Protein AF-A0A3Q0D340-F1 (afdb_monomer)

Secondary structure (DSSP, 8-state):
--------------S-S-S--------S-----------HHHHTTS-----TTEEE-SSSEEEPTTEESTTS-EE---EE----SEEEEEEEEEEEESSS---GGGGSTTSHHHHHHHHHHHHHHHHHH-STT-TTEEEEEEEEEEPPP--S----------PPPPP---------------------------------S-TT-EEEEEEEEEEEE--TTHHHHHHHHHHHHHHHHHHHHHTTTS-TTGGGT-S--EEEEEEEE-SS-PEES--HHHHHHHHSPTTTGGG-EEEEETTEEEEE-TTSTT-TT----TTSEEEEETTEEEEE----SSEEEESTTS-EEEEHHHHHHHHHHHHHHHHHHHHHHHHHHHHHHHHHHHS--GGGS-------S-----S----S-----S----S--S----------TT-----PPPPPPPPPP-

pLDDT: mean 70.14, std 26.01, range [26.25, 97.62]

Nearest PDB structures (foldseek):
  8gkl-assembly1_E  TM=6.180E-01  e=2.641E-03  Homo sapiens
  7sa9-assembly2_B  TM=6.361E-01  e=3.566E-03  Homo sapiens
  6c0d-assembly1_A-2  TM=4.584E-01  e=1.447E+00  Paraburkholderia phymatum STM815
  6ify-assembly1_E  TM=2.827E-01  e=4.622E-01  Streptococcus thermophilus ND03

Solvent-accessible surface area (backbone atoms only — not comparable to full-atom values): 29480 Å² total; per-residue (Å²): 141,80,90,80,85,82,85,76,81,79,84,83,72,81,94,77,78,85,95,86,77,88,86,80,89,74,97,73,82,96,73,92,75,80,92,69,85,77,55,78,74,59,66,66,66,76,61,74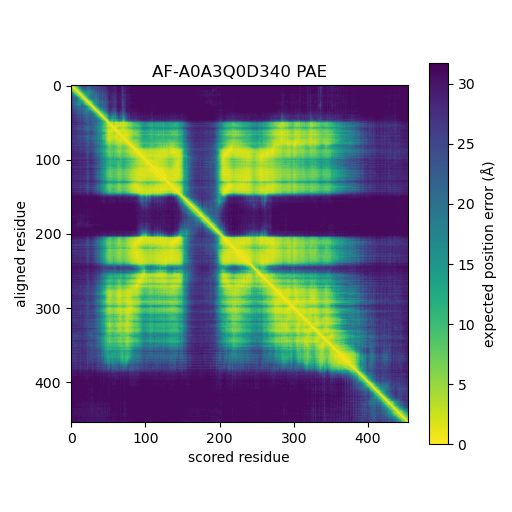,68,76,29,72,41,36,45,70,75,86,86,52,41,49,46,41,61,23,35,32,64,79,42,16,79,38,76,52,60,62,50,75,58,88,78,60,71,62,40,38,38,37,37,46,35,35,41,30,35,57,82,44,62,65,53,81,54,39,72,37,79,86,32,67,63,23,46,56,50,46,56,54,51,47,62,48,50,49,65,62,49,60,48,94,92,37,74,37,60,69,52,72,44,77,77,47,64,39,72,71,74,84,72,76,96,74,80,85,86,76,92,75,92,74,82,86,82,83,88,80,88,82,84,90,89,87,86,86,94,81,82,84,86,89,81,93,76,89,83,88,76,84,71,92,67,79,80,77,77,70,84,68,81,66,96,21,32,30,28,40,36,30,32,40,34,32,47,45,69,62,50,101,58,43,70,60,53,51,58,53,50,50,52,52,55,47,51,45,54,53,50,63,19,43,63,42,73,82,34,73,71,58,52,77,79,44,96,76,35,46,39,52,94,62,46,46,66,57,82,82,79,61,44,60,78,68,47,66,48,58,49,25,29,69,46,27,30,86,87,48,14,89,59,33,39,62,42,74,50,96,88,39,54,22,25,31,27,43,65,27,86,85,44,96,66,42,65,71,15,77,81,24,47,62,44,81,46,92,94,42,76,41,42,48,46,54,87,51,94,57,36,49,43,41,66,79,34,24,77,44,76,45,49,44,64,59,54,52,50,52,54,50,50,52,51,51,51,53,52,51,51,51,53,48,52,53,49,52,54,51,49,51,54,51,52,56,60,71,68,61,71,78,83,79,80,74,83,82,79,89,80,92,81,81,85,83,81,82,72,85,80,80,71,97,80,70,83,86,72,96,81,77,96,72,90,88,85,90,75,90,75,89,81,88,77,87,81,73,94,82,72,84,81,86,78,85,79,84,83,85,81,82,80,81,79,136

Radius of gyration: 49.62 Å; Cα contacts (8 Å, |Δi|>4): 470; chains: 1; bounding box: 127×77×150 Å

Mean predicted aligned error: 20.23 Å

Foldseek 3Di:
DDDDDDPDDDDDDDPDDDPDDDDDDDPDDDDDDDDDDPDPVVVLVVPPLQQPQADDPSPFGDHAFQFDDRSSPHGDFKDFDDADQKKKKKWKKKWKWFAAFDDPQCQPCPGPVVVVVVVLVFVVVCVLQDDPLAPQFDGKFWPGKDDPPPDDDDDDDDDDDDDDDDDDDDDDDDDDDDDDDDDDDDDPDDDPDDPPPPPPDDRGMIMTIMITMGMDTDDPCVVVVVLVSLVVVVVSVLVQQVVCVVDVPVVVVDSTHIHNVRIDIDNPPIDMPDDLLVVQLVSHDPLQSVQWDWDQAPNGTMTHGLQDPRDPNPQALPQFHWDQDSVGIFTDADDDPFWDFDDRSSPDIDGPCVVCVVVVVVVVVVVVVVVVVVVVVVVVVVVVVVPPDVPPVPPDDDDDDDDPDPPPDPDPPCPDDPDDDDDDDDDDDDDDDDDDPPDDDDDDDDDDDDDDDD

Structure (mmCIF, N/CA/C/O backbone):
data_AF-A0A3Q0D340-F1
#
_entry.id   AF-A0A3Q0D340-F1
#
loop_
_atom_site.group_PDB
_atom_site.id
_atom_site.type_symbol
_atom_site.label_atom_id
_atom_site.label_alt_id
_atom_site.label_comp_id
_atom_site.label_asym_id
_atom_site.label_entity_id
_atom_site.label_seq_id
_atom_site.pdbx_PDB_ins_code
_atom_site.Cartn_x
_atom_site.Cartn_y
_atom_site.Cartn_z
_atom_site.occupancy
_atom_site.B_iso_or_equiv
_atom_site.auth_seq_id
_atom_site.auth_comp_id
_atom_site.auth_asym_id
_atom_site.auth_atom_id
_atom_site.pdbx_PDB_model_num
ATOM 1 N N . MET A 1 1 ? 22.750 11.693 -72.725 1.00 33.41 1 MET A N 1
ATOM 2 C CA . MET A 1 1 ? 23.708 10.563 -72.754 1.00 33.41 1 MET A CA 1
ATOM 3 C C . MET A 1 1 ? 23.997 10.227 -71.299 1.00 33.41 1 MET A C 1
ATOM 5 O O . MET A 1 1 ? 24.495 11.096 -70.613 1.00 33.41 1 MET A O 1
ATOM 9 N N . THR A 1 2 ? 23.586 9.125 -70.687 1.00 30.33 2 THR A N 1
ATOM 10 C CA . THR A 1 2 ? 23.221 7.785 -71.155 1.00 30.33 2 THR A CA 1
ATOM 11 C C . THR A 1 2 ? 22.223 7.182 -70.163 1.00 30.33 2 THR A C 1
ATOM 13 O O . THR A 1 2 ? 22.458 7.194 -68.956 1.00 30.33 2 THR A O 1
ATOM 16 N N . HIS A 1 3 ? 21.125 6.654 -70.702 1.00 27.50 3 HIS A N 1
ATOM 17 C CA . HIS A 1 3 ? 20.147 5.803 -70.029 1.00 27.50 3 HIS A CA 1
ATOM 18 C C . HIS A 1 3 ? 20.804 4.541 -69.438 1.00 27.50 3 HIS A C 1
ATOM 20 O O . HIS A 1 3 ? 21.680 3.953 -70.071 1.00 27.50 3 HIS A O 1
ATOM 26 N N . ARG A 1 4 ? 20.322 4.074 -68.277 1.00 27.73 4 ARG A N 1
ATOM 27 C CA . ARG A 1 4 ? 20.430 2.664 -67.854 1.00 27.73 4 ARG A CA 1
ATOM 28 C C . ARG A 1 4 ? 19.058 1.986 -67.980 1.00 27.73 4 ARG A C 1
ATOM 30 O O . ARG A 1 4 ? 18.053 2.646 -67.720 1.00 27.73 4 ARG A O 1
ATOM 37 N N . PRO A 1 5 ? 19.006 0.712 -68.404 1.00 33.38 5 PRO A N 1
ATOM 38 C CA . PRO A 1 5 ? 17.782 0.072 -68.863 1.00 33.38 5 PRO A CA 1
ATOM 39 C C . PRO A 1 5 ? 16.926 -0.438 -67.702 1.00 33.38 5 PRO A C 1
ATOM 41 O O . PRO A 1 5 ? 17.426 -1.023 -66.741 1.00 33.38 5 PRO A O 1
ATOM 44 N N . SER A 1 6 ? 15.617 -0.252 -67.835 1.00 26.84 6 SER A N 1
ATOM 45 C CA . SER A 1 6 ? 14.584 -0.943 -67.075 1.00 26.84 6 SER A CA 1
ATOM 46 C C . SER A 1 6 ? 14.464 -2.386 -67.579 1.00 26.84 6 SER A C 1
ATOM 48 O O . SER A 1 6 ? 14.012 -2.638 -68.694 1.00 26.84 6 SER A O 1
ATOM 50 N N . LEU A 1 7 ? 14.870 -3.354 -66.756 1.00 29.67 7 LEU A N 1
ATOM 51 C CA . LEU A 1 7 ? 14.566 -4.770 -66.973 1.00 29.67 7 LEU A CA 1
ATOM 52 C C . LEU A 1 7 ? 13.099 -5.014 -66.608 1.00 29.67 7 LEU A C 1
ATOM 54 O O . LEU A 1 7 ? 12.737 -5.203 -65.450 1.00 29.67 7 LEU A O 1
ATOM 58 N N . GLN A 1 8 ? 12.254 -4.947 -67.631 1.00 29.64 8 GLN A N 1
ATOM 59 C CA . GLN A 1 8 ? 10.836 -5.263 -67.580 1.00 29.64 8 GLN A CA 1
ATOM 60 C C . GLN A 1 8 ? 10.683 -6.784 -67.749 1.00 29.64 8 GLN A C 1
ATOM 62 O O . GLN A 1 8 ? 10.704 -7.297 -68.866 1.00 29.64 8 GLN A O 1
ATOM 67 N N . TRP A 1 9 ? 10.553 -7.530 -66.652 1.00 26.27 9 TRP A N 1
ATOM 68 C CA . TRP A 1 9 ? 10.149 -8.935 -66.738 1.00 26.27 9 TRP A CA 1
ATOM 69 C C . TRP A 1 9 ? 8.641 -8.987 -66.989 1.00 26.27 9 TRP A C 1
ATOM 71 O O . TRP A 1 9 ? 7.836 -8.716 -66.100 1.00 26.27 9 TRP A O 1
ATOM 81 N N . ARG A 1 10 ? 8.262 -9.284 -68.237 1.00 28.50 10 ARG A N 1
ATOM 82 C CA . ARG A 1 10 ? 6.885 -9.618 -68.614 1.00 28.50 10 ARG A CA 1
ATOM 83 C C . ARG A 1 10 ? 6.495 -10.927 -67.930 1.00 28.50 10 ARG A C 1
ATOM 85 O O . ARG A 1 10 ? 7.098 -11.963 -68.194 1.00 28.50 10 ARG A O 1
ATOM 92 N N . LEU A 1 11 ? 5.470 -10.875 -67.087 1.00 30.30 11 LEU A N 1
ATOM 93 C CA . LEU A 1 11 ? 4.737 -12.053 -66.637 1.00 30.30 11 LEU A CA 1
ATOM 94 C C . LEU A 1 11 ? 3.983 -12.634 -67.841 1.00 30.30 11 LEU A C 1
ATOM 96 O O . LEU A 1 11 ? 3.076 -11.999 -68.374 1.00 30.30 11 LEU A O 1
ATOM 100 N N . PHE A 1 12 ? 4.378 -13.825 -68.288 1.00 32.09 12 PHE A N 1
ATOM 101 C CA . PHE A 1 12 ? 3.542 -14.669 -69.137 1.00 32.09 12 PHE A CA 1
ATOM 102 C C . PHE A 1 12 ? 2.682 -15.540 -68.216 1.00 32.09 12 PHE A C 1
ATOM 104 O O . PHE A 1 12 ? 3.173 -16.509 -67.645 1.00 32.09 12 PHE A O 1
ATOM 111 N N . CYS A 1 13 ? 1.403 -15.193 -68.071 1.00 33.72 13 CYS A N 1
ATOM 112 C CA . CYS A 1 13 ? 0.385 -16.128 -67.595 1.00 33.72 13 CYS A CA 1
ATOM 113 C C . CYS A 1 13 ? -0.196 -16.867 -68.815 1.00 33.72 13 CYS A C 1
ATOM 115 O O . CYS A 1 13 ? -0.603 -16.198 -69.769 1.00 33.72 13 CYS A O 1
ATOM 117 N N . PRO A 1 14 ? -0.266 -18.211 -68.826 1.00 35.25 14 PRO A N 1
ATOM 118 C CA . PRO A 1 14 ? -1.075 -18.939 -69.797 1.00 35.25 14 PRO A CA 1
ATOM 119 C C . PRO A 1 14 ? -2.549 -18.548 -69.627 1.00 35.25 14 PRO A C 1
ATOM 121 O O . PRO A 1 14 ? -3.073 -18.510 -68.515 1.00 35.25 14 PRO A O 1
ATOM 124 N N . SER A 1 15 ? -3.212 -18.227 -70.732 1.00 35.19 15 SER A N 1
ATOM 125 C CA . SER A 1 15 ? -4.548 -17.626 -70.810 1.00 35.19 15 SER A CA 1
ATOM 126 C C . SER A 1 15 ? -5.708 -18.598 -70.548 1.00 35.19 15 SER A C 1
ATOM 128 O O . SER A 1 15 ? -6.671 -18.634 -71.311 1.00 35.19 15 SER A O 1
ATOM 130 N N . SER A 1 16 ? -5.652 -19.396 -69.487 1.00 41.16 16 SER A N 1
ATOM 131 C CA . SER A 1 16 ? -6.760 -20.291 -69.147 1.00 41.16 16 SER A CA 1
ATOM 132 C C . SER A 1 16 ? -6.804 -20.594 -67.654 1.00 41.16 16 SER A C 1
ATOM 134 O O . SER A 1 16 ? -6.385 -21.675 -67.289 1.00 41.16 16 SER A O 1
ATOM 136 N N . PHE A 1 17 ? -7.261 -19.668 -66.802 1.00 33.56 17 PHE A N 1
ATOM 137 C CA . PHE A 1 17 ? -7.927 -19.933 -65.506 1.00 33.56 17 PHE A CA 1
ATOM 138 C C . PHE A 1 17 ? -8.513 -18.604 -64.946 1.00 33.56 17 PHE A C 1
ATOM 140 O O . PHE A 1 17 ? -7.999 -17.539 -65.300 1.00 33.56 17 PHE A O 1
ATOM 147 N N . PRO A 1 18 ? -9.610 -18.624 -64.154 1.00 34.28 18 PRO A N 1
ATOM 148 C CA . PRO A 1 18 ? -10.393 -17.434 -63.801 1.00 34.28 18 PRO A CA 1
ATOM 149 C C . PRO A 1 18 ? -9.681 -16.467 -62.845 1.00 34.28 18 PRO A C 1
ATOM 151 O O . PRO A 1 18 ? -8.879 -16.866 -62.004 1.00 34.28 18 PRO A O 1
ATOM 154 N N . GLN A 1 19 ? -10.035 -15.189 -62.980 1.00 42.22 19 GLN A N 1
ATOM 155 C CA . GLN A 1 19 ? -9.639 -14.070 -62.126 1.00 42.22 19 GLN A CA 1
ATOM 156 C C . GLN A 1 19 ? -10.211 -14.264 -60.715 1.00 42.22 19 GLN A C 1
ATOM 158 O O . GLN A 1 19 ? -11.421 -14.182 -60.568 1.00 42.22 19 GLN A O 1
ATOM 163 N N . ASP A 1 20 ? -9.369 -14.602 -59.733 1.00 37.81 20 ASP A N 1
ATOM 164 C CA . ASP A 1 20 ? -9.469 -14.202 -58.310 1.00 37.81 20 ASP A CA 1
ATOM 165 C C . ASP A 1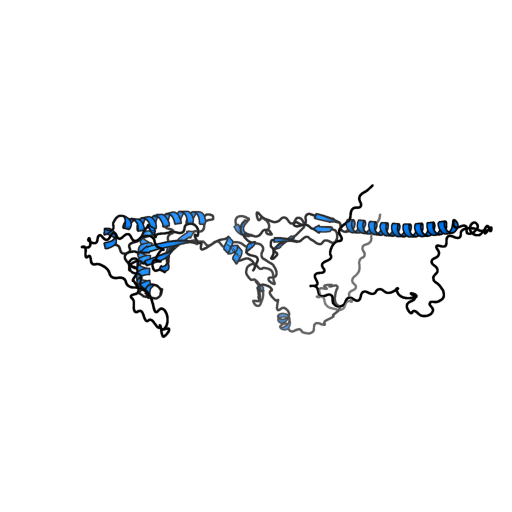 20 ? -8.537 -15.069 -57.451 1.00 37.81 20 ASP A C 1
ATOM 167 O O . ASP A 1 20 ? -8.946 -15.922 -56.665 1.00 37.81 20 ASP A O 1
ATOM 171 N N . THR A 1 21 ? -7.226 -14.892 -57.617 1.00 36.09 21 THR A N 1
ATOM 172 C CA . THR A 1 21 ? -6.236 -15.525 -56.734 1.00 36.09 21 THR A CA 1
ATOM 173 C C . THR A 1 21 ? -5.084 -14.561 -56.492 1.00 36.09 21 THR A C 1
ATOM 175 O O . THR A 1 21 ? -4.343 -14.210 -57.408 1.00 36.09 21 THR A O 1
ATOM 178 N N . ALA A 1 22 ? -4.944 -14.098 -55.249 1.00 34.81 22 ALA A N 1
ATOM 179 C CA . ALA A 1 22 ? -3.791 -13.321 -54.822 1.00 34.81 22 ALA A CA 1
ATOM 180 C C . ALA A 1 22 ? -2.601 -14.270 -54.608 1.00 34.81 22 ALA A C 1
ATOM 182 O O . ALA A 1 22 ? -2.662 -15.175 -53.777 1.00 34.81 22 ALA A O 1
ATOM 183 N N . CYS A 1 23 ? -1.516 -14.076 -55.358 1.00 28.42 23 CYS A N 1
ATOM 184 C CA . CYS A 1 23 ? -0.271 -14.811 -55.158 1.00 28.42 23 CYS A CA 1
ATOM 185 C C . CYS A 1 23 ? 0.550 -14.156 -54.037 1.00 28.42 23 CYS A C 1
ATOM 187 O O . CYS A 1 23 ? 1.056 -13.049 -54.215 1.00 28.42 23 CYS A O 1
ATOM 189 N N . PHE A 1 24 ? 0.732 -14.851 -52.913 1.00 29.30 24 PHE A N 1
ATOM 190 C CA . PHE A 1 24 ? 1.783 -14.541 -51.942 1.00 29.30 24 PHE A CA 1
ATOM 191 C C . PHE A 1 24 ? 2.975 -15.469 -52.181 1.00 29.30 24 PHE A C 1
ATOM 193 O O . PHE A 1 24 ? 2.810 -16.673 -52.375 1.00 29.30 24 PHE A O 1
ATOM 200 N N . ARG A 1 25 ? 4.177 -14.892 -52.207 1.00 27.50 25 ARG A N 1
ATOM 201 C CA . ARG A 1 25 ? 5.444 -15.615 -52.329 1.00 27.50 25 ARG A CA 1
ATOM 202 C C . ARG A 1 25 ? 6.035 -15.740 -50.931 1.00 27.50 25 ARG A C 1
ATOM 204 O O . ARG A 1 25 ? 6.471 -14.729 -50.390 1.00 27.50 25 ARG A O 1
ATOM 211 N N . ASP A 1 26 ? 6.039 -16.948 -50.384 1.00 31.25 26 ASP A N 1
ATOM 212 C CA . ASP A 1 26 ? 6.875 -17.293 -49.236 1.00 31.25 26 ASP A CA 1
ATOM 213 C C . ASP A 1 26 ? 7.982 -18.238 -49.707 1.00 31.25 26 ASP A C 1
ATOM 215 O O . ASP A 1 26 ? 7.744 -19.182 -50.465 1.00 31.25 26 ASP A O 1
ATOM 219 N N . ASP A 1 27 ? 9.211 -17.905 -49.337 1.00 38.66 27 ASP A N 1
ATOM 220 C CA . ASP A 1 27 ? 10.439 -18.548 -49.793 1.00 38.66 27 ASP A CA 1
ATOM 221 C C . ASP A 1 27 ? 10.893 -19.541 -48.723 1.00 38.66 27 ASP A C 1
ATOM 223 O O . ASP A 1 27 ? 11.904 -19.353 -48.056 1.00 38.66 27 ASP A O 1
ATOM 227 N N . SER A 1 28 ? 10.082 -20.564 -48.455 1.00 42.50 28 SER A N 1
ATOM 228 C CA . SER A 1 28 ? 10.512 -21.800 -47.790 1.00 42.50 28 SER A CA 1
ATOM 229 C C . SER A 1 28 ? 9.385 -22.834 -47.778 1.00 42.50 28 SER A C 1
ATOM 231 O O . SER A 1 28 ? 8.222 -22.523 -47.564 1.00 42.50 28 SER A O 1
ATOM 233 N N . THR A 1 29 ? 9.763 -24.096 -47.992 1.00 34.75 29 THR A N 1
ATOM 234 C CA . THR A 1 29 ? 8.945 -25.326 -48.006 1.00 34.75 29 THR A CA 1
ATOM 235 C C . THR A 1 29 ? 8.039 -25.573 -49.223 1.00 34.75 29 THR A C 1
ATOM 237 O O . THR A 1 29 ? 6.922 -25.087 -49.350 1.00 34.75 29 THR A O 1
ATOM 240 N N . GLN A 1 30 ? 8.524 -26.456 -50.104 1.00 39.47 30 GLN A N 1
ATOM 241 C CA . GLN A 1 30 ? 7.699 -27.198 -51.052 1.00 39.47 30 GLN A CA 1
ATOM 242 C C . GLN A 1 30 ? 6.764 -28.139 -50.283 1.00 39.47 30 GLN A C 1
ATOM 244 O O . GLN A 1 30 ? 7.219 -29.165 -49.789 1.00 39.47 30 GLN A O 1
ATOM 249 N N . LEU A 1 31 ? 5.474 -27.821 -50.219 1.00 30.77 31 LEU A N 1
ATOM 250 C CA . LEU A 1 31 ? 4.396 -28.790 -50.007 1.00 30.77 31 LEU A CA 1
ATOM 251 C C . LEU A 1 31 ? 3.130 -28.217 -50.653 1.00 30.77 31 LEU A C 1
ATOM 253 O O . LEU A 1 31 ? 2.447 -27.363 -50.097 1.00 30.77 31 LEU A O 1
ATOM 257 N N . PHE A 1 32 ? 2.839 -28.669 -51.873 1.00 32.97 32 PHE A N 1
ATOM 258 C CA . PHE A 1 32 ? 1.569 -28.396 -52.537 1.00 32.97 32 PHE A CA 1
ATOM 259 C C . PHE A 1 32 ? 0.490 -29.260 -51.878 1.00 32.97 32 PHE A C 1
ATOM 261 O O . PHE A 1 32 ? 0.390 -30.450 -52.165 1.00 32.97 32 PHE A O 1
ATOM 268 N N . ALA A 1 33 ? -0.312 -28.675 -50.990 1.00 34.12 33 ALA A N 1
ATOM 269 C CA . ALA A 1 33 ? -1.558 -29.285 -50.547 1.00 34.12 33 ALA A CA 1
ATOM 270 C C . ALA A 1 33 ? -2.699 -28.769 -51.435 1.00 34.12 33 ALA A C 1
ATOM 272 O O . ALA A 1 33 ? -3.037 -27.587 -51.422 1.00 34.12 33 ALA A O 1
ATOM 273 N N . THR A 1 34 ? -3.280 -29.661 -52.235 1.00 34.16 34 THR A N 1
ATOM 274 C CA . THR A 1 34 ? -4.540 -29.426 -52.947 1.00 34.16 34 THR A CA 1
ATOM 275 C C . THR A 1 34 ? -5.664 -29.230 -51.935 1.00 34.16 34 THR A C 1
ATOM 277 O O . THR A 1 34 ? -5.911 -30.109 -51.108 1.00 34.16 34 THR A O 1
ATOM 280 N N . ALA A 1 35 ? -6.343 -28.085 -52.002 1.00 45.22 35 ALA A N 1
ATOM 281 C CA . ALA A 1 35 ? -7.502 -27.767 -51.180 1.00 45.22 35 ALA A CA 1
ATOM 282 C C . ALA A 1 35 ? -8.698 -28.652 -51.572 1.00 45.22 35 ALA A C 1
ATOM 284 O O . ALA A 1 35 ? -9.476 -28.294 -52.449 1.00 45.22 35 ALA A O 1
ATOM 285 N N . ASN A 1 36 ? -8.845 -29.799 -50.909 1.00 46.81 36 ASN A N 1
ATOM 286 C CA . ASN A 1 36 ? -10.089 -30.562 -50.895 1.00 46.81 36 ASN A CA 1
ATOM 287 C C . ASN A 1 36 ? -10.714 -30.430 -49.504 1.00 46.81 36 ASN A C 1
ATOM 289 O O . ASN A 1 36 ? -10.142 -30.899 -48.525 1.00 46.81 36 ASN A O 1
ATOM 293 N N . GLU A 1 37 ? -11.856 -29.736 -49.451 1.00 47.84 37 GLU A N 1
ATOM 294 C CA . GLU A 1 37 ? -12.872 -29.745 -48.386 1.00 47.84 37 GLU A CA 1
ATOM 295 C C . GLU A 1 37 ? -12.377 -30.072 -46.968 1.00 47.84 37 GLU A C 1
ATOM 297 O O . GLU A 1 37 ? -12.773 -31.054 -46.339 1.00 47.84 37 GLU A O 1
ATOM 302 N N . VAL A 1 38 ? -11.576 -29.170 -46.404 1.00 42.03 38 VAL A N 1
ATOM 303 C CA . VAL A 1 38 ? -11.521 -29.041 -44.949 1.00 42.03 38 VAL A CA 1
ATOM 304 C C . VAL A 1 38 ? -12.805 -28.324 -44.544 1.00 42.03 38 VAL A C 1
ATOM 306 O O . VAL A 1 38 ? -12.986 -27.129 -44.778 1.00 42.03 38 VAL A O 1
ATOM 309 N N . ARG A 1 39 ? -13.749 -29.093 -44.004 1.00 44.09 39 ARG A N 1
ATOM 310 C CA . ARG A 1 39 ? -15.006 -28.613 -43.424 1.00 44.09 39 ARG A CA 1
ATOM 311 C C . ARG A 1 39 ? -14.685 -27.433 -42.498 1.00 44.09 39 ARG A C 1
ATOM 313 O O . ARG A 1 39 ? -13.825 -27.566 -41.639 1.00 44.09 39 ARG A O 1
ATOM 320 N N . MET A 1 40 ? -15.397 -26.303 -42.597 1.00 41.53 40 MET A N 1
ATOM 321 C CA . MET A 1 40 ? -15.178 -25.111 -41.739 1.00 41.53 40 MET A CA 1
ATOM 322 C C . MET A 1 40 ? -15.176 -25.389 -40.217 1.00 41.53 40 MET A C 1
ATOM 324 O O . MET A 1 40 ? -14.748 -24.537 -39.444 1.00 41.53 40 MET A O 1
ATOM 328 N N . LYS A 1 41 ? -15.621 -26.573 -39.773 1.00 41.81 41 LYS A N 1
ATOM 329 C CA . LYS A 1 41 ? -15.496 -27.031 -38.381 1.00 41.81 41 LYS A CA 1
ATOM 330 C C . LYS A 1 41 ? -14.057 -27.371 -37.972 1.00 41.81 41 LYS A C 1
ATOM 332 O O . LYS A 1 41 ? -13.731 -27.216 -36.802 1.00 41.81 41 LYS A O 1
ATOM 337 N N . ASP A 1 42 ? -13.200 -27.751 -38.915 1.00 43.62 42 ASP A N 1
ATOM 338 C CA . ASP A 1 42 ? -11.831 -28.198 -38.636 1.00 43.62 42 ASP A CA 1
ATOM 339 C C . ASP A 1 42 ? -10.823 -27.027 -38.613 1.00 43.62 42 ASP A C 1
ATOM 341 O O . ASP A 1 42 ? -9.761 -27.124 -37.996 1.00 43.62 42 ASP A O 1
ATOM 345 N N . PHE A 1 43 ? -11.181 -25.871 -39.194 1.00 42.44 43 PHE A N 1
ATOM 346 C CA . PHE A 1 43 ? -10.391 -24.632 -39.086 1.00 42.44 43 PHE A CA 1
ATOM 347 C C . PHE A 1 43 ? -10.547 -23.958 -37.710 1.00 42.44 43 PHE A C 1
ATOM 349 O O . PHE A 1 43 ? -9.623 -23.309 -37.227 1.00 42.44 43 PHE A O 1
ATOM 356 N N . GLN A 1 44 ? -11.685 -24.165 -37.032 1.00 46.22 44 GLN A N 1
ATOM 357 C CA . GLN A 1 44 ? -11.897 -23.716 -35.648 1.00 46.22 44 GLN A CA 1
ATOM 358 C C . GLN A 1 44 ? -11.102 -24.535 -34.618 1.00 46.22 44 GLN A C 1
ATOM 360 O O . GLN A 1 44 ? -10.869 -24.054 -33.513 1.00 46.22 44 GLN A O 1
ATOM 365 N N . THR A 1 45 ? -10.654 -25.747 -34.960 1.00 43.62 45 THR A N 1
ATOM 366 C CA . THR A 1 45 ? -9.906 -26.630 -34.046 1.00 43.62 45 THR A CA 1
ATOM 367 C C . THR A 1 45 ? -8.382 -26.541 -34.172 1.00 43.62 45 THR A C 1
ATOM 369 O O . THR A 1 45 ? -7.688 -27.031 -33.286 1.00 43.62 45 THR A O 1
ATOM 372 N N . LEU A 1 46 ? -7.846 -25.899 -35.218 1.00 42.66 46 LEU A N 1
ATOM 373 C CA . LEU A 1 46 ? -6.394 -25.755 -35.447 1.00 42.66 46 LEU A CA 1
ATOM 374 C C . LEU A 1 46 ? -5.767 -24.508 -34.803 1.00 42.66 46 LEU A C 1
ATOM 376 O O . LEU A 1 46 ? -4.549 -24.416 -34.708 1.00 42.66 46 LEU A O 1
ATOM 380 N N . TYR A 1 47 ? -6.586 -23.576 -34.319 1.00 50.31 47 TYR A N 1
ATOM 381 C CA . TYR A 1 47 ? -6.158 -22.418 -33.535 1.00 50.31 47 TYR A CA 1
ATOM 382 C C . TYR A 1 47 ? -6.828 -22.476 -32.157 1.00 50.31 47 TYR A C 1
ATOM 384 O O . TYR A 1 47 ? -7.576 -21.587 -31.754 1.00 50.31 47 TYR A O 1
ATOM 392 N N . ARG A 1 48 ? -6.540 -23.529 -31.383 1.00 49.09 48 ARG A N 1
ATOM 393 C CA . ARG A 1 48 ? -6.547 -23.361 -29.928 1.00 49.09 48 ARG A CA 1
ATOM 394 C C . ARG A 1 48 ? -5.357 -22.450 -29.633 1.00 49.09 48 ARG A C 1
ATOM 396 O O . ARG A 1 48 ? -4.250 -22.934 -29.454 1.00 49.09 48 ARG A O 1
ATOM 403 N N . GLN A 1 49 ? -5.555 -21.135 -29.753 1.00 64.69 49 GLN A N 1
ATOM 404 C CA . GLN A 1 49 ? -4.542 -20.159 -29.373 1.00 64.69 49 GLN A CA 1
ATOM 405 C C . GLN A 1 49 ? -4.271 -20.382 -27.893 1.00 64.69 49 GLN A C 1
ATOM 407 O O . GLN A 1 49 ? -5.111 -20.069 -27.049 1.00 64.69 49 GLN A O 1
ATOM 412 N N . ASP A 1 50 ? -3.138 -21.004 -27.592 1.00 80.06 50 ASP A N 1
ATOM 413 C CA . ASP A 1 50 ? -2.674 -21.157 -26.227 1.00 80.06 50 ASP A CA 1
ATOM 414 C C . ASP A 1 50 ? -2.374 -19.753 -25.694 1.00 80.06 50 ASP A C 1
ATOM 416 O O . ASP A 1 50 ? -1.332 -19.160 -25.967 1.00 80.06 50 ASP A O 1
ATOM 420 N N . CYS A 1 51 ? -3.340 -19.178 -24.977 1.00 87.06 51 CYS A N 1
ATOM 421 C CA . CYS A 1 51 ? -3.162 -17.906 -24.295 1.00 87.06 51 CYS A CA 1
ATOM 422 C C . CYS A 1 51 ? -2.098 -18.096 -23.208 1.00 87.06 51 CYS A C 1
ATOM 424 O O . CYS A 1 51 ? -2.329 -18.839 -22.254 1.00 87.06 51 CYS A O 1
ATOM 426 N N . HIS A 1 52 ? -0.953 -17.419 -23.317 1.00 87.94 52 HIS A N 1
ATOM 427 C CA . HIS A 1 52 ? 0.156 -17.603 -22.377 1.00 87.94 52 HIS A CA 1
ATOM 428 C C . HIS A 1 52 ? -0.233 -17.185 -20.953 1.00 87.94 52 HIS A C 1
ATOM 430 O O . HIS A 1 52 ? -0.157 -17.977 -20.016 1.00 87.94 52 HIS A O 1
ATOM 436 N N . ASN A 1 53 ? -0.698 -15.942 -20.794 1.00 89.38 53 ASN A N 1
ATOM 437 C CA . ASN A 1 53 ? -1.088 -15.366 -19.504 1.00 89.38 53 ASN A CA 1
ATOM 438 C C . ASN A 1 53 ? -2.566 -14.961 -19.500 1.00 89.38 53 ASN A C 1
ATOM 440 O O . ASN A 1 53 ? -2.920 -13.862 -19.078 1.00 89.38 53 ASN A O 1
ATOM 444 N N . GLY A 1 54 ? -3.442 -15.832 -20.000 1.00 88.88 54 GLY A N 1
ATOM 445 C CA . GLY A 1 54 ? -4.863 -15.528 -20.139 1.00 88.88 54 GLY A CA 1
ATOM 446 C C . GLY A 1 54 ? -5.749 -16.761 -20.245 1.00 88.88 54 GLY A C 1
ATOM 447 O O . GLY A 1 54 ? -5.288 -17.892 -20.106 1.00 88.88 54 GLY A O 1
ATOM 448 N N . LYS A 1 55 ? -7.041 -16.535 -20.476 1.00 91.75 55 LYS A N 1
ATOM 449 C CA . LYS A 1 55 ? -8.031 -17.585 -20.738 1.00 91.75 55 LYS A CA 1
ATOM 450 C C . LYS A 1 55 ? -8.700 -17.335 -22.082 1.00 91.75 55 LYS A C 1
ATOM 452 O O . LYS A 1 55 ? -9.086 -16.213 -22.380 1.00 91.75 55 LYS A O 1
ATOM 457 N N . TRP A 1 56 ? -8.855 -18.381 -22.885 1.00 88.44 56 TRP A N 1
ATOM 458 C CA . TRP A 1 56 ? -9.588 -18.291 -24.145 1.00 88.44 56 TRP A CA 1
ATOM 459 C C . TRP A 1 56 ? -11.095 -18.281 -23.878 1.00 88.44 56 TRP A C 1
ATOM 461 O O . TRP A 1 56 ? -11.614 -19.230 -23.289 1.00 88.44 56 TRP A O 1
ATOM 471 N N . ASN A 1 57 ? -11.801 -17.245 -24.329 1.00 88.00 57 ASN A N 1
ATOM 472 C CA . ASN A 1 57 ? -13.250 -17.113 -24.131 1.00 88.00 57 ASN A CA 1
ATOM 473 C C . ASN A 1 57 ? -14.098 -17.607 -25.323 1.00 88.00 57 ASN A C 1
ATOM 475 O O . ASN A 1 57 ? -15.313 -17.433 -25.330 1.00 88.00 57 ASN A O 1
ATOM 479 N N . GLY A 1 58 ? -13.471 -18.217 -26.335 1.00 82.56 58 GLY A N 1
ATOM 480 C CA . GLY A 1 58 ? -14.128 -18.676 -27.565 1.00 82.56 58 GLY A CA 1
ATOM 481 C C . GLY A 1 58 ? -13.824 -17.812 -28.791 1.00 82.56 58 GLY A C 1
ATOM 482 O O . GLY A 1 58 ? -13.867 -18.330 -29.906 1.00 82.56 58 GLY A O 1
ATOM 483 N N . HIS A 1 59 ? -13.451 -16.542 -28.594 1.00 85.06 59 HIS A N 1
ATOM 484 C CA . HIS A 1 59 ? -13.131 -15.606 -29.679 1.00 85.06 59 HIS A CA 1
ATOM 485 C C . HIS A 1 59 ? -11.798 -14.872 -29.495 1.00 85.06 59 HIS A C 1
ATOM 487 O O . HIS A 1 59 ? -11.144 -14.563 -30.489 1.00 85.06 59 HIS A O 1
ATOM 493 N N . GLN A 1 60 ? -11.396 -14.587 -28.254 1.00 87.75 60 GLN A N 1
ATOM 494 C CA . GLN A 1 60 ? -10.143 -13.903 -27.936 1.00 87.75 60 GLN A CA 1
ATOM 495 C C . GLN A 1 60 ? -9.551 -14.392 -26.607 1.00 87.75 60 GLN A C 1
ATOM 497 O O . GLN A 1 60 ? -10.244 -14.985 -25.772 1.00 87.75 60 GLN A O 1
ATOM 502 N N . CYS A 1 61 ? -8.264 -14.119 -26.395 1.00 91.25 61 CYS A N 1
ATOM 503 C CA . CYS A 1 61 ? -7.631 -14.317 -25.098 1.00 91.25 61 CYS A CA 1
ATOM 504 C C . CYS A 1 61 ? -8.001 -13.181 -24.135 1.00 91.25 61 CYS A C 1
ATOM 506 O O . CYS A 1 61 ? -7.723 -12.012 -24.390 1.00 91.25 61 CYS A O 1
ATOM 508 N N . GLU A 1 62 ? -8.585 -13.532 -22.993 1.00 92.56 62 GLU A N 1
ATOM 509 C CA . GLU A 1 62 ? -8.765 -12.638 -21.852 1.00 92.56 62 GLU A CA 1
ATOM 510 C C . GLU A 1 62 ? -7.508 -12.674 -20.981 1.00 92.56 62 GLU A C 1
ATOM 512 O O . GLU A 1 62 ? -7.227 -13.675 -20.312 1.00 92.56 62 GLU A O 1
ATOM 517 N N . CYS A 1 63 ? -6.723 -11.597 -21.018 1.00 92.75 63 CYS A N 1
ATOM 518 C CA . CYS A 1 63 ? -5.455 -11.519 -20.302 1.00 92.75 63 CYS A CA 1
ATOM 519 C C . CYS A 1 63 ? -5.645 -11.325 -18.798 1.00 92.75 63 CYS A C 1
ATOM 521 O O . CYS A 1 63 ? -6.520 -10.589 -18.344 1.00 92.75 63 CYS A O 1
ATOM 523 N N . LYS A 1 64 ? -4.775 -11.973 -18.019 1.00 92.31 64 LYS A N 1
ATOM 524 C CA . LYS A 1 64 ? -4.615 -11.695 -16.591 1.00 92.31 64 LYS A CA 1
ATOM 525 C C . LYS A 1 64 ? -4.129 -10.257 -16.381 1.00 92.31 64 LYS A C 1
ATOM 527 O O . LYS A 1 64 ? -3.565 -9.636 -17.284 1.00 92.31 64 LYS A O 1
ATOM 532 N N . SER A 1 65 ? -4.310 -9.754 -15.161 1.00 90.88 65 SER A N 1
ATOM 533 C CA . SER A 1 65 ? -3.831 -8.435 -14.740 1.00 90.88 65 SER A CA 1
ATOM 534 C C . SER A 1 65 ? -2.362 -8.220 -15.116 1.00 90.88 65 SER A C 1
ATOM 536 O O . SER A 1 65 ? -1.521 -9.092 -14.904 1.00 90.88 65 SER A O 1
ATOM 538 N N . GLY A 1 66 ? -2.079 -7.069 -15.729 1.00 89.94 66 GLY A N 1
ATOM 539 C CA . GLY A 1 66 ? -0.731 -6.671 -16.123 1.00 89.94 66 GLY A CA 1
ATOM 540 C C . GLY A 1 66 ? -0.202 -7.273 -17.428 1.00 89.94 66 GLY A C 1
ATOM 541 O O . GLY A 1 66 ? 0.930 -6.964 -17.797 1.00 89.94 66 GLY A O 1
ATOM 542 N N . TYR A 1 67 ? -0.995 -8.068 -18.153 1.00 92.06 67 TYR A N 1
ATOM 543 C CA . TYR A 1 67 ? -0.638 -8.603 -19.471 1.00 92.06 67 TYR A CA 1
ATOM 544 C C . TYR A 1 67 ? -1.512 -8.024 -20.590 1.00 92.06 67 TYR A C 1
ATOM 546 O O . TYR A 1 67 ? -2.649 -7.610 -20.375 1.00 92.06 67 TYR A O 1
ATOM 554 N N . THR A 1 68 ? -0.965 -7.994 -21.801 1.00 91.62 68 THR A N 1
ATOM 555 C CA . THR A 1 68 ? -1.591 -7.483 -23.024 1.00 91.62 68 THR A CA 1
ATOM 556 C C . THR A 1 68 ? -1.111 -8.274 -24.250 1.00 91.62 68 THR A C 1
ATOM 558 O O . THR A 1 68 ? -0.211 -9.109 -24.151 1.00 91.62 68 THR A O 1
ATOM 561 N N . GLY A 1 69 ? -1.707 -8.010 -25.413 1.00 89.69 69 GLY A N 1
ATOM 562 C CA . GLY A 1 69 ? -1.453 -8.719 -26.671 1.00 89.69 69 GLY A CA 1
ATOM 563 C C . GLY A 1 69 ? -2.529 -9.756 -26.997 1.00 89.69 69 GLY A C 1
ATOM 564 O O . GLY A 1 69 ? -3.260 -10.205 -26.118 1.00 89.69 69 GLY A O 1
ATOM 565 N N . GLN A 1 70 ? -2.628 -10.152 -28.271 1.00 88.50 70 GLN A N 1
ATOM 566 C CA . GLN A 1 70 ? -3.649 -11.106 -28.740 1.00 88.50 70 GLN A CA 1
ATOM 567 C C . GLN A 1 70 ? -3.543 -12.475 -28.056 1.00 88.50 70 GLN A C 1
ATOM 569 O O . GLN A 1 70 ? -4.552 -13.150 -27.886 1.00 88.50 70 GLN A O 1
ATOM 574 N N . LEU A 1 71 ? -2.330 -12.855 -27.645 1.00 90.44 71 LEU A N 1
ATOM 575 C CA . LEU A 1 71 ? -2.028 -14.109 -26.951 1.00 90.44 71 LEU A CA 1
ATOM 576 C C . LEU A 1 71 ? -1.626 -13.897 -25.480 1.00 90.44 71 LEU A C 1
ATOM 578 O O . LEU A 1 71 ? -1.184 -14.839 -24.820 1.00 90.44 71 LEU A O 1
ATOM 582 N N . CYS A 1 72 ? -1.773 -12.675 -24.950 1.00 91.56 72 CYS A N 1
ATOM 583 C CA . CYS A 1 72 ? -1.348 -12.293 -23.596 1.00 91.56 72 CYS A CA 1
ATOM 584 C C . CYS A 1 72 ? 0.141 -12.575 -23.318 1.00 91.56 72 CYS A C 1
ATOM 586 O O . CYS A 1 72 ? 0.515 -13.077 -22.255 1.00 91.56 72 CYS A O 1
ATOM 588 N N . ASP A 1 73 ? 0.986 -12.294 -24.304 1.00 89.62 73 ASP A N 1
ATOM 589 C CA . ASP A 1 73 ? 2.428 -12.542 -24.316 1.00 89.62 73 ASP A CA 1
ATOM 590 C C . ASP A 1 73 ? 3.256 -11.324 -23.868 1.00 89.62 73 ASP A C 1
ATOM 592 O O . ASP A 1 73 ? 4.430 -11.460 -23.521 1.00 89.62 73 ASP A O 1
ATOM 596 N N . SER A 1 74 ? 2.646 -10.137 -23.830 1.00 89.88 74 SER A N 1
ATOM 597 C CA . SER A 1 74 ? 3.317 -8.874 -23.523 1.00 89.88 74 SER A CA 1
ATOM 598 C C . SER A 1 74 ? 2.914 -8.329 -22.156 1.00 89.88 74 SER A C 1
ATOM 600 O O . SER A 1 74 ? 1.763 -8.433 -21.745 1.00 89.88 74 SER A O 1
ATOM 602 N N . ILE A 1 75 ? 3.854 -7.705 -21.446 1.00 90.88 75 ILE A N 1
ATOM 603 C CA . ILE A 1 75 ? 3.572 -7.008 -20.183 1.00 90.88 75 ILE A CA 1
ATOM 604 C C . ILE A 1 75 ? 3.008 -5.622 -20.493 1.00 90.88 75 ILE A C 1
ATOM 606 O O . ILE A 1 75 ? 3.488 -4.928 -21.392 1.00 90.88 75 ILE A O 1
ATOM 610 N N . LEU A 1 76 ? 2.008 -5.200 -19.728 1.00 92.25 76 LEU A N 1
ATOM 611 C CA . LEU A 1 76 ? 1.471 -3.851 -19.784 1.00 92.25 76 LEU A CA 1
ATOM 612 C C . LEU A 1 76 ? 2.368 -2.906 -18.972 1.00 92.25 76 LEU A C 1
ATOM 614 O O . LEU A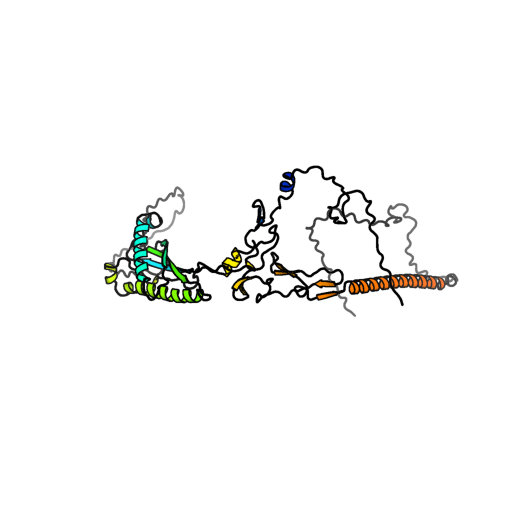 1 76 ? 2.433 -3.000 -17.750 1.00 92.25 76 LEU A O 1
ATOM 618 N N . TYR A 1 77 ? 3.077 -2.002 -19.650 1.00 91.25 77 TYR A N 1
ATOM 619 C CA . TYR A 1 77 ? 4.077 -1.127 -19.018 1.00 91.25 77 TYR A CA 1
ATOM 620 C C . TYR A 1 77 ? 3.474 0.049 -18.248 1.00 91.25 77 TYR A C 1
ATOM 622 O O . TYR A 1 77 ? 4.110 0.552 -17.326 1.00 91.25 77 TYR A O 1
ATOM 630 N N . SER A 1 78 ? 2.260 0.469 -18.602 1.00 91.88 78 SER A N 1
ATOM 631 C CA . SER A 1 78 ? 1.537 1.515 -17.889 1.00 91.88 78 SER A CA 1
ATOM 632 C C . SER A 1 78 ? 0.028 1.314 -17.961 1.00 91.88 78 SER A C 1
ATOM 634 O O . SER A 1 78 ? -0.502 0.789 -18.942 1.00 91.88 78 SER A O 1
ATOM 636 N N . PHE A 1 79 ? -0.671 1.720 -16.904 1.00 91.94 79 PHE A N 1
ATOM 637 C CA . PHE A 1 79 ? -2.130 1.650 -16.829 1.00 91.94 79 PHE A CA 1
ATOM 638 C C . PHE A 1 79 ? -2.686 2.696 -15.854 1.00 91.94 79 PHE A C 1
ATOM 640 O O . PHE A 1 79 ? -2.038 3.009 -14.854 1.00 91.94 79 PHE A O 1
ATOM 647 N N . PRO A 1 80 ? -3.872 3.269 -16.122 1.00 90.38 80 PRO A N 1
ATOM 648 C CA . PRO A 1 80 ? -4.451 4.298 -15.265 1.00 90.38 80 PRO A CA 1
ATOM 649 C C . PRO A 1 80 ? -4.864 3.735 -13.899 1.00 90.38 80 PRO A C 1
ATOM 651 O O . PRO A 1 80 ? -5.329 2.598 -13.788 1.00 90.38 80 PRO A O 1
ATOM 654 N N . VAL A 1 81 ? -4.728 4.559 -12.859 1.00 90.81 81 VAL A N 1
ATOM 655 C CA . VAL A 1 81 ? -5.241 4.260 -11.517 1.00 90.81 81 VAL A CA 1
ATOM 656 C C . VAL A 1 81 ? -6.713 4.651 -11.455 1.00 90.81 81 VAL A C 1
ATOM 658 O O . VAL A 1 81 ? -7.072 5.802 -11.698 1.00 90.81 81 VAL A O 1
ATOM 661 N N . GLU A 1 82 ? -7.565 3.699 -11.091 1.00 88.31 82 GLU A N 1
ATOM 662 C CA . GLU A 1 82 ? -8.966 3.963 -10.765 1.00 88.31 82 GLU A CA 1
ATOM 663 C C . GLU A 1 82 ? -9.036 4.436 -9.315 1.00 88.31 82 GLU A C 1
ATOM 665 O O . GLU A 1 82 ? -8.833 3.660 -8.381 1.00 88.31 82 GLU A O 1
ATOM 670 N N . ILE A 1 83 ? -9.256 5.735 -9.136 1.00 85.75 83 ILE A N 1
ATOM 671 C CA . ILE A 1 83 ? -9.309 6.363 -7.819 1.00 85.75 83 ILE A CA 1
ATOM 672 C C . ILE A 1 83 ? -10.721 6.175 -7.246 1.00 85.75 83 ILE A C 1
ATOM 674 O O . ILE A 1 83 ? -11.689 6.558 -7.907 1.00 85.75 83 ILE A O 1
ATOM 678 N N . PRO A 1 84 ? -10.873 5.615 -6.034 1.00 89.81 84 PRO A N 1
ATOM 679 C CA . PRO A 1 84 ? -12.173 5.530 -5.391 1.00 89.81 84 PRO A CA 1
ATOM 680 C C . PRO A 1 84 ? -12.641 6.919 -4.947 1.00 89.81 84 PRO A C 1
ATOM 682 O O . PRO A 1 84 ? -11.847 7.749 -4.507 1.00 89.81 84 PRO A O 1
ATOM 685 N N . ASN A 1 85 ? -13.952 7.160 -5.004 1.00 89.25 85 ASN A N 1
ATOM 686 C CA . ASN A 1 85 ? -14.530 8.428 -4.544 1.00 89.25 85 ASN A CA 1
ATOM 687 C C . ASN A 1 85 ? -14.327 8.640 -3.037 1.00 89.25 85 ASN A C 1
ATOM 689 O O . ASN A 1 85 ? -14.172 9.772 -2.585 1.00 89.25 85 ASN A O 1
ATOM 693 N N . VAL A 1 86 ? -14.322 7.544 -2.278 1.00 92.94 86 VAL A N 1
ATOM 694 C CA . VAL A 1 86 ? -14.266 7.521 -0.818 1.00 92.94 86 VAL A CA 1
ATOM 695 C C . VAL A 1 86 ? -13.125 6.612 -0.374 1.00 92.94 86 VAL A C 1
ATOM 697 O O . VAL A 1 86 ? -12.931 5.528 -0.927 1.00 92.94 86 VAL A O 1
ATOM 700 N N . VAL A 1 87 ? -12.370 7.063 0.622 1.00 94.88 87 VAL A N 1
ATOM 701 C CA . VAL A 1 87 ? -11.270 6.327 1.241 1.00 94.88 87 VAL A CA 1
ATOM 702 C C . VAL A 1 87 ? -11.449 6.268 2.745 1.00 94.88 87 VAL A C 1
ATOM 704 O O . VAL A 1 87 ? -11.911 7.227 3.364 1.00 94.88 87 VAL A O 1
ATOM 707 N N . ASN A 1 88 ? -11.025 5.148 3.325 1.00 96.31 88 ASN A N 1
ATOM 708 C CA . ASN A 1 88 ? -11.116 4.914 4.753 1.00 96.31 88 ASN A CA 1
ATOM 709 C C . ASN A 1 88 ? -9.722 4.850 5.369 1.00 96.31 88 ASN A C 1
ATOM 711 O O . ASN A 1 88 ? -8.785 4.310 4.773 1.00 96.31 88 ASN A O 1
ATOM 715 N N . ALA A 1 89 ? -9.600 5.351 6.591 1.00 96.81 89 ALA A N 1
ATOM 716 C CA . ALA A 1 89 ? -8.443 5.132 7.440 1.00 96.81 89 ALA A CA 1
ATOM 717 C C . ALA A 1 89 ? -8.861 4.367 8.691 1.00 96.81 89 ALA A C 1
ATOM 719 O O . ALA A 1 89 ? -9.913 4.616 9.270 1.00 96.81 89 ALA A O 1
ATOM 720 N N . THR A 1 90 ? -8.017 3.432 9.100 1.00 97.50 90 THR A N 1
ATOM 721 C CA . THR A 1 90 ? -8.190 2.629 10.303 1.00 97.50 90 THR A CA 1
ATOM 722 C C . THR A 1 90 ? -7.153 3.048 11.330 1.00 97.50 90 THR A C 1
ATOM 724 O O . THR A 1 90 ? -5.947 2.940 11.089 1.00 97.50 90 THR A O 1
ATOM 727 N N . VAL A 1 91 ? -7.634 3.529 12.474 1.00 97.00 91 VAL A N 1
ATOM 728 C CA . VAL A 1 91 ? -6.815 3.943 13.612 1.00 97.00 91 VAL A CA 1
ATOM 729 C C . VAL A 1 91 ? -6.987 2.928 14.728 1.00 97.00 91 VAL A C 1
ATOM 731 O O . VAL A 1 91 ? -8.062 2.803 15.309 1.00 97.00 91 VAL A O 1
ATOM 734 N N . SER A 1 92 ? -5.915 2.222 15.055 1.00 96.81 92 SER A N 1
ATOM 735 C CA . SER A 1 92 ? -5.940 1.216 16.110 1.00 96.81 92 SER A CA 1
ATOM 736 C C . SER A 1 92 ? -5.808 1.845 17.492 1.00 96.81 92 SER A C 1
ATOM 738 O O . SER A 1 92 ? -4.928 2.674 17.732 1.00 96.81 92 SER A O 1
ATOM 740 N N . MET A 1 93 ? -6.656 1.417 18.422 1.00 94.81 93 MET A N 1
ATOM 741 C CA . MET A 1 93 ? -6.618 1.850 19.813 1.00 94.81 93 MET A CA 1
ATOM 742 C C . MET A 1 93 ? -6.842 0.698 20.786 1.00 94.81 93 MET A C 1
ATOM 744 O O . MET A 1 93 ? -7.518 -0.291 20.488 1.00 94.81 93 MET A O 1
ATOM 748 N N . ILE A 1 94 ? -6.293 0.860 21.983 1.00 94.19 94 ILE A N 1
ATOM 749 C CA . ILE A 1 94 ? -6.456 -0.069 23.092 1.00 94.19 94 ILE A CA 1
ATOM 750 C C . ILE A 1 94 ? -6.931 0.727 24.298 1.00 94.19 94 ILE A C 1
ATOM 752 O O . ILE A 1 94 ? -6.307 1.716 24.675 1.00 94.19 94 ILE A O 1
ATOM 756 N N . VAL A 1 95 ? -8.020 0.280 24.916 1.00 93.06 95 VAL A N 1
ATOM 757 C CA . VAL A 1 95 ? -8.571 0.868 26.143 1.00 93.06 95 VAL A CA 1
ATOM 758 C C . VAL A 1 95 ? -8.812 -0.219 27.182 1.00 93.06 95 VAL A C 1
ATOM 760 O O . VAL A 1 95 ? -9.083 -1.371 26.845 1.00 93.06 95 VAL A O 1
ATOM 763 N N . LYS A 1 96 ? -8.736 0.132 28.467 1.00 90.81 96 LYS A N 1
ATOM 764 C CA . LYS A 1 96 ? -9.077 -0.778 29.570 1.00 90.81 96 LYS A CA 1
ATOM 765 C C . LYS A 1 96 ? -10.310 -0.276 30.297 1.00 90.81 96 LYS A C 1
ATOM 767 O O . LYS A 1 96 ? -10.267 0.796 30.894 1.00 90.81 96 LYS A O 1
ATOM 772 N N . VAL A 1 97 ? -11.363 -1.084 30.289 1.00 90.88 97 VAL A N 1
ATOM 773 C CA . VAL A 1 97 ? -12.584 -0.877 31.068 1.00 90.88 97 VAL A CA 1
ATOM 774 C C . VAL A 1 97 ? -12.381 -1.450 32.469 1.00 90.88 97 VAL A C 1
ATOM 776 O O . VAL A 1 97 ? -11.931 -2.587 32.599 1.00 90.88 97 VAL A O 1
ATOM 779 N N . THR A 1 98 ? -12.684 -0.685 33.519 1.00 87.12 98 THR A N 1
ATOM 780 C CA . THR A 1 98 ? -12.371 -1.042 34.919 1.00 87.12 98 THR A CA 1
ATOM 781 C C . THR A 1 98 ? -13.572 -1.445 35.770 1.00 87.12 98 THR A C 1
ATOM 783 O O . THR A 1 98 ? -13.381 -2.090 36.795 1.00 87.12 98 THR A O 1
ATOM 786 N N . ASN A 1 99 ? -14.794 -1.089 35.365 1.00 86.31 99 ASN A N 1
ATOM 787 C CA . ASN A 1 99 ? -16.028 -1.348 36.116 1.00 86.31 99 ASN A CA 1
ATOM 788 C C . ASN A 1 99 ? -16.837 -2.546 35.574 1.00 86.31 99 ASN A C 1
ATOM 790 O O . ASN A 1 99 ? -18.036 -2.653 35.835 1.00 86.31 99 ASN A O 1
ATOM 794 N N . ARG A 1 100 ? -16.216 -3.428 34.777 1.00 87.19 100 ARG A N 1
ATOM 795 C CA . ARG A 1 100 ? -16.873 -4.574 34.125 1.00 87.19 100 ARG A CA 1
ATOM 796 C C . ARG A 1 100 ? -15.958 -5.789 34.069 1.00 87.19 100 ARG A C 1
ATOM 798 O O . ARG A 1 100 ? -14.875 -5.737 33.496 1.00 87.19 100 ARG A O 1
ATOM 805 N N . ASN A 1 101 ? -16.441 -6.914 34.581 1.00 87.50 101 ASN A N 1
ATOM 806 C CA . ASN A 1 101 ? -15.668 -8.146 34.663 1.00 87.50 101 ASN A CA 1
ATOM 807 C C . ASN A 1 101 ? -15.600 -8.854 33.311 1.00 87.50 101 ASN A C 1
ATOM 809 O O . ASN A 1 101 ? -16.625 -9.120 32.686 1.00 87.50 101 ASN A O 1
ATOM 813 N N . PHE A 1 102 ? -14.386 -9.222 32.906 1.00 88.31 102 PHE A N 1
ATOM 814 C CA . PHE A 1 102 ? -14.191 -10.137 31.793 1.00 88.31 102 PHE A CA 1
ATOM 815 C C . PHE A 1 102 ? -14.676 -11.536 32.180 1.00 88.31 102 PHE A C 1
ATOM 817 O O . PHE A 1 102 ? -14.291 -12.066 33.225 1.00 88.31 102 PHE A O 1
ATOM 824 N N . THR A 1 103 ? -15.484 -12.154 31.323 1.00 88.94 103 THR A N 1
ATOM 825 C CA . THR A 1 103 ? -15.922 -13.547 31.477 1.00 88.94 103 THR A CA 1
ATOM 826 C C . THR A 1 103 ? -15.321 -14.417 30.377 1.00 88.94 103 THR A C 1
ATOM 828 O O . THR A 1 103 ? -14.997 -13.938 29.292 1.00 88.94 103 THR A O 1
ATOM 831 N N . SER A 1 104 ? -15.168 -15.720 30.627 1.00 87.25 104 SER A N 1
ATOM 832 C CA . SER A 1 104 ? -14.655 -16.670 29.625 1.00 87.25 104 SER A CA 1
ATOM 833 C C . SER A 1 104 ? -15.455 -16.648 28.323 1.00 87.25 104 SER A C 1
ATOM 835 O O . SER A 1 104 ? -14.874 -16.796 27.249 1.00 87.25 104 SER A O 1
ATOM 837 N N . ASP A 1 105 ? -16.761 -16.407 28.414 1.00 89.44 105 ASP A N 1
ATOM 838 C CA . ASP A 1 105 ? -17.676 -16.401 27.273 1.00 89.44 105 ASP A CA 1
ATOM 839 C C . ASP A 1 105 ? -17.404 -15.224 26.330 1.00 89.44 105 ASP A C 1
ATOM 841 O O . ASP A 1 105 ? -17.657 -15.327 25.130 1.00 89.44 105 ASP A O 1
ATOM 845 N N . MET A 1 106 ? -16.810 -14.134 26.831 1.00 89.81 106 MET A N 1
ATOM 846 C CA . MET A 1 106 ? -16.380 -12.993 26.014 1.00 89.81 106 MET A CA 1
ATOM 847 C C . MET A 1 106 ? -15.202 -13.325 25.087 1.00 89.81 106 MET A C 1
ATOM 849 O O . MET A 1 106 ? -14.915 -12.555 24.178 1.00 89.81 106 MET A O 1
ATOM 853 N N . LYS A 1 107 ? -14.542 -14.481 25.245 1.00 88.50 107 LYS A N 1
ATOM 854 C CA . LYS A 1 107 ? -13.583 -14.975 24.240 1.00 88.50 107 LYS A CA 1
ATOM 855 C C . LYS A 1 107 ? -14.277 -15.416 22.949 1.00 88.50 107 LYS A C 1
ATOM 857 O O . LYS A 1 107 ? -13.647 -15.480 21.898 1.00 88.50 107 LYS A O 1
ATOM 862 N N . ASN A 1 108 ? -15.570 -15.734 23.015 1.00 92.38 108 ASN A N 1
ATOM 863 C CA . ASN A 1 108 ? -16.360 -16.156 21.869 1.00 92.38 108 ASN A CA 1
ATOM 864 C C . ASN A 1 108 ? -17.220 -14.993 21.353 1.00 92.38 108 ASN A C 1
ATOM 866 O O . ASN A 1 108 ? -18.189 -14.606 22.000 1.00 92.38 108 ASN A O 1
ATOM 870 N N . LYS A 1 109 ? -16.928 -14.501 20.140 1.00 93.81 109 LYS A N 1
ATOM 871 C CA . LYS A 1 109 ? -17.667 -13.395 19.494 1.00 93.81 109 LYS A CA 1
ATOM 872 C C . LYS A 1 109 ? -19.162 -13.679 19.282 1.00 93.81 109 LYS A C 1
ATOM 874 O O . LYS A 1 109 ? -19.958 -12.758 19.128 1.00 93.81 109 LYS A O 1
ATOM 879 N N . SER A 1 110 ? -19.559 -14.952 19.267 1.00 95.06 110 SER A N 1
ATOM 880 C CA . SER A 1 110 ? -20.961 -15.351 19.095 1.00 95.06 110 SER A CA 1
ATOM 881 C C . SER A 1 110 ? -21.755 -15.373 20.402 1.00 95.06 110 SER A C 1
ATOM 883 O O . SER A 1 110 ? -22.986 -15.449 20.340 1.00 95.06 110 SER A O 1
ATOM 885 N N . SER A 1 111 ? -21.081 -15.317 21.558 1.00 96.75 111 SER A N 1
ATOM 886 C CA . SER A 1 111 ? -21.725 -15.400 22.868 1.00 96.75 111 SER A CA 1
ATOM 887 C C . SER A 1 111 ? -22.574 -14.168 23.165 1.00 96.75 111 SER A C 1
ATOM 889 O O . SER A 1 111 ? -22.317 -13.061 22.685 1.00 96.75 111 SER A O 1
ATOM 891 N N . GLU A 1 112 ? -23.593 -14.358 23.997 1.00 96.56 112 GLU A N 1
ATOM 892 C CA . GLU A 1 112 ? -24.439 -13.260 24.454 1.00 96.56 112 GLU A CA 1
ATOM 893 C C . GLU A 1 112 ? -23.646 -12.255 25.304 1.00 96.56 112 GLU A C 1
ATOM 895 O O . GLU A 1 112 ? -23.788 -11.048 25.127 1.00 96.56 112 GLU A O 1
ATOM 900 N N . ALA A 1 113 ? -22.727 -12.738 26.149 1.00 93.38 113 ALA A N 1
ATOM 901 C CA . ALA A 1 113 ? -21.847 -11.889 26.950 1.00 93.38 113 ALA A CA 1
ATOM 902 C C . ALA A 1 113 ? -20.988 -10.949 26.083 1.00 93.38 113 ALA A C 1
ATOM 904 O O . ALA A 1 113 ? -20.887 -9.760 26.392 1.00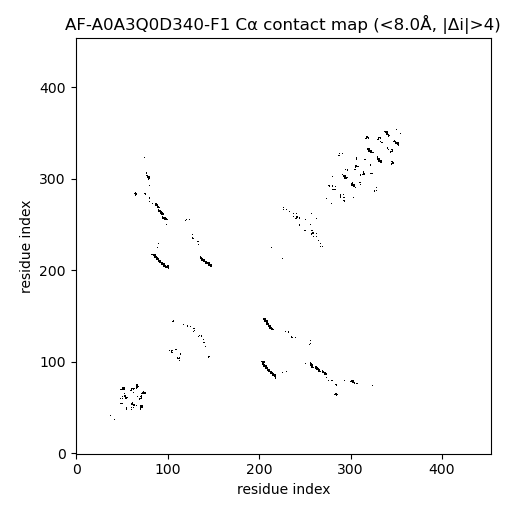 93.38 113 ALA A O 1
ATOM 905 N N . TYR A 1 114 ? -20.411 -11.457 24.985 1.00 95.00 114 TYR A N 1
ATOM 906 C CA . TYR A 1 114 ? -19.646 -10.640 24.041 1.00 95.00 114 TYR A CA 1
ATOM 907 C C . TYR A 1 114 ? -20.534 -9.603 23.357 1.00 95.00 114 TYR A C 1
ATOM 909 O O . TYR A 1 114 ? -20.206 -8.423 23.379 1.00 95.00 114 TYR A O 1
ATOM 917 N N . LYS A 1 115 ? -21.674 -10.021 22.794 1.00 96.38 115 LYS A N 1
ATOM 918 C CA . LYS A 1 115 ? -22.593 -9.128 22.068 1.00 96.38 115 LYS A CA 1
ATOM 919 C C . LYS A 1 115 ? -23.149 -8.020 22.961 1.00 96.38 115 LYS A C 1
ATOM 921 O O . LYS A 1 115 ? -23.180 -6.863 22.552 1.00 96.38 115 LYS A O 1
ATOM 926 N N . ASN A 1 116 ? -23.528 -8.349 24.197 1.00 95.62 116 ASN A N 1
ATOM 927 C CA . ASN A 1 116 ? -24.020 -7.37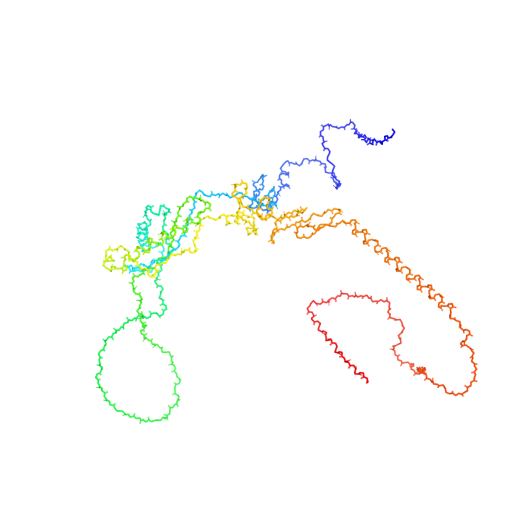5 25.171 1.00 95.62 116 ASN A CA 1
ATOM 928 C C . ASN A 1 116 ? -22.950 -6.331 25.507 1.00 95.62 116 ASN A C 1
ATOM 930 O O . ASN A 1 116 ? -23.239 -5.134 25.519 1.00 95.62 116 ASN A O 1
ATOM 934 N N . PHE A 1 117 ? -21.706 -6.768 25.736 1.00 95.56 117 PHE A N 1
ATOM 935 C CA . PHE A 1 117 ? -20.596 -5.847 25.966 1.00 95.56 117 PHE A CA 1
ATOM 936 C C . PHE A 1 117 ? -20.255 -5.030 24.715 1.00 95.56 117 PHE A C 1
ATOM 938 O O . PHE A 1 117 ? -20.090 -3.819 24.818 1.00 95.56 117 PHE A O 1
ATOM 945 N N . GLN A 1 118 ? -20.187 -5.664 23.543 1.00 95.94 118 GLN A N 1
ATOM 946 C CA . GLN A 1 118 ? -19.901 -5.015 22.265 1.00 95.94 118 GLN A CA 1
ATOM 947 C C . GLN A 1 118 ? -20.895 -3.886 21.997 1.00 95.94 118 GLN A C 1
ATOM 949 O O . GLN A 1 118 ? -20.476 -2.755 21.787 1.00 95.94 118 GLN A O 1
ATOM 954 N N . ASN A 1 119 ? -22.197 -4.162 22.072 1.00 96.31 119 ASN A N 1
ATOM 955 C CA . ASN A 1 119 ? -23.234 -3.156 21.841 1.00 96.31 119 ASN A CA 1
ATOM 956 C C . ASN A 1 119 ? -23.118 -1.985 22.826 1.00 96.31 119 ASN A C 1
ATOM 958 O O . ASN A 1 119 ? -23.257 -0.827 22.439 1.00 96.31 119 ASN A O 1
ATOM 962 N N . LEU A 1 120 ? -22.831 -2.278 24.100 1.00 95.62 120 LEU A N 1
ATOM 963 C CA . LEU A 1 120 ? -22.629 -1.249 25.116 1.00 95.62 120 LEU A CA 1
ATOM 964 C C . LEU A 1 120 ? -21.391 -0.394 24.822 1.00 95.62 120 LEU A C 1
ATOM 966 O O . LEU A 1 120 ? -21.468 0.828 24.907 1.00 95.62 120 LEU A O 1
ATOM 970 N N . PHE A 1 121 ? -20.268 -1.030 24.489 1.00 96.06 121 PHE A N 1
ATOM 971 C CA . PHE A 1 121 ? -19.003 -0.367 24.193 1.00 96.06 121 PHE A CA 1
ATOM 972 C C . PHE A 1 121 ? -19.103 0.510 22.948 1.00 96.06 121 PHE A C 1
ATOM 974 O O . PHE A 1 121 ? -18.767 1.689 23.017 1.00 96.06 121 PHE A O 1
ATOM 981 N N . LEU A 1 122 ? -19.628 -0.032 21.847 1.00 96.62 122 LEU A N 1
ATOM 982 C CA . LEU A 1 122 ? -19.815 0.706 20.599 1.00 96.62 122 LEU A CA 1
ATOM 983 C C . LEU A 1 122 ? -20.750 1.900 20.802 1.00 96.62 122 LEU A C 1
ATOM 985 O O . LEU A 1 122 ? -20.368 3.019 20.494 1.00 96.62 122 LEU A O 1
ATOM 989 N N . SER A 1 123 ? -21.882 1.709 21.490 1.00 95.81 123 SER A N 1
ATOM 990 C CA . SER A 1 123 ? -22.798 2.810 21.821 1.00 95.81 123 SER A CA 1
ATOM 991 C C . SER A 1 123 ? -22.165 3.901 22.696 1.00 95.81 123 SER A C 1
ATOM 993 O O . SER A 1 123 ? -22.638 5.038 22.696 1.00 95.81 123 SER A O 1
ATOM 995 N N . GLN A 1 124 ? -21.149 3.581 23.505 1.00 94.25 124 GLN A N 1
ATOM 996 C CA . GLN A 1 124 ? -20.381 4.612 24.203 1.00 94.25 124 GLN A CA 1
ATOM 997 C C . GLN A 1 124 ? -19.391 5.295 23.264 1.00 94.25 124 GLN A C 1
ATOM 999 O O . GLN A 1 124 ? -19.359 6.517 23.257 1.00 94.25 124 GLN A O 1
ATOM 1004 N N . MET A 1 125 ? -18.641 4.543 22.459 1.00 94.88 125 MET A N 1
ATOM 1005 C CA . MET A 1 125 ? -17.654 5.109 21.536 1.00 94.88 125 MET A CA 1
ATOM 1006 C C . MET A 1 125 ? -18.275 5.989 20.450 1.00 94.88 125 MET A C 1
ATOM 1008 O O . MET A 1 125 ? -17.704 7.030 20.142 1.00 94.88 125 MET A O 1
ATOM 1012 N N . ASP A 1 126 ? -19.462 5.647 19.948 1.00 94.25 126 ASP A N 1
ATOM 1013 C CA . ASP A 1 126 ? -20.197 6.501 19.010 1.00 94.25 126 ASP A CA 1
ATOM 1014 C C . ASP A 1 126 ? -20.429 7.886 19.616 1.00 94.25 126 ASP A C 1
ATOM 1016 O O . ASP A 1 126 ? -20.088 8.885 19.003 1.00 94.25 126 ASP A O 1
ATOM 1020 N N . LYS A 1 127 ? -20.843 7.970 20.885 1.00 93.56 127 LYS A N 1
ATOM 1021 C CA . LYS A 1 127 ? -21.030 9.261 21.574 1.00 93.56 127 LYS A CA 1
ATOM 1022 C C . LYS A 1 127 ? -19.739 10.047 21.776 1.00 93.56 127 LYS A C 1
ATOM 1024 O O . LYS A 1 127 ? -19.785 11.268 21.864 1.00 93.56 127 LYS A O 1
ATOM 1029 N N . VAL A 1 128 ? -18.610 9.354 21.920 1.00 94.25 128 VAL A N 1
ATOM 1030 C CA . VAL A 1 128 ? -17.297 9.993 22.080 1.00 94.25 128 VAL A CA 1
ATOM 1031 C C . VAL A 1 128 ? -16.869 10.659 20.777 1.00 94.25 128 VAL A C 1
ATOM 1033 O O . VAL A 1 128 ? -16.329 11.769 20.790 1.00 94.25 128 VAL A O 1
ATOM 1036 N N . TYR A 1 129 ? -17.067 9.965 19.656 1.00 95.81 129 TYR A N 1
ATOM 1037 C CA . TYR A 1 129 ? -16.553 10.387 18.358 1.00 95.81 129 TYR A CA 1
ATOM 1038 C C . TYR A 1 129 ? -17.546 11.191 17.524 1.00 95.81 129 TYR A C 1
ATOM 1040 O O . TYR A 1 129 ? -17.093 12.032 16.749 1.00 95.81 129 TYR A O 1
ATOM 1048 N N . GLU A 1 130 ? -18.851 11.016 17.731 1.00 90.56 130 GLU A N 1
ATOM 1049 C CA . GLU A 1 130 ? -19.891 11.877 17.174 1.00 90.56 130 GLU A CA 1
ATOM 1050 C C . GLU A 1 130 ? -19.647 13.339 17.579 1.00 90.56 130 GLU A C 1
ATOM 1052 O O . GLU A 1 130 ? -19.347 13.662 18.732 1.00 90.56 130 GLU A O 1
ATOM 1057 N N . GLY A 1 131 ? -19.739 14.240 16.604 1.00 89.75 131 GLY A N 1
ATOM 1058 C CA . GLY A 1 131 ? -19.561 15.671 16.812 1.00 89.75 131 GLY A CA 1
ATOM 1059 C C . GLY A 1 131 ? -19.116 16.401 15.550 1.00 89.75 131 GLY A C 1
ATOM 1060 O O . GLY A 1 131 ? -18.548 15.810 14.630 1.00 89.75 131 GLY A O 1
ATOM 1061 N N . ASP A 1 132 ? -19.345 17.713 15.532 1.00 90.00 132 ASP A N 1
ATOM 1062 C CA . ASP A 1 132 ? -19.013 18.584 14.396 1.00 90.00 132 ASP A CA 1
ATOM 1063 C C . ASP A 1 132 ? -17.498 18.712 14.154 1.00 90.00 132 ASP A C 1
ATOM 1065 O O . ASP A 1 132 ? -17.062 19.133 13.083 1.00 90.00 132 ASP A O 1
ATOM 1069 N N . ASP A 1 133 ? -16.678 18.346 15.143 1.00 92.25 133 ASP A N 1
ATOM 1070 C CA . ASP A 1 133 ? -15.217 18.383 15.088 1.00 92.25 133 ASP A CA 1
ATOM 1071 C C . ASP A 1 133 ? -14.587 17.115 14.482 1.00 92.25 133 ASP A C 1
ATOM 1073 O O . ASP A 1 133 ? -13.393 17.119 14.170 1.00 92.25 133 ASP A O 1
ATOM 1077 N N . LEU A 1 134 ? -15.368 16.045 14.285 1.00 95.94 134 LEU A N 1
ATOM 1078 C CA . LEU A 1 134 ? -14.931 14.814 13.616 1.00 95.94 134 LEU A CA 1
ATOM 1079 C C . LEU A 1 134 ? -16.033 14.220 12.709 1.00 95.94 134 LEU A C 1
ATOM 1081 O O . LEU A 1 134 ? -16.427 13.067 12.884 1.00 95.94 134 LEU A O 1
ATOM 1085 N N . PRO A 1 135 ? -16.512 14.955 11.688 1.00 95.25 135 PRO A N 1
ATOM 1086 C CA . PRO A 1 135 ? -17.578 14.477 10.802 1.00 95.25 135 PRO A CA 1
ATOM 1087 C C . PRO A 1 135 ? -17.157 13.286 9.926 1.00 95.25 135 PRO A C 1
ATOM 1089 O O . PRO A 1 135 ? -18.002 12.633 9.327 1.00 95.25 135 PRO A O 1
ATOM 1092 N N . GLN A 1 136 ? -15.855 13.000 9.831 1.00 96.19 136 GLN A N 1
ATOM 1093 C CA . GLN A 1 136 ? -15.309 11.842 9.120 1.00 96.19 136 GLN A CA 1
ATOM 1094 C C . GLN A 1 136 ? -15.386 10.551 9.943 1.00 96.19 136 GLN A C 1
ATOM 1096 O O . GLN A 1 136 ? -14.955 9.508 9.460 1.00 96.19 136 GLN A O 1
ATOM 1101 N N . TYR A 1 137 ? -15.855 10.591 11.193 1.00 97.25 137 TYR A N 1
ATOM 1102 C CA . TYR A 1 137 ? -16.069 9.372 11.965 1.00 97.25 137 TYR A CA 1
ATOM 1103 C C . TYR A 1 137 ? -17.137 8.500 11.298 1.00 97.25 137 TYR A C 1
ATOM 1105 O O . TYR A 1 137 ? -18.224 8.978 10.979 1.00 97.25 137 TYR A O 1
ATOM 1113 N N . LYS A 1 138 ? -16.815 7.219 11.097 1.00 96.44 138 LYS A N 1
ATOM 1114 C CA . LYS A 1 138 ? -17.743 6.237 10.538 1.00 96.44 138 LYS A CA 1
ATOM 1115 C C . LYS A 1 138 ? -18.227 5.252 11.592 1.00 96.44 138 LYS A C 1
ATOM 1117 O O . LYS A 1 138 ? -19.427 5.125 11.793 1.00 96.44 138 LYS A O 1
ATOM 1122 N N . GLU A 1 139 ? -17.301 4.522 12.211 1.00 96.88 139 GLU A N 1
ATOM 1123 C CA . GLU A 1 139 ? -17.618 3.479 13.193 1.00 96.88 139 GLU A CA 1
ATOM 1124 C C . GLU A 1 139 ? -16.380 3.045 13.994 1.00 96.88 139 GLU A C 1
ATOM 1126 O O . GLU A 1 139 ? -15.239 3.325 13.614 1.00 96.88 139 GLU A O 1
ATOM 1131 N N . VAL A 1 140 ? -16.602 2.302 15.081 1.00 97.62 140 VAL A N 1
ATOM 1132 C CA . VAL A 1 140 ? -15.564 1.548 15.800 1.00 97.62 140 VAL A CA 1
ATOM 1133 C C . VAL A 1 140 ? -15.788 0.048 15.623 1.00 97.62 140 VAL A C 1
ATOM 1135 O O . VAL A 1 140 ? -16.900 -0.454 15.753 1.00 97.62 140 VAL A O 1
ATOM 1138 N N . ILE A 1 141 ? -14.710 -0.701 15.394 1.00 96.62 141 ILE A N 1
ATOM 1139 C CA . ILE A 1 141 ? -14.729 -2.159 15.260 1.00 96.62 141 ILE A CA 1
ATOM 1140 C C . ILE A 1 141 ? -13.883 -2.775 16.374 1.00 96.62 141 ILE A C 1
ATOM 1142 O O . ILE A 1 141 ? -12.698 -2.482 16.507 1.00 96.62 141 ILE A O 1
ATOM 1146 N N . ILE A 1 142 ? -14.470 -3.668 17.175 1.00 96.94 142 ILE A N 1
ATOM 1147 C CA . ILE A 1 142 ? -13.721 -4.418 18.193 1.00 96.94 142 ILE A CA 1
ATOM 1148 C C . ILE A 1 142 ? -12.960 -5.560 17.516 1.00 96.94 142 ILE A C 1
ATOM 1150 O O . ILE A 1 142 ? -13.560 -6.473 16.940 1.00 96.94 142 ILE A O 1
ATOM 1154 N N . ARG A 1 143 ? -11.631 -5.558 17.641 1.00 94.62 143 ARG A N 1
ATOM 1155 C CA . ARG A 1 143 ? -10.789 -6.669 17.188 1.00 94.62 143 ARG A CA 1
ATOM 1156 C C . ARG A 1 143 ? -10.885 -7.841 18.148 1.00 94.62 143 ARG A C 1
ATOM 1158 O O . ARG A 1 143 ? -11.231 -8.954 17.735 1.00 94.62 143 ARG A O 1
ATOM 1165 N N . GLU A 1 144 ? -10.624 -7.567 19.423 1.00 93.62 144 GLU A N 1
ATOM 1166 C CA . GLU A 1 144 ? -10.540 -8.575 20.472 1.00 93.62 144 GLU A CA 1
ATOM 1167 C C . GLU A 1 144 ? -10.834 -7.984 21.859 1.00 93.62 144 GLU A C 1
ATOM 1169 O O . GLU A 1 144 ? -10.556 -6.814 22.133 1.00 93.62 144 GLU A O 1
ATOM 1174 N N . LEU A 1 145 ? -11.407 -8.818 22.731 1.00 93.06 145 LEU A N 1
ATOM 1175 C CA . LEU A 1 145 ? -11.543 -8.547 24.158 1.00 93.06 145 LEU A CA 1
ATOM 1176 C C . LEU A 1 145 ? -10.568 -9.442 24.911 1.00 93.06 145 LEU A C 1
ATOM 1178 O O . LEU A 1 145 ? -10.595 -10.664 24.765 1.00 93.06 145 LEU A O 1
ATOM 1182 N N . LEU A 1 146 ? -9.739 -8.831 25.744 1.00 88.38 146 LEU A N 1
ATOM 1183 C CA . LEU A 1 146 ? -8.657 -9.501 26.440 1.00 88.38 146 LEU A CA 1
ATOM 1184 C C . LEU A 1 146 ? -8.792 -9.345 27.952 1.00 88.38 146 LEU A C 1
ATOM 1186 O O . LEU A 1 146 ? -9.268 -8.332 28.475 1.00 88.38 146 LEU A O 1
ATOM 1190 N N . LEU A 1 147 ? -8.292 -10.355 28.662 1.00 82.69 147 LEU A N 1
ATOM 1191 C CA . LEU A 1 147 ? -7.951 -10.196 30.067 1.00 82.69 147 LEU A CA 1
ATOM 1192 C C . LEU A 1 147 ? -6.763 -9.233 30.179 1.00 82.69 147 LEU A C 1
ATOM 1194 O O . LEU A 1 147 ? -5.854 -9.289 29.342 1.00 82.69 147 LEU A O 1
ATOM 1198 N N . PRO A 1 148 ? -6.710 -8.395 31.226 1.00 69.25 148 PRO A N 1
ATOM 1199 C CA . PRO A 1 148 ? -5.493 -7.673 3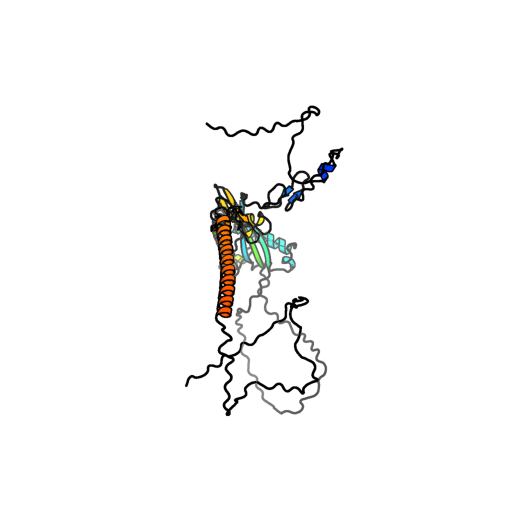1.548 1.00 69.25 148 PRO A CA 1
ATOM 1200 C C . PRO A 1 148 ? -4.372 -8.697 31.723 1.00 69.25 148 PRO A C 1
ATOM 1202 O O . PRO A 1 148 ? -4.447 -9.563 32.597 1.00 69.25 148 PRO A O 1
ATOM 1205 N N . LYS A 1 149 ? -3.342 -8.633 30.876 1.00 57.22 149 LYS A N 1
ATOM 1206 C CA . LYS A 1 149 ? -2.139 -9.439 31.087 1.00 57.22 149 LYS A CA 1
ATOM 1207 C C . LYS A 1 149 ? -1.565 -9.038 32.446 1.00 57.22 149 LYS A C 1
ATOM 1209 O O . LYS A 1 149 ? -1.399 -7.846 32.706 1.00 57.22 149 LYS A O 1
ATOM 1214 N N . ALA A 1 150 ? -1.293 -10.015 33.310 1.00 45.97 150 ALA A N 1
ATOM 1215 C CA . ALA A 1 150 ? -0.535 -9.780 34.531 1.00 45.97 150 ALA A CA 1
ATOM 1216 C C . ALA A 1 150 ? 0.846 -9.258 34.115 1.00 45.97 150 ALA A C 1
ATOM 1218 O O . ALA A 1 150 ? 1.667 -10.001 33.578 1.00 45.97 150 ALA A O 1
ATOM 1219 N N . GLY A 1 151 ? 1.060 -7.954 34.261 1.00 39.50 151 GLY A N 1
ATOM 1220 C CA . GLY A 1 151 ? 2.369 -7.360 34.061 1.00 39.50 151 GLY A CA 1
ATOM 1221 C C . GLY A 1 151 ? 3.323 -7.872 35.136 1.00 39.50 151 GLY A C 1
ATOM 1222 O O . GLY A 1 151 ? 2.969 -7.929 36.310 1.00 39.50 151 GLY A O 1
ATOM 1223 N N . THR A 1 152 ? 4.519 -8.247 34.694 1.00 29.84 152 THR A N 1
ATOM 1224 C CA . THR A 1 152 ? 5.787 -8.359 35.435 1.00 29.84 152 THR A CA 1
ATOM 1225 C C . THR A 1 152 ? 5.881 -7.513 36.720 1.00 29.84 152 THR A C 1
ATOM 1227 O O . THR A 1 152 ? 5.323 -6.417 36.768 1.00 29.84 152 THR A O 1
ATOM 1230 N N . PRO A 1 153 ? 6.619 -7.986 37.751 1.00 37.09 153 PRO A N 1
ATOM 1231 C CA . PRO A 1 153 ? 6.475 -7.569 39.147 1.00 37.09 153 PRO A CA 1
ATOM 1232 C C . PRO A 1 153 ? 6.853 -6.101 39.370 1.00 37.09 153 PRO A C 1
ATOM 1234 O O . PRO A 1 153 ? 8.004 -5.758 39.623 1.00 37.09 153 PRO A O 1
ATOM 1237 N N . GLY A 1 154 ? 5.846 -5.237 39.307 1.00 30.36 154 GLY A N 1
ATOM 1238 C CA . GLY A 1 154 ? 5.878 -3.859 39.774 1.00 30.36 154 GLY A CA 1
ATOM 1239 C C . GLY A 1 154 ? 4.992 -3.727 41.005 1.00 30.36 154 GLY A C 1
ATOM 1240 O O . GLY A 1 154 ? 3.832 -3.358 40.890 1.00 30.36 154 GLY A O 1
ATOM 1241 N N . VAL A 1 155 ? 5.556 -4.105 42.154 1.00 29.81 155 VAL A N 1
ATOM 1242 C CA . VAL A 1 155 ? 5.240 -3.656 43.522 1.00 29.81 155 VAL A CA 1
ATOM 1243 C C . VAL A 1 155 ? 3.762 -3.341 43.816 1.00 29.81 155 VAL A C 1
ATOM 1245 O O . VAL A 1 155 ? 3.308 -2.204 43.703 1.00 29.81 155 VAL A O 1
ATOM 1248 N N . CYS A 1 156 ? 3.033 -4.323 44.349 1.00 28.58 156 CYS A N 1
ATOM 1249 C CA . CYS A 1 156 ? 1.864 -4.035 45.180 1.00 28.58 156 CYS A CA 1
ATOM 1250 C C . CYS A 1 156 ? 2.359 -3.631 46.579 1.00 28.58 156 CYS A C 1
ATOM 1252 O O . CYS A 1 156 ? 2.771 -4.482 47.365 1.00 28.58 156 CYS A O 1
ATOM 1254 N N . HIS A 1 157 ? 2.350 -2.334 46.897 1.00 28.67 157 HIS A N 1
ATOM 1255 C CA . HIS A 1 157 ? 2.552 -1.875 48.270 1.00 28.67 157 HIS A CA 1
ATOM 1256 C C . HIS A 1 157 ? 1.303 -2.187 49.099 1.00 28.67 157 HIS A C 1
ATOM 1258 O O . HIS A 1 157 ? 0.278 -1.526 48.962 1.00 28.67 157 HIS A O 1
ATOM 1264 N N . HIS A 1 158 ? 1.415 -3.145 50.016 1.00 31.58 158 HIS A N 1
ATOM 1265 C CA . HIS A 1 158 ? 0.545 -3.202 51.184 1.00 31.58 158 HIS A CA 1
ATOM 1266 C C . HIS A 1 158 ? 1.410 -3.171 52.442 1.00 31.58 158 HIS A C 1
ATOM 1268 O O . HIS A 1 158 ? 1.997 -4.170 52.850 1.00 31.58 158 HIS A O 1
ATOM 1274 N N . THR A 1 159 ? 1.499 -1.991 53.052 1.00 31.50 159 THR A N 1
ATOM 1275 C CA . THR A 1 159 ? 1.971 -1.828 54.425 1.00 31.50 159 THR A CA 1
ATOM 1276 C C . THR A 1 159 ? 0.883 -2.383 55.338 1.00 31.50 159 THR A C 1
ATOM 1278 O O . THR A 1 159 ? -0.163 -1.761 55.503 1.00 31.50 159 THR A O 1
ATOM 1281 N N . VAL A 1 160 ? 1.101 -3.565 55.910 1.00 33.88 160 VAL A N 1
ATOM 1282 C CA . VAL A 1 160 ? 0.247 -4.097 56.977 1.00 33.88 160 VAL A CA 1
ATOM 1283 C C . VAL A 1 160 ? 1.006 -3.944 58.288 1.00 33.88 160 VAL A C 1
ATOM 1285 O O . VAL A 1 160 ? 1.986 -4.639 58.544 1.00 33.88 160 VAL A O 1
ATOM 1288 N N . GLN A 1 161 ? 0.564 -2.995 59.111 1.00 38.06 161 GLN A N 1
ATOM 1289 C CA . GLN A 1 161 ? 0.929 -2.925 60.522 1.00 38.06 161 GLN A CA 1
ATOM 1290 C C . GLN A 1 161 ? 0.276 -4.105 61.251 1.00 38.06 161 GLN A C 1
ATOM 1292 O O . GLN A 1 161 ? -0.944 -4.167 61.377 1.00 38.06 161 GLN A O 1
ATOM 1297 N N . GLY A 1 162 ? 1.102 -5.041 61.719 1.00 28.50 162 GLY A N 1
ATOM 1298 C CA . GLY A 1 162 ? 0.730 -6.117 62.637 1.00 28.50 162 GLY A CA 1
ATOM 1299 C C . GLY A 1 162 ? 1.575 -6.048 63.919 1.00 28.50 162 GLY A C 1
ATOM 1300 O O . GLY A 1 162 ? 2.708 -5.566 63.863 1.00 28.50 162 GLY A O 1
ATOM 1301 N N . PRO A 1 163 ? 1.033 -6.464 65.079 1.00 35.44 163 PRO A N 1
ATOM 1302 C CA . PRO A 1 163 ? 1.538 -6.093 66.400 1.00 35.44 163 PRO A CA 1
ATOM 1303 C C . PRO A 1 163 ? 2.741 -6.927 66.872 1.00 35.44 163 PRO A C 1
ATOM 1305 O O . PRO A 1 163 ? 2.961 -8.059 66.447 1.00 35.44 163 PRO A O 1
ATOM 1308 N N . SER A 1 164 ? 3.499 -6.343 67.801 1.00 31.89 164 SER A N 1
ATOM 1309 C CA . SER A 1 164 ? 4.695 -6.877 68.466 1.00 31.89 164 SER A CA 1
ATOM 1310 C C . SER A 1 164 ? 4.493 -8.268 69.095 1.00 31.89 164 SER A C 1
ATOM 1312 O O . SER A 1 164 ? 3.497 -8.461 69.796 1.00 31.89 164 SER A O 1
ATOM 1314 N N . PRO A 1 165 ? 5.451 -9.212 68.986 1.00 31.89 165 PRO A N 1
ATOM 1315 C CA . PRO A 1 165 ? 5.368 -10.473 69.709 1.00 31.89 165 PRO A CA 1
ATOM 1316 C C . PRO A 1 165 ? 6.048 -10.406 71.084 1.00 31.89 165 PRO A C 1
ATOM 1318 O O . PRO A 1 165 ? 7.182 -9.948 71.246 1.00 31.89 165 PRO A O 1
ATOM 1321 N N . LEU A 1 166 ? 5.324 -10.921 72.079 1.00 31.34 166 LEU A N 1
ATOM 1322 C CA . LEU A 1 166 ? 5.803 -11.228 73.421 1.00 31.34 166 LEU A CA 1
ATOM 1323 C C . LEU A 1 166 ? 6.827 -12.375 73.405 1.00 31.34 166 LEU A C 1
ATOM 1325 O O . LEU A 1 166 ? 6.669 -13.392 72.733 1.00 31.34 166 LEU A O 1
ATOM 1329 N N . ARG A 1 167 ? 7.860 -12.180 74.225 1.00 29.86 167 ARG A N 1
ATOM 1330 C CA . ARG A 1 167 ? 8.967 -13.083 74.568 1.00 29.86 167 ARG A CA 1
ATOM 1331 C C . ARG A 1 167 ? 8.480 -14.447 75.072 1.00 29.86 167 ARG A C 1
ATOM 1333 O O . ARG A 1 167 ? 7.725 -14.507 76.041 1.00 29.86 167 ARG A O 1
ATOM 1340 N N . ARG A 1 168 ? 9.058 -15.535 74.554 1.00 28.36 168 ARG A N 1
ATOM 1341 C CA . ARG A 1 168 ? 9.185 -16.794 75.303 1.00 28.36 168 ARG A CA 1
ATOM 1342 C C . ARG A 1 168 ? 10.547 -17.436 75.036 1.00 28.36 168 ARG A C 1
ATOM 1344 O O . ARG A 1 168 ? 10.858 -17.857 73.931 1.00 28.36 168 ARG A O 1
ATOM 1351 N N . THR A 1 169 ? 11.360 -17.453 76.083 1.00 30.47 169 THR A N 1
ATOM 1352 C CA . THR A 1 169 ? 12.617 -18.190 76.233 1.00 30.47 169 THR A CA 1
ATOM 1353 C C . THR A 1 169 ? 12.333 -19.660 76.550 1.00 30.47 169 THR A C 1
ATOM 1355 O O . THR A 1 169 ? 11.473 -19.909 77.391 1.00 30.47 169 THR A O 1
ATOM 1358 N N . SER A 1 170 ? 13.088 -20.608 75.981 1.00 29.86 170 SER A N 1
ATOM 1359 C CA . SER A 1 170 ? 13.789 -21.636 76.778 1.00 29.86 170 SER A CA 1
ATOM 1360 C C . SER A 1 170 ? 14.754 -22.494 75.941 1.00 29.86 170 SER A C 1
ATOM 1362 O O . SER A 1 170 ? 14.354 -23.201 75.024 1.00 29.86 170 SER A O 1
ATOM 1364 N N . HIS A 1 171 ? 16.030 -22.352 76.288 1.00 30.14 171 HIS A N 1
ATOM 1365 C CA . HIS A 1 171 ? 17.133 -23.312 76.423 1.00 30.14 171 HIS A CA 1
ATOM 1366 C C . HIS A 1 171 ? 17.079 -24.745 75.833 1.00 30.14 171 HIS A C 1
ATOM 1368 O O . HIS A 1 171 ? 16.291 -25.584 76.251 1.00 30.14 171 HIS A O 1
ATOM 1374 N N . THR A 1 172 ? 18.068 -24.983 74.952 1.00 32.44 172 THR A N 1
ATOM 1375 C CA . THR A 1 172 ? 19.142 -26.013 74.959 1.00 32.44 172 THR A CA 1
ATOM 1376 C C . THR A 1 172 ? 18.809 -27.505 75.125 1.00 32.44 172 THR A C 1
ATOM 1378 O O . THR A 1 172 ? 18.276 -27.902 76.148 1.00 32.44 172 THR A O 1
ATOM 1381 N N . VAL A 1 173 ? 19.320 -28.343 74.204 1.00 33.59 173 VAL A N 1
ATOM 1382 C CA . VAL A 1 173 ? 20.290 -29.445 74.448 1.00 33.59 173 VAL A CA 1
ATOM 1383 C C . VAL A 1 173 ? 20.806 -29.960 73.091 1.00 33.59 173 VAL A C 1
ATOM 1385 O O . VAL A 1 173 ? 20.035 -30.181 72.163 1.00 33.59 173 VAL A O 1
ATOM 1388 N N . ALA A 1 174 ? 22.123 -30.139 72.993 1.00 36.06 174 ALA A N 1
ATOM 1389 C CA . ALA A 1 174 ? 22.838 -30.731 71.866 1.00 36.06 174 ALA A CA 1
ATOM 1390 C C . ALA A 1 174 ? 23.412 -32.100 72.272 1.00 36.06 174 ALA A C 1
ATOM 1392 O O . ALA A 1 174 ? 23.969 -32.203 73.363 1.00 36.06 174 ALA A O 1
ATOM 1393 N N . LEU A 1 175 ? 23.344 -33.110 71.394 1.00 29.59 175 LEU A N 1
ATOM 1394 C CA . LEU A 1 175 ? 24.283 -34.246 71.337 1.00 29.59 175 LEU A CA 1
ATOM 1395 C C . LEU A 1 175 ? 24.309 -34.880 69.918 1.00 29.59 175 LEU A C 1
ATOM 1397 O O . LEU A 1 175 ? 23.349 -34.692 69.171 1.00 29.59 175 LEU A O 1
ATOM 1401 N N . PRO A 1 176 ? 25.416 -35.555 69.523 1.00 35.38 176 PRO A N 1
ATOM 1402 C CA . PRO A 1 176 ? 25.965 -35.519 68.160 1.00 35.38 176 PRO A CA 1
ATOM 1403 C C . PRO A 1 176 ? 26.029 -36.938 67.496 1.00 35.38 176 PRO A C 1
ATOM 1405 O O . PRO A 1 176 ? 25.190 -37.772 67.825 1.00 35.38 176 PRO A O 1
ATOM 1408 N N . PRO A 1 177 ? 26.902 -37.256 66.509 1.00 44.75 177 PRO A N 1
ATOM 1409 C CA . PRO A 1 177 ? 26.474 -37.634 65.163 1.00 44.75 177 PRO A CA 1
ATOM 1410 C C . PRO A 1 177 ? 26.986 -39.028 64.754 1.00 44.75 177 PRO A C 1
ATOM 1412 O O . PRO A 1 177 ? 28.136 -39.164 64.359 1.00 44.75 177 PRO A O 1
ATOM 1415 N N . HIS A 1 178 ? 26.157 -40.067 64.776 1.00 37.84 178 HIS A N 1
ATOM 1416 C CA . HIS A 1 178 ? 26.485 -41.333 64.116 1.00 37.84 178 HIS A CA 1
ATOM 1417 C C . HIS A 1 178 ? 25.206 -41.984 63.596 1.00 37.84 178 HIS A C 1
ATOM 1419 O O . HIS A 1 178 ? 24.175 -41.916 64.255 1.00 37.84 178 HIS A O 1
ATOM 1425 N N . LEU A 1 179 ? 25.320 -42.636 62.435 1.00 33.97 179 LEU A N 1
ATOM 1426 C CA . LEU A 1 179 ? 24.259 -43.251 61.620 1.00 33.97 179 LEU A CA 1
ATOM 1427 C C . LEU A 1 179 ? 23.642 -42.320 60.568 1.00 33.97 179 LEU A C 1
ATOM 1429 O O . LEU A 1 179 ? 22.439 -42.093 60.497 1.00 33.97 179 LEU A O 1
ATOM 1433 N N . ALA A 1 180 ? 24.513 -41.848 59.675 1.00 34.81 180 ALA A N 1
ATOM 1434 C CA . ALA A 1 180 ? 24.137 -41.744 58.276 1.00 34.81 180 ALA A CA 1
ATOM 1435 C C . ALA A 1 180 ? 24.102 -43.153 57.651 1.00 34.81 180 ALA A C 1
ATOM 1437 O O . ALA A 1 180 ? 24.957 -43.985 57.952 1.00 34.81 180 ALA A O 1
ATOM 1438 N N . ALA A 1 181 ? 23.169 -43.317 56.713 1.00 34.69 181 ALA A N 1
ATOM 1439 C CA . ALA A 1 181 ? 22.992 -44.402 55.747 1.00 34.69 181 ALA A CA 1
ATOM 1440 C C . ALA A 1 181 ? 22.013 -45.529 56.119 1.00 34.69 181 ALA A C 1
ATOM 1442 O O . ALA A 1 181 ? 22.035 -46.081 57.211 1.00 34.69 181 ALA A O 1
ATOM 1443 N N . PHE A 1 182 ? 21.227 -45.888 55.096 1.00 32.41 182 PHE A N 1
ATOM 1444 C CA . PHE A 1 182 ? 20.154 -46.886 55.010 1.00 32.41 182 PHE A CA 1
ATOM 1445 C C . PHE A 1 182 ? 18.763 -46.405 55.425 1.00 32.41 182 PHE A C 1
ATOM 1447 O O . PHE A 1 182 ? 18.337 -46.616 56.544 1.00 32.41 182 PHE A O 1
ATOM 1454 N N . PHE A 1 183 ? 18.046 -45.783 54.481 1.00 30.83 183 PHE A N 1
ATOM 1455 C CA . PHE A 1 183 ? 16.829 -46.360 53.885 1.00 30.83 183 PHE A CA 1
ATOM 1456 C C . PHE A 1 183 ? 16.445 -45.549 52.631 1.00 30.83 183 PHE A C 1
ATOM 1458 O O . PHE A 1 183 ? 15.750 -44.541 52.691 1.00 30.83 183 PHE A O 1
ATOM 1465 N N . PHE A 1 184 ? 16.930 -46.003 51.471 1.00 32.44 184 PHE A N 1
ATOM 1466 C CA . PHE A 1 184 ? 16.285 -45.757 50.182 1.00 32.44 184 PHE A CA 1
ATOM 1467 C C . PHE A 1 184 ? 15.098 -46.711 50.094 1.00 32.44 184 PHE A C 1
ATOM 1469 O O . PHE A 1 184 ? 15.348 -47.890 49.897 1.00 32.44 184 PHE A O 1
ATOM 1476 N N . LEU A 1 185 ? 13.857 -46.236 50.210 1.00 32.03 185 LEU A N 1
ATOM 1477 C CA . LEU A 1 185 ? 12.684 -46.831 49.555 1.00 32.03 185 LEU A CA 1
ATOM 1478 C C . LEU A 1 185 ? 11.527 -45.814 49.533 1.00 32.03 185 LEU A C 1
ATOM 1480 O O . LEU A 1 185 ? 11.168 -45.253 50.561 1.00 32.03 185 LEU A O 1
ATOM 1484 N N . ALA A 1 186 ? 10.941 -45.648 48.343 1.00 36.97 186 ALA A N 1
ATOM 1485 C CA . ALA A 1 186 ? 9.626 -45.067 48.050 1.00 36.97 186 ALA A CA 1
ATOM 1486 C C . ALA A 1 186 ? 9.365 -43.601 48.467 1.00 36.97 186 ALA A C 1
ATOM 1488 O O . ALA A 1 186 ? 8.885 -43.305 49.556 1.00 36.97 186 ALA A O 1
ATOM 1489 N N . GLY A 1 187 ? 9.555 -42.683 47.513 1.00 29.39 187 GLY A N 1
ATOM 1490 C CA . GLY A 1 187 ? 9.105 -41.292 47.597 1.00 29.39 187 GLY A CA 1
ATOM 1491 C C . GLY A 1 187 ? 8.197 -40.901 46.429 1.00 29.39 187 GLY A C 1
ATOM 1492 O O . GLY A 1 187 ? 8.591 -40.097 45.595 1.00 29.39 187 GLY A O 1
ATOM 1493 N N . CYS A 1 188 ? 6.979 -41.446 46.372 1.00 34.75 188 CYS A N 1
ATOM 1494 C CA . CYS A 1 188 ? 5.841 -40.700 45.831 1.00 34.75 188 CYS A CA 1
ATOM 1495 C C . CYS A 1 188 ? 5.333 -39.809 46.965 1.00 34.75 188 CYS A C 1
ATOM 1497 O O . CYS A 1 188 ? 4.565 -40.268 47.808 1.00 34.75 188 CYS A O 1
ATOM 1499 N N . TRP A 1 189 ? 5.785 -38.557 47.019 1.00 27.44 189 TRP A N 1
ATOM 1500 C CA . TRP A 1 189 ? 5.203 -37.571 47.924 1.00 27.44 189 TRP A CA 1
ATOM 1501 C C . TRP A 1 189 ? 4.127 -36.776 47.194 1.00 27.44 189 TRP A C 1
ATOM 1503 O O . TRP A 1 189 ? 4.388 -35.865 46.413 1.00 27.44 189 TRP A O 1
ATOM 1513 N N . ARG A 1 190 ? 2.890 -37.176 47.482 1.00 32.69 190 ARG A N 1
ATOM 1514 C CA . ARG A 1 190 ? 1.696 -36.349 47.397 1.00 32.69 190 ARG A CA 1
ATOM 1515 C C . ARG A 1 190 ? 1.860 -35.227 48.419 1.00 32.69 190 ARG A C 1
ATOM 1517 O O . ARG A 1 190 ? 1.836 -35.492 49.615 1.00 32.69 190 ARG A O 1
ATOM 1524 N N . HIS A 1 191 ? 2.029 -33.997 47.951 1.00 26.25 191 HIS A N 1
ATOM 1525 C CA . HIS A 1 191 ? 1.791 -32.819 48.774 1.00 26.25 191 HIS A CA 1
ATOM 1526 C C . HIS A 1 191 ? 0.567 -32.104 48.206 1.00 26.25 191 HIS A C 1
ATOM 1528 O O . HIS A 1 191 ? 0.643 -31.350 47.240 1.00 26.25 191 HIS A O 1
ATOM 1534 N N . GLU A 1 192 ? -0.584 -32.403 48.806 1.00 40.50 192 GLU A N 1
ATOM 1535 C CA . GLU A 1 192 ? -1.665 -31.435 48.922 1.00 40.50 192 GLU A CA 1
ATOM 1536 C C . GLU A 1 192 ? -1.090 -30.253 49.708 1.00 40.50 192 GLU A C 1
ATOM 1538 O O . GLU A 1 192 ? -0.723 -30.363 50.878 1.00 40.50 192 GLU A O 1
ATOM 1543 N N . GLY A 1 193 ? -0.890 -29.147 49.010 1.00 27.38 193 GLY A N 1
ATOM 1544 C CA . GLY A 1 193 ? -0.359 -27.911 49.550 1.00 27.38 193 GLY A CA 1
ATOM 1545 C C . GLY A 1 193 ? -0.853 -26.809 48.642 1.00 27.38 193 GLY A C 1
ATOM 1546 O O . GLY A 1 193 ? -0.478 -26.770 47.475 1.00 27.38 193 GLY A O 1
ATOM 1547 N N . ASN A 1 194 ? -1.784 -26.019 49.171 1.00 29.12 194 ASN A N 1
ATOM 1548 C CA . ASN A 1 194 ? -2.457 -24.898 48.532 1.00 29.12 194 ASN A CA 1
ATOM 1549 C C . ASN A 1 194 ? -1.601 -24.228 47.457 1.00 29.12 194 ASN A C 1
ATOM 1551 O O . ASN A 1 194 ? -0.523 -23.716 47.751 1.00 29.12 194 ASN A O 1
ATOM 1555 N N . ALA A 1 195 ? -2.131 -24.173 46.233 1.00 27.22 195 ALA A N 1
ATOM 1556 C CA . ALA A 1 195 ? -1.741 -23.131 45.304 1.00 27.22 195 ALA A CA 1
ATOM 1557 C C . ALA A 1 195 ? -1.936 -21.807 46.045 1.00 27.22 195 ALA A C 1
ATOM 1559 O O . ALA A 1 195 ? -3.068 -21.403 46.320 1.00 27.22 195 ALA A O 1
ATOM 1560 N N . GLU A 1 196 ? -0.832 -21.186 46.453 1.00 27.53 196 GLU A N 1
ATOM 1561 C CA . GLU A 1 196 ? -0.858 -19.827 46.951 1.00 27.53 196 GLU A CA 1
ATOM 1562 C C . GLU A 1 196 ? -1.433 -18.975 45.826 1.00 27.53 196 GLU A C 1
ATOM 1564 O O . GLU A 1 196 ? -0.842 -18.790 44.759 1.00 27.53 196 GLU A O 1
ATOM 1569 N N . VAL A 1 197 ? -2.672 -18.552 46.050 1.00 31.45 197 VAL A N 1
ATOM 1570 C CA . VAL A 1 197 ? -3.386 -17.605 45.218 1.00 31.45 197 VAL A CA 1
ATOM 1571 C C . VAL A 1 197 ? -2.604 -16.304 45.316 1.00 31.45 197 VAL A C 1
ATOM 1573 O O . VAL A 1 197 ? -2.795 -15.514 46.238 1.00 31.45 197 VAL A O 1
ATOM 1576 N N . PHE A 1 198 ? -1.695 -16.086 44.368 1.00 29.47 198 PHE A N 1
ATOM 1577 C CA . PHE A 1 198 ? -1.208 -14.747 44.079 1.00 29.47 198 PHE A CA 1
ATOM 1578 C C . PHE A 1 198 ? -2.444 -13.876 43.823 1.00 29.47 198 PHE A C 1
ATOM 1580 O O . PHE A 1 198 ? -3.307 -14.287 43.038 1.00 29.47 198 PHE A O 1
ATOM 1587 N N . PRO A 1 199 ? -2.591 -12.719 44.492 1.00 33.78 199 PRO A N 1
ATOM 1588 C CA . PRO A 1 199 ? -3.775 -11.896 44.335 1.00 33.78 199 PRO A CA 1
ATOM 1589 C C . PRO A 1 199 ? -3.857 -11.455 42.876 1.00 33.78 199 PRO A C 1
ATOM 1591 O O . PRO A 1 199 ? -3.060 -10.650 42.393 1.00 33.78 199 PRO A O 1
ATOM 1594 N N . ALA A 1 200 ? -4.813 -12.044 42.161 1.00 35.53 200 ALA A N 1
ATOM 1595 C CA . ALA A 1 200 ? -5.172 -11.654 40.816 1.00 35.53 200 ALA A CA 1
ATOM 1596 C C . ALA A 1 200 ? -5.494 -10.156 40.821 1.00 35.53 200 ALA A C 1
ATOM 1598 O O . ALA A 1 200 ? -6.301 -9.688 41.629 1.00 35.53 200 ALA A O 1
ATOM 1599 N N . CYS A 1 201 ? -4.866 -9.403 39.917 1.00 42.41 201 CYS A N 1
ATOM 1600 C CA . CYS A 1 201 ? -5.268 -8.036 39.626 1.00 42.41 201 CYS A CA 1
ATOM 1601 C C . CYS A 1 201 ? -6.782 -8.021 39.373 1.00 42.41 201 CYS A C 1
ATOM 1603 O O . CYS A 1 201 ? -7.240 -8.710 38.467 1.00 42.41 201 CYS A O 1
ATOM 1605 N N . SER A 1 202 ? -7.519 -7.278 40.206 1.00 47.88 202 SER A N 1
ATOM 1606 C CA . SER A 1 202 ? -8.972 -7.039 40.188 1.00 47.88 202 SER A CA 1
ATOM 1607 C C . SER A 1 202 ? -9.768 -7.866 39.162 1.00 47.88 202 SER A C 1
ATOM 1609 O O . SER A 1 202 ? -9.761 -7.550 37.966 1.00 47.88 202 SER A O 1
ATOM 1611 N N . ASN A 1 203 ? -10.516 -8.866 39.642 1.00 45.66 203 ASN A N 1
ATOM 1612 C CA . ASN A 1 203 ? -11.592 -9.533 38.902 1.00 45.66 203 ASN A CA 1
ATOM 1613 C C . ASN A 1 203 ? -12.648 -8.493 38.503 1.00 45.66 203 ASN A C 1
ATOM 1615 O O . ASN A 1 203 ? -13.616 -8.274 39.227 1.00 45.66 203 ASN A O 1
ATOM 1619 N N . GLY A 1 204 ? -12.415 -7.797 37.392 1.00 61.41 204 GLY A N 1
ATOM 1620 C CA . GLY A 1 204 ? -13.279 -6.690 37.017 1.00 61.41 204 GLY A CA 1
ATOM 1621 C C . GLY A 1 204 ? -12.885 -5.820 35.847 1.00 61.41 204 GLY A C 1
ATOM 1622 O O . GLY A 1 204 ? -13.543 -4.808 35.647 1.00 61.41 204 GLY A O 1
ATOM 1623 N N . SER A 1 205 ? -11.847 -6.166 35.082 1.00 82.75 205 SER A N 1
ATOM 1624 C CA . SER A 1 205 ? -11.445 -5.327 33.952 1.00 82.75 205 SER A CA 1
ATOM 1625 C C . SER A 1 205 ? -11.388 -6.072 32.628 1.00 82.75 205 SER A C 1
ATO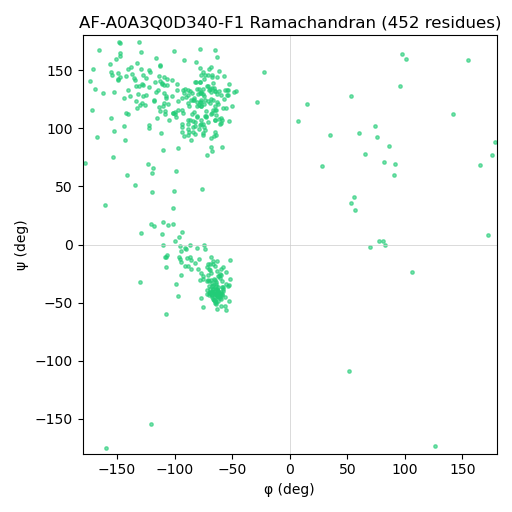M 1627 O O . SER A 1 205 ? -11.002 -7.239 32.575 1.00 82.75 205 SER A O 1
ATOM 1629 N N . ILE A 1 206 ? -11.785 -5.369 31.569 1.00 91.31 206 ILE A N 1
ATOM 1630 C CA . ILE A 1 206 ? -11.802 -5.833 30.181 1.00 91.31 206 ILE A CA 1
ATOM 1631 C C . ILE A 1 206 ? -10.859 -4.928 29.396 1.00 91.31 206 ILE A C 1
ATOM 1633 O O . ILE A 1 206 ? -11.020 -3.708 29.398 1.00 91.31 206 ILE A O 1
ATOM 1637 N N . VAL A 1 207 ? -9.873 -5.512 28.725 1.00 92.06 207 VAL A N 1
ATOM 1638 C CA . VAL A 1 207 ? -9.049 -4.796 27.750 1.00 92.06 207 VAL A CA 1
ATOM 1639 C C . VAL A 1 207 ? -9.713 -4.927 26.386 1.00 92.06 207 VAL A C 1
ATOM 1641 O O . VAL A 1 207 ? -10.027 -6.035 25.958 1.00 92.06 207 VAL A O 1
ATOM 1644 N N . VAL A 1 208 ? -9.948 -3.803 25.719 1.00 95.44 208 VAL A N 1
ATOM 1645 C CA . VAL A 1 208 ? -10.595 -3.742 24.408 1.00 95.44 208 VAL A CA 1
ATOM 1646 C C . VAL A 1 208 ? -9.570 -3.275 23.392 1.00 95.44 208 VAL A C 1
ATOM 1648 O O . VAL A 1 208 ? -9.108 -2.135 23.456 1.00 95.44 208 VAL A O 1
ATOM 1651 N N . GLU A 1 209 ? -9.230 -4.146 22.448 1.00 95.44 209 GLU A N 1
ATOM 1652 C CA . GLU A 1 209 ? -8.507 -3.752 21.244 1.00 95.44 209 GLU A CA 1
ATOM 1653 C C . GLU A 1 209 ? -9.511 -3.454 20.137 1.00 95.44 209 GLU A C 1
ATOM 1655 O O . GLU A 1 209 ? -10.362 -4.286 19.809 1.00 95.44 209 GLU A O 1
ATOM 1660 N N . SER A 1 210 ? -9.418 -2.269 19.547 1.00 96.38 210 SER A N 1
ATOM 1661 C CA . SER A 1 210 ? -10.389 -1.802 18.563 1.00 96.38 210 SER A CA 1
ATOM 1662 C C . SER A 1 210 ? -9.757 -0.916 17.502 1.00 96.38 210 SER A C 1
ATOM 1664 O O . SER A 1 210 ? -8.632 -0.444 17.647 1.00 96.38 210 SER A O 1
ATOM 1666 N N . ASP A 1 211 ? -10.507 -0.720 16.431 1.00 97.44 211 ASP A N 1
ATOM 1667 C CA . ASP A 1 211 ? -10.140 0.046 15.258 1.00 97.44 211 ASP A CA 1
ATOM 1668 C C . ASP A 1 211 ? -11.214 1.110 15.012 1.00 97.44 211 ASP A C 1
ATOM 1670 O O . ASP A 1 211 ? -12.385 0.784 14.830 1.00 97.44 211 ASP A O 1
ATOM 1674 N N . VAL A 1 212 ? -10.821 2.381 15.027 1.00 97.31 212 VAL A N 1
ATOM 1675 C CA . VAL A 1 212 ? -11.678 3.519 14.679 1.00 97.31 212 VAL A CA 1
ATOM 1676 C C . VAL A 1 212 ? -11.572 3.747 13.176 1.00 97.31 212 VAL A C 1
ATOM 1678 O O . VAL A 1 212 ? -10.473 3.967 12.657 1.00 97.31 212 VAL A O 1
ATOM 1681 N N . ILE A 1 213 ? -12.702 3.690 12.479 1.00 97.56 213 ILE A N 1
ATOM 1682 C CA . ILE A 1 213 ? -12.787 3.877 11.035 1.00 97.56 213 ILE A CA 1
ATOM 1683 C C . ILE A 1 213 ? -13.181 5.321 10.744 1.00 97.56 213 ILE A C 1
ATOM 1685 O O . ILE A 1 213 ? -14.212 5.812 11.206 1.00 97.56 213 ILE A O 1
ATOM 1689 N N . LEU A 1 214 ? -12.342 5.994 9.963 1.00 97.06 214 LEU A N 1
ATOM 1690 C CA . LEU A 1 214 ? -12.590 7.332 9.443 1.00 97.06 214 LEU A CA 1
ATOM 1691 C C . LEU A 1 214 ? -12.847 7.240 7.941 1.00 97.06 214 LEU A C 1
ATOM 1693 O O . LEU A 1 214 ? -12.111 6.538 7.253 1.00 97.06 214 LEU A O 1
ATOM 1697 N N . GLU A 1 215 ? -13.835 7.964 7.432 1.00 96.62 215 GLU A N 1
ATOM 1698 C CA . GLU A 1 215 ? -14.250 7.969 6.031 1.00 96.62 215 GLU A CA 1
ATOM 1699 C C . GLU A 1 215 ? -14.235 9.398 5.472 1.00 96.62 215 GLU A C 1
ATOM 1701 O O . GLU A 1 215 ? -14.779 10.327 6.068 1.00 96.62 215 GLU A O 1
ATOM 1706 N N . ALA A 1 216 ? -13.578 9.592 4.327 1.00 95.62 216 ALA A N 1
ATOM 1707 C CA . ALA A 1 216 ? -13.527 10.883 3.648 1.00 95.62 216 ALA A CA 1
ATOM 1708 C C . ALA A 1 216 ? -13.382 10.715 2.132 1.00 95.62 216 ALA A C 1
ATOM 1710 O O . ALA A 1 216 ? -12.924 9.682 1.640 1.00 95.62 216 ALA A O 1
ATOM 1711 N N . SER A 1 217 ? -13.732 11.756 1.378 1.00 93.62 217 SER A N 1
ATOM 1712 C CA . SER A 1 217 ? -13.493 11.789 -0.065 1.00 93.62 217 SER A CA 1
ATOM 1713 C C . SER A 1 217 ? -11.996 11.753 -0.383 1.00 93.62 217 SER A C 1
ATOM 1715 O O . SER A 1 217 ? -11.189 12.364 0.324 1.00 93.62 217 SER A O 1
ATOM 1717 N N . TYR A 1 218 ? -11.615 11.070 -1.464 1.00 90.62 218 TYR A N 1
ATOM 1718 C CA . TYR A 1 218 ? -10.212 11.009 -1.872 1.00 90.62 218 TYR A CA 1
ATOM 1719 C C . TYR A 1 218 ? -9.677 12.388 -2.276 1.00 90.62 218 TYR A C 1
ATOM 1721 O O . TYR A 1 218 ? -10.251 13.086 -3.111 1.00 90.62 218 TYR A O 1
ATOM 1729 N N . THR A 1 219 ? -8.510 12.737 -1.741 1.00 89.44 219 THR A N 1
ATOM 1730 C CA . THR A 1 219 ? -7.689 13.863 -2.192 1.00 89.44 219 THR A CA 1
ATOM 1731 C C . THR A 1 219 ? -6.244 13.389 -2.342 1.00 89.44 219 THR A C 1
ATOM 1733 O O . THR A 1 219 ? -5.853 12.438 -1.668 1.00 89.44 219 THR A O 1
ATOM 1736 N N . PRO A 1 220 ? -5.399 14.030 -3.168 1.00 85.44 220 PRO A N 1
ATOM 1737 C CA . PRO A 1 220 ? -3.977 13.676 -3.248 1.00 85.44 220 PRO A CA 1
ATOM 1738 C C . PRO A 1 220 ? -3.242 13.732 -1.893 1.00 85.44 220 PRO A C 1
ATOM 1740 O O . PRO A 1 220 ? -2.243 13.045 -1.704 1.00 85.44 220 PRO A O 1
ATOM 1743 N N . GLU A 1 221 ? -3.759 14.506 -0.936 1.00 89.12 221 GLU A N 1
ATOM 1744 C CA . GLU A 1 221 ? -3.189 14.722 0.400 1.00 89.12 221 GLU A CA 1
ATOM 1745 C C . GLU A 1 221 ? -3.953 13.977 1.513 1.00 89.12 221 GLU A C 1
ATOM 1747 O O . GLU A 1 221 ? -3.789 14.274 2.700 1.00 89.12 221 GLU A O 1
ATOM 1752 N N . TYR A 1 222 ? -4.779 12.985 1.156 1.00 91.69 222 TYR A N 1
ATOM 1753 C CA . TYR A 1 222 ? -5.638 12.253 2.096 1.00 91.69 222 TYR A CA 1
ATOM 1754 C C . TYR A 1 222 ? -4.874 11.669 3.296 1.00 91.69 222 TYR A C 1
ATOM 1756 O O . TYR A 1 222 ? -5.384 11.653 4.414 1.00 91.69 222 TYR A O 1
ATOM 1764 N N . GLN A 1 223 ? -3.626 11.232 3.099 1.00 92.00 223 GLN A N 1
ATOM 1765 C CA . GLN A 1 223 ? -2.795 10.692 4.179 1.00 92.00 223 GLN A CA 1
ATOM 1766 C C . GLN A 1 223 ? -2.542 11.735 5.275 1.00 92.00 223 GLN A C 1
ATOM 1768 O O . GLN A 1 223 ? -2.618 11.423 6.464 1.00 92.00 223 GLN A O 1
ATOM 1773 N N . THR A 1 224 ? -2.266 12.983 4.890 1.00 93.69 224 THR A N 1
ATOM 1774 C CA . THR A 1 224 ? -2.045 14.096 5.824 1.00 93.69 224 THR A CA 1
ATOM 1775 C C . THR A 1 224 ? -3.340 14.476 6.531 1.00 93.69 224 THR A C 1
ATOM 1777 O O . THR A 1 224 ? -3.331 14.698 7.744 1.00 93.69 224 THR A O 1
ATOM 1780 N N . LEU A 1 225 ? -4.458 14.489 5.797 1.00 95.06 225 LEU A N 1
ATOM 1781 C CA . LEU A 1 225 ? -5.790 14.699 6.360 1.00 95.06 225 LEU A CA 1
ATOM 1782 C C . LEU A 1 225 ? -6.070 13.685 7.476 1.00 95.06 225 LEU A C 1
ATOM 1784 O O . LEU A 1 225 ? -6.302 14.083 8.617 1.00 95.06 225 LEU A O 1
ATOM 1788 N N . PHE A 1 226 ? -5.963 12.386 7.189 1.00 95.81 226 PHE A N 1
ATOM 1789 C CA . PHE A 1 226 ? -6.228 11.350 8.185 1.00 95.81 226 PHE A CA 1
ATOM 1790 C C . PHE A 1 226 ? -5.262 11.401 9.367 1.00 95.81 226 PHE A C 1
ATOM 1792 O O . PHE A 1 226 ? -5.716 11.273 10.497 1.00 95.81 226 PHE A O 1
ATOM 1799 N N . ARG A 1 227 ? -3.969 11.691 9.161 1.00 95.00 227 ARG A N 1
ATOM 1800 C CA . ARG A 1 227 ? -3.019 11.895 10.275 1.00 95.00 227 ARG A CA 1
ATOM 1801 C C . ARG A 1 227 ? -3.451 13.023 11.213 1.00 95.00 227 ARG A C 1
ATOM 1803 O O . ARG A 1 227 ? -3.241 12.927 12.422 1.00 95.00 227 ARG A O 1
ATOM 1810 N N . ASN A 1 228 ? -4.038 14.095 10.684 1.00 95.06 228 ASN A N 1
ATOM 1811 C CA . ASN A 1 228 ? -4.569 15.178 11.507 1.00 95.06 228 ASN A CA 1
ATOM 1812 C C . ASN A 1 228 ? -5.847 14.759 12.239 1.00 95.06 228 ASN A C 1
ATOM 1814 O O . ASN A 1 228 ? -5.955 15.005 13.438 1.00 95.06 228 ASN A O 1
ATOM 1818 N N . LEU A 1 229 ? -6.758 14.052 11.569 1.00 95.50 229 LEU A N 1
ATOM 1819 C CA . LEU A 1 229 ? -7.971 13.516 12.194 1.00 95.50 229 LEU A CA 1
ATOM 1820 C C . LEU A 1 229 ? -7.647 12.500 13.304 1.00 95.50 229 LEU A C 1
ATOM 1822 O O . LEU A 1 229 ? -8.268 12.523 14.362 1.00 95.50 229 LEU A O 1
ATOM 1826 N N . THR A 1 230 ? -6.603 11.681 13.147 1.00 96.44 230 THR A N 1
ATOM 1827 C CA . THR A 1 230 ? -6.117 10.770 14.198 1.00 96.44 230 THR A CA 1
ATOM 1828 C C . THR A 1 230 ? -5.712 11.512 15.477 1.00 96.44 230 THR A C 1
ATOM 1830 O O . THR A 1 230 ? -5.879 10.985 16.578 1.00 96.44 230 THR A O 1
ATOM 1833 N N . LYS A 1 231 ? -5.221 12.758 15.379 1.00 95.88 231 LYS A N 1
ATOM 1834 C CA . LYS A 1 231 ? -4.944 13.591 16.565 1.00 95.88 231 LYS A CA 1
ATOM 1835 C C . LYS A 1 231 ? -6.232 13.956 17.299 1.00 95.88 231 LYS A C 1
ATOM 1837 O O . LYS A 1 231 ? -6.248 13.925 18.526 1.00 95.88 231 LYS A O 1
ATOM 1842 N N . ILE A 1 232 ? -7.306 14.239 16.563 1.00 95.56 232 ILE A N 1
ATOM 1843 C CA . ILE A 1 232 ? -8.632 14.518 17.131 1.00 95.56 232 ILE A CA 1
ATOM 1844 C C . ILE A 1 232 ? -9.179 13.264 17.821 1.00 95.56 232 ILE A C 1
ATOM 1846 O O . ILE A 1 232 ? -9.554 13.334 18.989 1.00 95.56 232 ILE A O 1
ATOM 1850 N N . VAL A 1 233 ? -9.111 12.100 17.157 1.00 96.44 233 VAL A N 1
ATOM 1851 C CA . VAL A 1 233 ? -9.492 10.795 17.736 1.00 96.44 233 VAL A CA 1
ATOM 1852 C C . VAL A 1 233 ? -8.765 10.549 19.058 1.00 96.44 233 VAL A C 1
ATOM 1854 O O . VAL A 1 233 ? -9.397 10.221 20.063 1.00 96.44 233 VAL A O 1
ATOM 1857 N N . ARG A 1 234 ? -7.441 10.758 19.085 1.00 95.50 234 ARG A N 1
ATOM 1858 C CA . ARG A 1 234 ? -6.641 10.627 20.307 1.00 95.50 234 ARG A CA 1
ATOM 1859 C C . ARG A 1 234 ? -7.108 11.586 21.399 1.00 95.50 234 ARG A C 1
ATOM 1861 O O . ARG A 1 234 ? -7.237 11.169 22.544 1.00 95.50 234 ARG A O 1
ATOM 1868 N N . ASN A 1 235 ? -7.335 12.853 21.073 1.00 94.50 235 ASN A N 1
ATOM 1869 C CA . ASN A 1 235 ? -7.732 13.845 22.068 1.00 94.50 235 ASN A CA 1
ATOM 1870 C C . ASN A 1 235 ? -9.103 13.521 22.674 1.00 94.50 235 ASN A C 1
ATOM 1872 O O . ASN A 1 235 ? -9.236 13.577 23.894 1.00 94.50 235 ASN A O 1
ATOM 1876 N N . LYS A 1 236 ? -10.080 13.112 21.853 1.00 94.75 236 LYS A N 1
ATOM 1877 C CA . LYS A 1 236 ? -11.414 12.701 22.316 1.00 94.75 236 LYS A CA 1
ATOM 1878 C C . LYS A 1 236 ? -11.340 11.520 23.285 1.00 94.75 236 LYS A C 1
ATOM 1880 O O . LYS A 1 236 ? -11.802 11.637 24.414 1.00 94.75 236 LYS A O 1
ATOM 1885 N N . ILE A 1 237 ? -10.675 10.423 22.907 1.00 94.00 237 ILE A N 1
ATOM 1886 C CA . ILE A 1 237 ? -10.595 9.242 23.787 1.00 94.00 237 ILE A CA 1
ATOM 1887 C C . ILE A 1 237 ? -9.777 9.505 25.055 1.00 94.00 237 ILE A C 1
ATOM 1889 O O . ILE A 1 237 ? -10.106 9.014 26.134 1.00 94.00 237 ILE A O 1
ATOM 1893 N N . MET A 1 238 ? -8.728 10.325 24.963 1.00 91.50 238 MET A N 1
ATOM 1894 C CA . MET A 1 238 ? -7.951 10.728 26.136 1.00 91.50 238 MET A CA 1
ATOM 1895 C C . MET A 1 238 ? -8.766 11.620 27.077 1.00 91.50 238 MET A C 1
ATOM 1897 O O . MET A 1 238 ? -8.621 11.499 28.287 1.00 91.50 238 MET A O 1
ATOM 1901 N N . ASN A 1 239 ? -9.635 12.487 26.556 1.00 91.62 239 ASN A N 1
ATOM 1902 C CA . ASN A 1 239 ? -10.532 13.296 27.378 1.00 91.62 239 ASN A CA 1
ATOM 1903 C C . ASN A 1 239 ? -11.555 12.423 28.121 1.00 91.62 239 ASN A C 1
ATOM 1905 O O . ASN A 1 239 ? -11.690 12.520 29.338 1.00 91.62 239 ASN A O 1
ATOM 1909 N N . GLU A 1 240 ? -12.196 11.505 27.400 1.00 88.94 240 GLU A N 1
ATOM 1910 C CA . GLU A 1 240 ? -13.182 10.579 27.965 1.00 88.94 240 GLU A CA 1
ATOM 1911 C C . GLU A 1 240 ? -12.589 9.652 29.016 1.00 88.94 240 GLU A C 1
ATOM 1913 O O . GLU A 1 240 ? -13.189 9.406 30.059 1.00 88.94 240 GLU A O 1
ATOM 1918 N N . THR A 1 241 ? -11.377 9.153 28.785 1.00 87.19 241 THR A N 1
ATOM 1919 C CA . THR A 1 241 ? -10.714 8.316 29.785 1.00 87.19 241 THR A CA 1
ATOM 1920 C C . THR A 1 241 ? -10.287 9.125 31.010 1.00 87.19 241 THR A C 1
ATOM 1922 O O . THR A 1 241 ? -10.373 8.609 32.124 1.00 87.19 241 THR A O 1
ATOM 1925 N N . ARG A 1 242 ? -9.862 10.389 30.840 1.00 83.12 242 ARG A N 1
ATOM 1926 C CA . ARG A 1 242 ? -9.427 11.273 31.941 1.00 83.12 242 ARG A CA 1
ATOM 1927 C C . ARG A 1 242 ? -10.559 11.720 32.846 1.00 83.12 242 ARG A C 1
ATOM 1929 O O . ARG A 1 242 ? -10.317 11.877 34.040 1.00 83.12 242 ARG A O 1
ATOM 1936 N N . ALA A 1 243 ? -11.773 11.868 32.318 1.00 72.94 243 ALA A N 1
ATOM 1937 C CA . ALA A 1 243 ? -12.941 12.274 33.099 1.00 72.94 243 ALA A CA 1
ATOM 1938 C C . ALA A 1 243 ? -13.157 11.411 34.362 1.00 72.94 243 ALA A C 1
ATOM 1940 O O . ALA A 1 243 ? -13.634 11.908 35.379 1.00 72.94 243 ALA A O 1
ATOM 1941 N N . TYR A 1 244 ? -12.750 10.137 34.324 1.00 68.81 244 TYR A N 1
ATOM 1942 C CA . TYR A 1 244 ? -12.931 9.182 35.422 1.00 68.81 244 TYR A CA 1
ATOM 1943 C C . TYR A 1 244 ? -11.720 9.037 36.354 1.00 68.81 244 TYR A C 1
ATOM 1945 O O . TYR A 1 244 ? -11.850 8.425 37.412 1.00 68.81 244 TYR A O 1
ATOM 1953 N N . GLU A 1 245 ? -10.553 9.581 35.997 1.00 63.66 245 GLU A N 1
ATOM 1954 C CA . GLU A 1 245 ? -9.377 9.578 36.882 1.00 63.66 245 GLU A CA 1
ATOM 1955 C C . GLU A 1 245 ? -9.460 10.644 37.973 1.00 63.66 245 GLU A C 1
ATOM 1957 O O . GLU A 1 245 ? -8.942 10.448 39.069 1.00 63.66 245 GLU A O 1
ATOM 1962 N N . THR A 1 246 ? -10.117 11.767 37.685 1.00 57.81 246 THR A N 1
ATOM 1963 C CA . THR A 1 246 ? -10.219 12.900 38.611 1.00 57.81 246 THR A CA 1
ATOM 1964 C C . THR A 1 246 ? -11.376 12.782 39.597 1.00 57.81 246 THR A C 1
ATOM 1966 O O . THR A 1 246 ? -11.340 13.431 40.638 1.00 57.81 246 THR A O 1
ATOM 1969 N N . ASP A 1 247 ? -12.391 11.969 39.295 1.00 61.53 247 ASP A N 1
ATOM 1970 C CA . ASP A 1 247 ? -13.598 11.875 40.114 1.00 61.53 247 ASP A CA 1
ATOM 1971 C C . ASP A 1 247 ? -14.129 10.434 40.182 1.00 61.53 247 ASP A C 1
ATOM 1973 O O . ASP A 1 247 ? -14.954 9.981 39.384 1.00 61.53 247 ASP A O 1
ATOM 1977 N N . THR A 1 248 ? -13.648 9.691 41.179 1.00 64.06 248 THR A N 1
ATOM 1978 C CA . THR A 1 248 ? -14.030 8.295 41.444 1.00 64.06 248 THR A CA 1
ATOM 1979 C C . THR A 1 248 ? -15.540 8.129 41.678 1.00 64.06 248 THR A C 1
ATOM 1981 O O . THR A 1 248 ? -16.066 7.023 41.537 1.00 64.06 248 THR A O 1
ATOM 1984 N N . SER A 1 249 ? -16.257 9.210 42.015 1.00 65.88 249 SER A N 1
ATOM 1985 C CA . SER A 1 249 ? -17.708 9.193 42.226 1.00 65.88 249 SER A CA 1
ATOM 1986 C C . SER A 1 249 ? -18.505 9.123 40.912 1.00 65.88 249 SER A C 1
ATOM 1988 O O . SER A 1 249 ? -19.553 8.475 40.872 1.00 65.88 249 SER A O 1
ATOM 1990 N N . LEU A 1 250 ? -17.976 9.662 39.803 1.00 66.88 250 LEU A N 1
ATOM 1991 C CA . LEU A 1 250 ? -18.616 9.613 38.478 1.00 66.88 250 LEU A CA 1
ATOM 1992 C C . LEU A 1 250 ? -18.704 8.187 37.922 1.00 66.88 250 LEU A C 1
ATOM 1994 O O . LEU A 1 250 ? -19.655 7.845 37.216 1.00 66.88 250 LEU A O 1
ATOM 1998 N N . CYS A 1 251 ? -17.757 7.320 38.288 1.00 75.25 251 CYS A N 1
ATOM 1999 C CA . CYS A 1 251 ? -17.749 5.929 37.841 1.00 75.25 251 CYS A CA 1
ATOM 2000 C C . CYS A 1 251 ? -18.894 5.085 38.443 1.00 75.25 251 CYS A C 1
ATOM 2002 O O . CYS A 1 251 ? -19.235 4.032 37.907 1.00 75.25 251 CYS A O 1
ATOM 2004 N N . GLN A 1 252 ? -19.541 5.549 39.519 1.00 70.12 252 GLN A N 1
ATOM 2005 C CA . GLN A 1 252 ? -20.674 4.837 40.124 1.00 70.12 252 GLN A CA 1
ATOM 2006 C C . GLN A 1 252 ? -21.933 4.881 39.244 1.00 70.12 252 GLN A C 1
ATOM 2008 O O . GLN A 1 252 ? -22.708 3.928 39.240 1.00 70.12 252 GLN A O 1
ATOM 2013 N N . ASN A 1 253 ? -22.109 5.956 38.466 1.00 73.00 253 ASN A N 1
ATOM 2014 C CA . ASN A 1 253 ? -23.274 6.163 37.596 1.00 73.00 253 ASN A CA 1
ATOM 2015 C C . ASN A 1 253 ? -22.957 5.976 36.101 1.00 73.00 253 ASN A C 1
ATOM 2017 O O . ASN A 1 253 ? -23.865 5.957 35.268 1.00 73.00 253 ASN A O 1
ATOM 2021 N N . ALA A 1 254 ? -21.678 5.848 35.742 1.00 80.44 254 ALA A N 1
ATOM 2022 C CA . ALA A 1 254 ? -21.245 5.691 34.362 1.00 80.44 254 ALA A CA 1
ATOM 2023 C C . ALA A 1 254 ? -21.484 4.271 33.832 1.00 80.44 254 ALA A C 1
ATOM 2025 O O . ALA A 1 254 ? -21.330 3.268 34.531 1.00 80.44 254 ALA A O 1
ATOM 2026 N N . LYS A 1 255 ? -21.811 4.170 32.538 1.00 86.50 255 LYS A N 1
ATOM 2027 C CA . LYS A 1 255 ? -22.024 2.874 31.876 1.00 86.50 255 LYS A CA 1
ATOM 2028 C C . LYS A 1 255 ? -20.732 2.061 31.760 1.00 86.50 255 LYS A C 1
ATOM 2030 O O . LYS A 1 255 ? -20.769 0.844 31.968 1.00 86.50 255 LYS A O 1
ATOM 2035 N N . LEU A 1 256 ? -19.627 2.733 31.431 1.00 89.69 256 LEU A N 1
ATOM 2036 C CA . LEU A 1 256 ? -18.277 2.189 31.287 1.00 89.69 256 LEU A CA 1
ATOM 2037 C C . LEU A 1 256 ? -17.270 3.191 31.859 1.00 89.69 256 LEU A C 1
ATOM 2039 O O . LEU A 1 256 ? -17.348 4.375 31.546 1.00 89.69 256 LEU A O 1
ATOM 2043 N N . CYS A 1 257 ? -16.332 2.705 32.668 1.00 89.06 257 CYS A N 1
ATOM 2044 C CA . CYS A 1 257 ? -15.222 3.493 33.198 1.00 89.06 257 CYS A CA 1
ATOM 2045 C C . CYS A 1 257 ? -13.916 2.998 32.600 1.00 89.06 257 CYS A C 1
ATOM 2047 O O . CYS A 1 257 ? -13.715 1.787 32.479 1.00 89.06 257 CYS A O 1
ATOM 2049 N N . TYR A 1 258 ? -13.023 3.925 32.275 1.00 89.00 258 TYR A N 1
ATOM 2050 C CA . TYR A 1 258 ? -11.774 3.621 31.589 1.00 89.00 258 TYR A CA 1
ATOM 2051 C C . TYR A 1 258 ? -10.553 3.948 32.451 1.00 89.00 258 TYR A C 1
ATOM 2053 O O . TYR A 1 258 ? -10.629 4.727 33.396 1.00 89.00 258 TYR A O 1
ATOM 2061 N N . ASN A 1 259 ? -9.412 3.350 32.114 1.00 86.38 259 ASN A N 1
ATOM 2062 C CA . ASN A 1 259 ? -8.113 3.679 32.699 1.00 86.38 259 ASN A CA 1
ATOM 2063 C C . ASN A 1 259 ? -7.272 4.476 31.687 1.00 86.38 259 ASN A C 1
ATOM 2065 O O . ASN A 1 259 ? -6.995 3.968 30.595 1.00 86.38 259 ASN A O 1
ATOM 2069 N N . THR A 1 260 ? -6.850 5.696 32.037 1.00 84.94 260 THR A N 1
ATOM 2070 C CA . THR A 1 260 ? -6.091 6.552 31.104 1.00 84.94 260 THR A CA 1
ATOM 2071 C C . THR A 1 260 ? -4.694 6.011 30.851 1.00 84.94 260 THR A C 1
ATOM 2073 O O . THR A 1 260 ? -4.271 5.945 29.703 1.00 84.94 260 THR A O 1
ATOM 2076 N N . ASN A 1 261 ? -4.013 5.540 31.899 1.00 85.25 261 ASN A N 1
ATOM 2077 C CA . ASN A 1 261 ? -2.639 5.046 31.824 1.00 85.25 261 ASN A CA 1
ATOM 2078 C C . ASN A 1 261 ? -2.505 3.807 30.927 1.00 85.25 261 ASN A C 1
ATOM 2080 O O . ASN A 1 261 ? -1.421 3.517 30.428 1.00 85.25 261 ASN A O 1
ATOM 2084 N N . PHE A 1 262 ? -3.600 3.072 30.716 1.00 86.25 262 PHE A N 1
ATOM 2085 C CA . PHE A 1 262 ? -3.648 1.941 29.788 1.00 86.25 262 PHE A CA 1
ATOM 2086 C C . PHE A 1 262 ? -4.080 2.340 28.368 1.00 86.25 262 PHE A C 1
ATOM 2088 O O . PHE A 1 262 ? -3.882 1.579 27.422 1.00 86.25 262 PHE A O 1
ATOM 2095 N N . THR A 1 263 ? -4.704 3.506 28.205 1.00 89.62 263 THR A N 1
ATOM 2096 C CA . THR A 1 263 ? -5.282 3.912 26.926 1.00 89.62 263 THR A CA 1
ATOM 2097 C C . THR A 1 263 ? -4.186 4.306 25.945 1.00 89.62 263 THR A C 1
ATOM 2099 O O . THR A 1 263 ? -3.371 5.185 26.213 1.00 89.62 263 THR A O 1
ATOM 2102 N N . THR A 1 264 ? -4.167 3.664 24.779 1.00 92.44 264 THR A N 1
ATOM 2103 C CA . THR A 1 264 ? -3.170 3.911 23.733 1.00 92.44 264 THR A CA 1
ATOM 2104 C C . THR A 1 264 ? -3.839 4.004 22.370 1.00 92.44 264 THR A C 1
ATOM 2106 O O . THR A 1 264 ? -4.809 3.307 22.085 1.00 92.44 264 THR A O 1
ATOM 2109 N N . VAL A 1 265 ? -3.324 4.898 21.527 1.00 94.88 265 VAL A N 1
ATOM 2110 C CA . VAL A 1 265 ? -3.787 5.099 20.148 1.00 94.88 265 VAL A CA 1
ATOM 2111 C C . VAL A 1 265 ? -2.565 5.083 19.248 1.00 94.88 265 VAL A C 1
ATOM 2113 O O . VAL A 1 265 ? -1.676 5.928 19.420 1.00 94.88 265 VAL A O 1
ATOM 2116 N N . ASP A 1 266 ? -2.530 4.151 18.302 1.00 93.25 266 ASP A N 1
ATOM 2117 C CA . ASP A 1 266 ? -1.455 4.041 17.325 1.00 93.25 266 ASP A CA 1
ATOM 2118 C C . ASP A 1 266 ? -1.517 5.219 16.345 1.00 93.25 266 ASP A C 1
ATOM 2120 O O . ASP A 1 266 ? -2.532 5.472 15.695 1.00 93.25 266 ASP A O 1
ATOM 2124 N N . MET A 1 267 ? -0.421 5.974 16.276 1.00 89.81 267 MET A N 1
ATOM 2125 C CA . MET A 1 267 ? -0.270 7.114 15.371 1.00 89.81 267 MET A CA 1
ATOM 2126 C C . MET A 1 267 ? 0.686 6.861 14.210 1.00 89.81 267 MET A C 1
ATOM 2128 O O . MET A 1 267 ? 0.770 7.692 13.303 1.00 89.81 267 MET A O 1
ATOM 2132 N N . GLU A 1 268 ? 1.426 5.759 14.247 1.00 87.81 268 GLU A N 1
ATOM 2133 C CA . GLU A 1 268 ? 2.466 5.459 13.271 1.00 87.81 268 GLU A CA 1
ATOM 2134 C C . GLU A 1 268 ? 1.923 4.529 12.190 1.00 87.81 268 GLU A C 1
ATOM 2136 O O . GLU A 1 268 ? 2.114 4.804 11.004 1.00 87.81 268 GLU A O 1
ATOM 2141 N N . THR A 1 269 ? 1.179 3.487 12.579 1.00 89.50 269 THR A N 1
ATOM 2142 C CA . THR A 1 269 ? 0.725 2.425 11.665 1.00 89.50 269 THR A CA 1
ATOM 2143 C C . THR A 1 269 ? -0.732 2.583 11.207 1.00 89.50 269 THR A C 1
ATOM 2145 O O . THR A 1 269 ? -1.514 1.635 11.168 1.00 89.50 269 THR A O 1
ATOM 2148 N N . ILE A 1 270 ? -1.119 3.802 10.814 1.00 92.94 270 ILE A N 1
ATOM 2149 C CA . ILE A 1 270 ? -2.458 4.065 10.255 1.00 92.94 270 ILE A CA 1
ATOM 2150 C C . ILE A 1 270 ? -2.625 3.271 8.954 1.00 92.94 270 ILE A C 1
ATOM 2152 O O . ILE A 1 270 ? -1.866 3.464 8.001 1.00 92.94 270 ILE A O 1
ATOM 2156 N N . LYS A 1 271 ? -3.635 2.398 8.899 1.00 93.44 271 LYS A N 1
ATOM 2157 C CA . LYS A 1 271 ? -3.938 1.604 7.701 1.00 93.44 271 LYS A CA 1
ATOM 2158 C C . LYS A 1 271 ? -4.942 2.346 6.834 1.00 93.44 271 LYS A C 1
ATOM 2160 O O . LYS A 1 271 ? -5.984 2.773 7.324 1.00 93.44 271 LYS A O 1
ATOM 2165 N N . PHE A 1 272 ? -4.652 2.470 5.546 1.00 93.31 272 PHE A N 1
ATOM 2166 C CA . PHE A 1 272 ? -5.560 3.077 4.576 1.00 93.31 272 PHE A CA 1
ATOM 2167 C C . PHE A 1 272 ? -6.246 1.982 3.762 1.00 93.31 272 PHE A C 1
ATOM 2169 O O . PHE A 1 272 ? -5.608 1.003 3.391 1.00 93.31 272 PHE A O 1
ATOM 2176 N N . SER A 1 273 ? -7.530 2.148 3.449 1.00 90.69 273 SER A N 1
ATOM 2177 C CA . SER A 1 273 ? -8.261 1.203 2.592 1.00 90.69 273 SER A CA 1
ATOM 2178 C C . SER A 1 273 ? -7.824 1.264 1.130 1.00 90.69 273 SER A C 1
ATOM 2180 O O . SER A 1 273 ? -8.153 0.377 0.349 1.00 90.69 273 SER A O 1
ATOM 2182 N N . PHE A 1 274 ? -7.140 2.342 0.747 1.00 90.44 274 PHE A N 1
ATOM 2183 C CA . PHE A 1 274 ? -6.654 2.567 -0.600 1.00 90.44 274 PHE A CA 1
ATOM 2184 C C . PHE A 1 274 ? -5.243 3.151 -0.564 1.00 90.44 274 PHE A C 1
ATOM 2186 O O . PHE A 1 274 ? -4.979 4.172 0.081 1.00 90.44 274 PHE A O 1
ATOM 2193 N N . SER A 1 275 ? -4.349 2.507 -1.309 1.00 90.69 275 SER A N 1
ATOM 2194 C CA . SER A 1 275 ? -2.995 2.970 -1.576 1.00 90.69 275 SER A CA 1
ATOM 2195 C C . SER A 1 275 ? -2.733 2.836 -3.076 1.00 90.69 275 SER A C 1
ATOM 2197 O O . SER A 1 275 ? -2.743 1.715 -3.594 1.00 90.69 275 SER A O 1
ATOM 2199 N N . PRO A 1 276 ? -2.478 3.945 -3.798 1.00 91.00 276 PRO A N 1
ATOM 2200 C CA . PRO A 1 276 ? -2.128 3.880 -5.214 1.00 91.00 276 PRO A CA 1
ATOM 2201 C C . PRO A 1 276 ? -0.938 2.952 -5.492 1.00 91.00 276 PRO A C 1
ATOM 2203 O O . PRO A 1 276 ? -0.930 2.253 -6.499 1.00 91.00 276 PRO A O 1
ATOM 2206 N N . ALA A 1 277 ? 0.042 2.898 -4.585 1.00 91.00 277 ALA A N 1
ATOM 2207 C CA . ALA A 1 277 ? 1.217 2.042 -4.730 1.00 91.00 277 ALA A CA 1
ATOM 2208 C C . ALA A 1 277 ? 0.875 0.547 -4.631 1.00 91.00 277 ALA A C 1
ATOM 2210 O O . ALA A 1 277 ? 1.340 -0.243 -5.451 1.00 91.00 277 ALA A O 1
ATOM 2211 N N . GLU A 1 278 ? 0.027 0.158 -3.676 1.00 91.44 278 GLU A N 1
ATOM 2212 C CA . GLU A 1 278 ? -0.420 -1.235 -3.545 1.00 91.44 278 GLU A CA 1
ATOM 2213 C C . GLU A 1 278 ? -1.279 -1.656 -4.735 1.00 91.44 278 GLU A C 1
ATOM 2215 O O . GLU A 1 278 ? -1.107 -2.758 -5.251 1.00 91.44 278 GLU A O 1
ATOM 2220 N N . LEU A 1 279 ? -2.137 -0.757 -5.232 1.00 91.56 279 LEU A N 1
ATOM 2221 C CA . LEU A 1 279 ? -2.927 -1.018 -6.431 1.00 91.56 279 LEU A CA 1
ATOM 2222 C C . LEU A 1 279 ? -2.031 -1.262 -7.652 1.00 91.56 279 LEU A C 1
ATOM 2224 O O . LEU A 1 279 ? -2.279 -2.198 -8.413 1.00 91.56 279 LEU A O 1
ATOM 2228 N N . CYS A 1 280 ? -0.991 -0.445 -7.840 1.00 92.69 280 CYS A N 1
ATOM 2229 C CA . CYS A 1 280 ? -0.036 -0.635 -8.930 1.00 92.69 280 CYS A CA 1
ATOM 2230 C C . CYS A 1 280 ? 0.686 -1.980 -8.819 1.00 92.69 280 CYS A C 1
ATOM 2232 O O . CYS A 1 280 ? 0.803 -2.687 -9.817 1.00 92.69 280 CYS A O 1
ATOM 2234 N N . ASN A 1 281 ? 1.112 -2.356 -7.612 1.00 92.06 281 ASN A N 1
ATOM 2235 C CA . ASN A 1 281 ? 1.767 -3.637 -7.361 1.00 92.06 281 ASN A CA 1
ATOM 2236 C C . ASN A 1 281 ? 0.825 -4.821 -7.659 1.00 92.06 281 ASN A C 1
ATOM 2238 O O . ASN A 1 281 ? 1.208 -5.763 -8.344 1.00 92.06 281 ASN A O 1
ATOM 2242 N N . GLN A 1 282 ? -0.436 -4.738 -7.224 1.00 90.81 282 GLN A N 1
ATOM 2243 C CA . GLN A 1 282 ? -1.428 -5.802 -7.397 1.00 90.81 282 GLN A CA 1
ATOM 2244 C C . GLN A 1 282 ? -1.915 -5.964 -8.846 1.00 90.81 282 GLN A C 1
ATOM 2246 O O . GLN A 1 282 ? -2.162 -7.086 -9.284 1.00 90.81 282 GLN A O 1
ATOM 2251 N N . LYS A 1 283 ? -2.108 -4.861 -9.586 1.00 90.69 283 LYS A N 1
ATOM 2252 C CA . LYS A 1 283 ? -2.598 -4.897 -10.979 1.00 90.69 283 LYS A CA 1
ATOM 2253 C C . LYS A 1 283 ? -1.493 -5.182 -12.002 1.00 90.69 283 LYS A C 1
ATOM 2255 O O . LYS A 1 283 ? -1.818 -5.496 -13.148 1.00 90.69 283 LYS A O 1
ATOM 2260 N N . ALA A 1 284 ? -0.223 -5.045 -11.624 1.00 92.50 284 ALA A N 1
ATOM 2261 C CA . ALA A 1 284 ? 0.904 -5.386 -12.480 1.00 92.50 284 ALA A CA 1
ATOM 2262 C C . ALA A 1 284 ? 0.963 -6.892 -12.783 1.00 92.50 284 ALA A C 1
ATOM 2264 O O . ALA A 1 284 ? 0.275 -7.707 -12.168 1.00 92.50 284 ALA A O 1
ATOM 2265 N N . ALA A 1 285 ? 1.802 -7.253 -13.755 1.00 91.06 285 ALA A N 1
ATOM 2266 C CA . ALA A 1 285 ? 2.053 -8.648 -14.081 1.00 91.06 285 ALA A CA 1
ATOM 2267 C C . ALA A 1 285 ? 2.656 -9.380 -12.869 1.00 91.06 285 ALA A C 1
ATOM 2269 O O . ALA A 1 285 ? 3.383 -8.784 -12.067 1.00 91.06 285 ALA A O 1
ATOM 2270 N N . GLU A 1 286 ? 2.372 -10.676 -12.76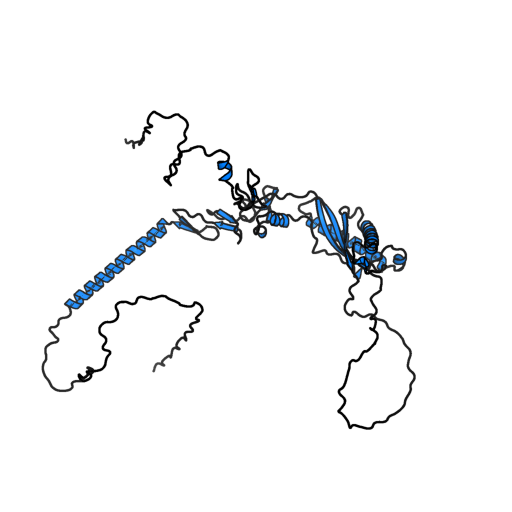0 1.00 88.31 286 GLU A N 1
ATOM 2271 C CA . GLU A 1 286 ? 2.880 -11.536 -11.687 1.00 88.31 286 GLU A CA 1
ATOM 2272 C C . GLU A 1 286 ? 4.418 -11.462 -11.628 1.00 88.31 286 GLU A C 1
ATOM 2274 O O . GLU A 1 286 ? 5.077 -11.505 -12.664 1.00 88.31 286 GLU A O 1
ATOM 2279 N N . ASP A 1 287 ? 4.980 -11.292 -10.428 1.00 87.12 287 ASP A N 1
ATOM 2280 C CA . ASP A 1 287 ? 6.410 -11.043 -10.149 1.00 87.12 287 ASP A CA 1
ATOM 2281 C C . ASP A 1 287 ? 6.978 -9.667 -10.564 1.00 87.12 287 ASP A C 1
ATOM 2283 O O . ASP A 1 287 ? 8.143 -9.377 -10.289 1.00 87.12 287 ASP A O 1
ATOM 2287 N N . PHE A 1 288 ? 6.189 -8.783 -11.186 1.00 91.31 288 PHE A N 1
ATOM 2288 C CA . PHE A 1 288 ? 6.675 -7.475 -11.658 1.00 91.31 288 PHE A CA 1
ATOM 2289 C C . PHE A 1 288 ? 6.196 -6.277 -10.840 1.00 91.31 288 PHE A C 1
ATOM 2291 O O . PHE A 1 288 ? 6.711 -5.173 -11.030 1.00 91.31 288 PHE A O 1
ATOM 2298 N N . GLY A 1 289 ? 5.237 -6.459 -9.932 1.00 90.62 289 GLY A N 1
ATOM 2299 C CA . GLY A 1 289 ? 4.576 -5.347 -9.247 1.00 90.62 289 GLY A CA 1
ATOM 2300 C C . GLY A 1 289 ? 5.494 -4.443 -8.419 1.00 90.62 289 GLY A C 1
ATOM 2301 O O . GLY A 1 289 ? 5.235 -3.246 -8.320 1.00 90.62 289 GLY A O 1
ATOM 2302 N N . GLN A 1 290 ? 6.637 -4.949 -7.950 1.00 92.56 290 GLN A N 1
ATOM 2303 C CA . GLN A 1 290 ? 7.658 -4.157 -7.249 1.00 92.56 290 GLN A CA 1
ATOM 2304 C C . GLN A 1 290 ? 8.329 -3.067 -8.107 1.00 92.56 290 GLN A C 1
ATOM 2306 O O . GLN A 1 290 ? 8.942 -2.152 -7.563 1.00 92.56 290 GLN A O 1
ATOM 2311 N N . TYR A 1 291 ? 8.238 -3.156 -9.438 1.00 92.62 291 TYR A N 1
ATOM 2312 C CA . TYR A 1 291 ? 8.824 -2.177 -10.362 1.00 92.62 291 TYR A CA 1
ATOM 2313 C C . TYR A 1 291 ? 7.843 -1.084 -10.795 1.00 92.62 291 TYR A C 1
ATOM 2315 O O . TYR A 1 291 ? 8.239 -0.165 -11.516 1.00 92.62 291 TYR A O 1
ATOM 2323 N N . PHE A 1 292 ? 6.575 -1.194 -10.394 1.00 93.75 292 PHE A N 1
ATOM 2324 C CA . PHE A 1 292 ? 5.542 -0.224 -10.721 1.00 93.75 292 PHE A CA 1
ATOM 2325 C C . PHE A 1 292 ? 5.338 0.748 -9.569 1.00 93.75 292 PHE A C 1
ATOM 2327 O O . PHE A 1 292 ? 5.278 0.362 -8.403 1.00 93.75 292 PHE A O 1
ATOM 2334 N N . TYR A 1 293 ? 5.177 2.019 -9.908 1.00 93.31 293 TYR A N 1
ATOM 2335 C CA . TYR A 1 293 ? 4.890 3.071 -8.950 1.00 93.31 293 TYR A CA 1
ATOM 2336 C C . TYR A 1 293 ? 3.863 4.055 -9.535 1.00 93.31 293 TYR A C 1
ATOM 2338 O O . TYR A 1 293 ? 3.753 4.200 -10.757 1.00 93.31 293 TYR A O 1
ATOM 2346 N N . PRO A 1 294 ? 3.057 4.704 -8.682 1.00 92.88 294 PRO A N 1
ATOM 2347 C CA . PRO A 1 294 ? 2.056 5.659 -9.129 1.00 92.88 294 PRO A CA 1
ATOM 2348 C C . PRO A 1 294 ? 2.719 6.992 -9.496 1.00 92.88 294 PRO A C 1
ATOM 2350 O O . PRO A 1 294 ? 3.469 7.564 -8.706 1.00 92.88 294 PRO A O 1
ATOM 2353 N N . GLU A 1 295 ? 2.403 7.524 -10.673 1.00 92.19 295 GLU A N 1
ATOM 2354 C CA . GLU A 1 295 ? 2.881 8.824 -11.135 1.00 92.19 295 GLU A CA 1
ATOM 2355 C C . GLU A 1 295 ? 1.794 9.572 -11.914 1.00 92.19 295 GLU A C 1
ATOM 2357 O O . GLU A 1 295 ? 0.980 8.978 -12.619 1.00 92.19 295 GLU A O 1
ATOM 2362 N N . VAL A 1 296 ? 1.761 10.900 -11.788 1.00 89.75 296 VAL A N 1
ATOM 2363 C CA . VAL A 1 296 ? 0.872 11.738 -12.597 1.00 89.75 296 VAL A CA 1
ATOM 2364 C C . VAL A 1 296 ? 1.547 12.004 -13.940 1.00 89.75 296 VAL A C 1
ATOM 2366 O O . VAL A 1 296 ? 2.423 12.861 -14.034 1.00 89.75 296 VAL A O 1
ATOM 2369 N N . VAL A 1 297 ? 1.121 11.277 -14.971 1.00 88.44 297 VAL A N 1
ATOM 2370 C CA . VAL A 1 297 ? 1.569 11.451 -16.360 1.00 88.44 297 VAL A CA 1
ATOM 2371 C C . VAL A 1 297 ? 0.424 12.089 -17.142 1.00 88.44 297 VAL A C 1
ATOM 2373 O O . VAL A 1 297 ? -0.717 11.643 -17.040 1.00 88.44 297 VAL A O 1
ATOM 2376 N N . GLU A 1 298 ? 0.703 13.187 -17.851 1.00 85.25 298 GLU A N 1
ATOM 2377 C CA . GLU A 1 298 ? -0.306 13.952 -18.612 1.00 85.25 298 GLU A CA 1
ATOM 2378 C C . GLU A 1 298 ? -1.541 14.368 -17.777 1.00 85.25 298 GLU A C 1
ATOM 2380 O O . GLU A 1 298 ? -2.674 14.384 -18.251 1.00 85.25 298 GLU A O 1
ATOM 2385 N N . GLY A 1 299 ? -1.338 14.687 -16.493 1.00 83.69 299 GLY A N 1
ATOM 2386 C CA . GLY A 1 299 ? -2.416 15.102 -15.585 1.00 83.69 299 GLY A CA 1
ATOM 2387 C C . GLY A 1 299 ? -3.289 13.960 -15.046 1.00 83.69 299 GLY A C 1
ATOM 2388 O O . GLY A 1 299 ? -4.222 14.225 -14.291 1.00 83.69 299 GLY A O 1
ATOM 2389 N N . ARG A 1 300 ? -2.986 12.695 -15.371 1.00 87.12 300 ARG A N 1
ATOM 2390 C CA . ARG A 1 300 ? -3.699 11.512 -14.869 1.00 87.12 300 ARG A CA 1
ATOM 2391 C C . ARG A 1 300 ? -2.797 10.648 -13.994 1.00 87.12 300 ARG A C 1
ATOM 2393 O O . ARG A 1 300 ? -1.682 10.307 -14.384 1.00 87.12 300 ARG A O 1
ATOM 2400 N N . LEU A 1 301 ? -3.308 10.233 -12.832 1.00 89.62 301 LEU A N 1
ATOM 2401 C CA . LEU A 1 301 ? -2.619 9.268 -11.977 1.00 89.62 301 LEU A CA 1
ATOM 2402 C C . LEU A 1 301 ? -2.561 7.902 -12.676 1.00 89.62 301 LEU A C 1
ATOM 2404 O O . LEU A 1 301 ? -3.588 7.278 -12.947 1.00 89.62 301 LEU A O 1
ATOM 2408 N N . THR A 1 302 ? -1.351 7.460 -12.983 1.00 92.94 302 THR A N 1
ATOM 2409 C CA . THR A 1 302 ? -1.067 6.285 -13.804 1.00 92.94 302 THR A CA 1
ATOM 2410 C C . THR A 1 302 ? -0.006 5.447 -13.104 1.00 92.94 302 THR A C 1
ATOM 2412 O O . THR A 1 302 ? 0.968 5.977 -12.578 1.00 92.94 302 THR A O 1
ATOM 2415 N N . CYS A 1 303 ? -0.191 4.133 -13.072 1.00 94.38 303 CYS A N 1
ATOM 2416 C CA . CYS A 1 303 ? 0.862 3.214 -12.670 1.00 94.38 303 CYS A CA 1
ATOM 2417 C C . CYS A 1 303 ? 1.865 3.118 -13.810 1.00 94.38 303 CYS A C 1
ATOM 2419 O O . CYS A 1 303 ? 1.501 2.742 -14.925 1.00 94.38 303 CYS A O 1
ATOM 2421 N N . VAL A 1 304 ? 3.111 3.471 -13.529 1.00 94.31 304 VAL A N 1
ATOM 2422 C CA . VAL A 1 304 ? 4.199 3.484 -14.503 1.00 94.31 304 VAL A CA 1
ATOM 2423 C C . VAL A 1 304 ? 5.397 2.722 -13.955 1.00 94.31 304 VAL A C 1
ATOM 2425 O O . VAL A 1 304 ? 5.482 2.427 -12.764 1.00 94.31 304 VAL A O 1
ATOM 2428 N N . ASN A 1 305 ? 6.329 2.398 -14.838 1.00 93.81 305 ASN A N 1
ATOM 2429 C CA . ASN A 1 305 ? 7.629 1.841 -14.485 1.00 93.81 305 ASN A CA 1
ATOM 2430 C C . ASN A 1 305 ? 8.745 2.607 -15.212 1.00 93.81 305 ASN A C 1
ATOM 2432 O O . ASN A 1 305 ? 8.479 3.417 -16.102 1.00 93.81 305 ASN A O 1
ATOM 2436 N N . ASN A 1 306 ? 10.007 2.296 -14.912 1.00 93.00 306 ASN A N 1
ATOM 2437 C CA . ASN A 1 306 ? 11.151 2.983 -15.529 1.00 93.00 306 ASN A CA 1
ATOM 2438 C C . ASN A 1 306 ? 11.262 2.790 -17.055 1.00 93.00 306 ASN A C 1
ATOM 2440 O O . ASN A 1 306 ? 12.012 3.510 -17.700 1.00 93.00 306 ASN A O 1
ATOM 2444 N N . CYS A 1 307 ? 10.550 1.842 -17.666 1.00 92.62 307 CYS A N 1
ATOM 2445 C CA . CYS A 1 307 ? 10.507 1.699 -19.125 1.00 92.62 307 CYS A CA 1
ATOM 2446 C C . CYS A 1 307 ? 9.363 2.493 -19.780 1.00 92.62 307 CYS A C 1
ATOM 2448 O O . CYS A 1 307 ? 9.250 2.503 -21.006 1.00 92.62 307 CYS A O 1
ATOM 2450 N N . THR A 1 308 ? 8.512 3.151 -18.990 1.00 92.06 308 THR A N 1
ATOM 2451 C CA . THR A 1 308 ? 7.385 3.944 -19.486 1.00 92.06 308 THR A CA 1
ATOM 2452 C C . THR A 1 308 ? 7.868 5.302 -19.987 1.00 92.06 308 THR A C 1
ATOM 2454 O O . THR A 1 308 ? 8.649 5.982 -19.322 1.00 92.06 308 THR A O 1
ATOM 2457 N N . GLN A 1 309 ? 7.398 5.713 -21.165 1.00 88.62 309 GLN A N 1
ATOM 2458 C CA . GLN A 1 309 ? 7.737 7.021 -21.724 1.00 88.62 309 GLN A CA 1
ATOM 2459 C C . GLN A 1 309 ? 7.044 8.150 -20.951 1.00 88.62 309 GLN A C 1
ATOM 2461 O O . GLN A 1 309 ? 5.862 8.045 -20.636 1.00 88.62 309 GLN A O 1
ATOM 2466 N N . GLY A 1 310 ? 7.773 9.229 -20.659 1.00 85.56 310 GLY A N 1
ATOM 2467 C CA . GLY A 1 310 ? 7.244 10.405 -19.958 1.00 85.56 310 GLY A CA 1
ATOM 2468 C C . GLY A 1 310 ? 7.206 10.290 -18.429 1.00 85.56 310 GLY A C 1
ATOM 2469 O O . GLY A 1 310 ? 6.812 11.247 -17.767 1.00 85.56 310 GLY A O 1
ATOM 2470 N N . ALA A 1 311 ? 7.631 9.158 -17.863 1.00 89.88 311 ALA A N 1
ATOM 2471 C CA . ALA A 1 311 ? 7.790 8.985 -16.420 1.00 89.88 311 ALA A CA 1
ATOM 2472 C C . ALA A 1 311 ? 9.057 9.699 -15.905 1.00 89.88 311 ALA A C 1
ATOM 2474 O O . ALA A 1 311 ? 10.069 9.754 -16.609 1.00 89.88 311 ALA A O 1
ATOM 2475 N N . LYS A 1 312 ? 9.056 10.207 -14.663 1.00 87.44 312 LYS A N 1
ATOM 2476 C CA . LYS A 1 312 ? 10.219 10.920 -14.086 1.00 87.44 312 LYS A CA 1
ATOM 2477 C C . LYS A 1 312 ? 11.491 10.079 -14.046 1.00 87.44 312 LYS A C 1
ATOM 2479 O O . LYS A 1 312 ? 12.574 10.618 -14.258 1.00 87.44 312 LYS A O 1
ATOM 2484 N N . SER A 1 313 ? 11.377 8.779 -13.776 1.00 87.44 313 SER A N 1
ATOM 2485 C CA . SER A 1 313 ? 12.505 7.836 -13.766 1.00 87.44 313 SER A CA 1
ATOM 2486 C C . SER A 1 313 ? 12.581 6.984 -15.034 1.00 87.44 313 SER A C 1
ATOM 2488 O O . SER A 1 313 ? 13.040 5.840 -14.992 1.00 87.44 313 SER A O 1
ATOM 2490 N N . GLN A 1 314 ? 12.155 7.536 -16.176 1.00 91.12 314 GLN A N 1
ATOM 2491 C CA . GLN A 1 314 ? 12.322 6.887 -17.471 1.00 91.12 314 GLN A CA 1
ATOM 2492 C C . GLN A 1 314 ? 13.805 6.574 -17.744 1.00 91.12 314 GLN A C 1
ATOM 2494 O O . GLN A 1 314 ? 14.670 7.451 -17.747 1.00 91.12 314 GLN A O 1
ATOM 2499 N N . LEU A 1 315 ? 14.089 5.306 -18.034 1.00 91.25 315 LEU A N 1
ATOM 2500 C CA . LEU A 1 315 ? 15.406 4.808 -18.392 1.00 91.25 315 LEU A CA 1
ATOM 2501 C C . LEU A 1 315 ? 15.727 5.174 -19.846 1.00 91.25 315 LEU A C 1
ATOM 2503 O O . LEU A 1 315 ? 14.992 4.826 -20.774 1.00 91.25 315 LEU A O 1
ATOM 2507 N N . ASN A 1 316 ? 16.855 5.852 -20.058 1.00 92.38 316 ASN A N 1
ATOM 2508 C CA . ASN A 1 316 ? 17.330 6.185 -21.397 1.00 92.38 316 ASN A CA 1
ATOM 2509 C C . ASN A 1 316 ? 18.201 5.053 -21.964 1.00 92.38 316 ASN A C 1
ATOM 2511 O O . ASN A 1 316 ? 19.350 4.884 -21.561 1.00 92.38 316 ASN A O 1
ATOM 2515 N N . CYS A 1 317 ? 17.665 4.314 -22.936 1.00 91.75 317 CYS A N 1
ATOM 2516 C CA . CYS A 1 317 ? 18.377 3.240 -23.631 1.00 91.75 317 CYS A CA 1
ATOM 2517 C C . CYS A 1 317 ? 19.067 3.683 -24.935 1.00 91.75 317 CYS A C 1
ATOM 2519 O O . CYS A 1 317 ? 19.513 2.827 -25.695 1.00 91.75 317 CYS A O 1
ATOM 2521 N N . ASN A 1 318 ? 19.162 4.987 -25.228 1.00 90.06 318 ASN A N 1
ATOM 2522 C CA . ASN A 1 318 ? 19.692 5.523 -26.487 1.00 90.06 318 ASN A CA 1
ATOM 2523 C C . ASN A 1 318 ? 19.018 4.887 -27.725 1.00 90.06 318 ASN A C 1
ATOM 2525 O O . ASN A 1 318 ? 17.854 5.153 -28.000 1.00 90.06 318 ASN A O 1
ATOM 2529 N N . LEU A 1 319 ? 19.745 4.044 -28.473 1.00 86.44 319 LEU A N 1
ATOM 2530 C CA . LEU A 1 319 ? 19.246 3.293 -29.640 1.00 86.44 319 LEU A CA 1
ATOM 2531 C C . LEU A 1 319 ? 18.675 1.906 -29.274 1.00 86.44 319 LEU A C 1
ATOM 2533 O O . LEU A 1 319 ? 18.212 1.172 -30.145 1.00 86.44 319 LEU A O 1
ATOM 2537 N N . GLY A 1 320 ? 18.764 1.527 -28.001 1.00 90.62 320 GLY A N 1
ATOM 2538 C CA . GLY A 1 320 ? 18.175 0.336 -27.399 1.00 90.62 320 GLY A CA 1
ATOM 2539 C C . GLY A 1 320 ? 16.688 0.469 -27.107 1.00 90.62 320 GLY A C 1
ATOM 2540 O O . GLY A 1 320 ? 16.117 1.557 -27.122 1.00 90.62 320 GLY A O 1
ATOM 2541 N N . ARG A 1 321 ? 16.068 -0.668 -26.790 1.00 91.12 321 ARG A N 1
ATOM 2542 C CA . ARG A 1 321 ? 14.691 -0.733 -26.286 1.00 91.12 321 ARG A CA 1
ATOM 2543 C C . ARG A 1 321 ? 14.697 -1.069 -24.798 1.00 91.12 321 ARG A C 1
ATOM 2545 O O . ARG A 1 321 ? 15.446 -1.947 -24.380 1.00 91.12 321 ARG A O 1
ATOM 2552 N N . CYS A 1 322 ? 13.862 -0.402 -24.010 1.00 92.44 322 CYS A N 1
ATOM 2553 C CA . CYS A 1 322 ? 13.677 -0.759 -22.605 1.00 92.44 322 CYS A CA 1
ATOM 2554 C C . CYS A 1 322 ? 12.736 -1.961 -22.511 1.00 92.44 322 CYS A C 1
ATOM 2556 O O . CYS A 1 322 ? 11.665 -1.953 -23.118 1.00 92.44 322 CYS A O 1
ATOM 2558 N N . GLN A 1 323 ? 13.139 -2.993 -21.777 1.00 91.06 323 GLN A N 1
ATOM 2559 C CA . GLN A 1 323 ? 12.330 -4.177 -21.530 1.00 91.06 323 GLN A CA 1
ATOM 2560 C C . GLN A 1 323 ? 12.334 -4.498 -20.037 1.00 91.06 323 GLN A C 1
ATOM 2562 O O . GLN A 1 323 ? 13.374 -4.458 -19.381 1.00 91.06 323 GLN A O 1
ATOM 2567 N N . LEU A 1 324 ? 11.164 -4.828 -19.496 1.00 91.75 324 LEU A N 1
ATOM 2568 C CA . LEU A 1 324 ? 11.036 -5.240 -18.105 1.00 91.75 324 LEU A CA 1
ATOM 2569 C C . LEU A 1 324 ? 11.325 -6.744 -17.983 1.00 91.75 324 LEU A C 1
ATOM 2571 O O . LEU A 1 324 ? 10.574 -7.568 -18.504 1.00 91.75 324 LEU A O 1
ATOM 2575 N N . LEU A 1 325 ? 12.434 -7.101 -17.330 1.00 89.75 325 LEU A N 1
ATOM 2576 C CA . LEU A 1 325 ? 12.811 -8.480 -16.999 1.00 89.75 325 LEU A CA 1
ATOM 2577 C C . LEU A 1 325 ? 12.484 -8.775 -15.528 1.00 89.75 325 LEU A C 1
ATOM 2579 O O . LEU A 1 325 ? 12.243 -7.860 -14.745 1.00 89.75 325 LEU A O 1
ATOM 2583 N N . ARG A 1 326 ? 12.510 -10.053 -15.121 1.00 87.38 326 ARG A N 1
ATOM 2584 C CA . ARG A 1 326 ? 12.303 -10.455 -13.711 1.00 87.38 326 ARG A CA 1
ATOM 2585 C C . ARG A 1 326 ? 13.334 -9.860 -12.750 1.00 87.38 326 ARG A C 1
ATOM 2587 O O . ARG A 1 326 ? 13.056 -9.704 -11.572 1.00 87.38 326 ARG A O 1
ATOM 2594 N N . SER A 1 327 ? 14.524 -9.537 -13.254 1.00 86.00 327 SER A N 1
ATOM 2595 C CA . SER A 1 327 ? 15.561 -8.816 -12.511 1.00 86.00 327 SER A CA 1
ATOM 2596 C C . SER A 1 327 ? 15.311 -7.305 -12.436 1.00 86.00 327 SER A C 1
ATOM 2598 O O . SER A 1 327 ? 15.981 -6.621 -11.667 1.00 86.00 327 SER A O 1
ATOM 2600 N N . GLY A 1 328 ? 14.377 -6.776 -13.230 1.00 89.69 328 GLY A N 1
ATOM 2601 C CA . GLY A 1 328 ? 14.027 -5.361 -13.300 1.00 89.69 328 GLY A CA 1
ATOM 2602 C C . GLY A 1 328 ? 14.090 -4.769 -14.711 1.00 89.69 328 GLY A C 1
ATOM 2603 O O . GLY A 1 328 ? 14.263 -5.494 -15.696 1.00 89.69 328 GLY A O 1
ATOM 2604 N N . PRO A 1 329 ? 13.912 -3.441 -14.830 1.00 91.88 329 PRO A N 1
ATOM 2605 C CA . PRO A 1 329 ? 13.958 -2.735 -16.106 1.00 91.88 329 PRO A CA 1
ATOM 2606 C C . PRO A 1 329 ? 15.382 -2.744 -16.666 1.00 91.88 329 PRO A C 1
ATOM 2608 O O . PRO A 1 329 ? 16.322 -2.315 -15.998 1.00 91.88 329 PRO A O 1
ATOM 2611 N N . HIS A 1 330 ? 15.545 -3.229 -17.894 1.00 92.19 330 HIS A N 1
ATOM 2612 C CA . HIS A 1 330 ? 16.845 -3.342 -18.545 1.00 92.19 330 HIS A CA 1
ATOM 2613 C C . HIS A 1 330 ? 16.781 -2.894 -20.007 1.00 92.19 330 HIS A C 1
ATOM 2615 O O . HIS A 1 330 ? 15.777 -3.093 -20.694 1.00 92.19 330 HIS A O 1
ATOM 2621 N N . CYS A 1 331 ? 17.868 -2.309 -20.506 1.00 93.50 331 CYS A N 1
ATOM 2622 C CA . CYS A 1 331 ? 17.970 -1.939 -21.911 1.00 93.50 331 CYS A CA 1
ATOM 2623 C C . CYS A 1 331 ? 18.457 -3.122 -22.746 1.00 93.50 331 CYS A C 1
ATOM 2625 O O . CYS A 1 331 ? 19.538 -3.661 -22.533 1.00 93.50 331 CYS A O 1
ATOM 2627 N N . VAL A 1 332 ? 17.683 -3.486 -23.762 1.00 92.94 332 VAL A N 1
ATOM 2628 C CA . VAL A 1 332 ? 18.079 -4.468 -24.767 1.00 92.94 332 VAL A CA 1
ATOM 2629 C C . VAL A 1 332 ? 18.622 -3.728 -25.981 1.00 92.94 332 VAL A C 1
ATOM 2631 O O . VAL A 1 332 ? 17.900 -2.992 -26.660 1.00 92.94 332 VAL A O 1
ATOM 2634 N N . CYS A 1 333 ? 19.909 -3.928 -26.258 1.00 92.81 333 CYS A N 1
ATOM 2635 C CA . CYS A 1 333 ? 20.584 -3.281 -27.375 1.00 92.81 333 CYS A CA 1
ATOM 2636 C C . CYS A 1 333 ? 20.246 -3.959 -28.709 1.00 92.81 333 CYS A C 1
ATOM 2638 O O . CYS A 1 333 ? 20.184 -5.190 -28.774 1.00 92.81 333 CYS A O 1
ATOM 2640 N N . PRO A 1 334 ? 20.044 -3.189 -29.794 1.00 91.94 334 PRO A N 1
ATOM 2641 C CA . PRO A 1 334 ? 19.736 -3.760 -31.092 1.00 91.94 334 PRO A CA 1
ATOM 2642 C C . PRO A 1 334 ? 20.962 -4.493 -31.638 1.00 91.94 334 PRO A C 1
ATOM 2644 O O . PRO A 1 334 ? 22.075 -3.962 -31.651 1.00 91.94 334 PRO A O 1
ATOM 2647 N N . ASN A 1 335 ? 20.754 -5.701 -32.154 1.00 87.31 335 ASN A N 1
ATOM 2648 C CA . ASN A 1 335 ? 21.780 -6.403 -32.911 1.00 87.31 335 ASN A CA 1
ATOM 2649 C C . ASN A 1 335 ? 21.614 -6.076 -34.398 1.00 87.31 335 ASN A C 1
ATOM 2651 O O . ASN A 1 335 ? 20.822 -6.702 -35.094 1.00 87.31 335 ASN A O 1
ATOM 2655 N N . THR A 1 336 ? 22.330 -5.056 -34.869 1.00 87.75 336 THR A N 1
ATOM 2656 C CA . THR A 1 336 ? 22.330 -4.666 -36.289 1.00 87.75 336 THR A CA 1
ATOM 2657 C C . THR A 1 336 ? 23.459 -5.361 -37.049 1.00 87.75 336 THR A C 1
ATOM 2659 O O . THR A 1 336 ? 24.475 -5.713 -36.455 1.00 87.75 336 THR A O 1
ATOM 2662 N N . ASP A 1 337 ? 23.364 -5.484 -38.373 1.00 86.06 337 ASP A N 1
ATOM 2663 C CA . ASP A 1 337 ? 24.444 -6.080 -39.182 1.00 86.06 337 ASP A CA 1
ATOM 2664 C C . ASP A 1 337 ? 25.698 -5.199 -39.270 1.00 86.06 337 ASP A C 1
ATOM 2666 O O . ASP A 1 337 ? 26.800 -5.672 -39.551 1.00 86.06 337 ASP A O 1
ATOM 2670 N N . THR A 1 338 ? 25.553 -3.896 -39.028 1.00 87.81 338 THR A N 1
ATOM 2671 C CA . THR A 1 338 ? 26.626 -2.917 -39.241 1.00 87.81 338 THR A CA 1
ATOM 2672 C C . THR A 1 338 ? 27.370 -2.556 -37.965 1.00 87.81 338 THR A C 1
ATOM 2674 O O . THR A 1 338 ? 28.580 -2.324 -38.018 1.00 87.81 338 THR A O 1
ATOM 2677 N N . HIS A 1 339 ? 26.679 -2.532 -36.823 1.00 89.88 339 HIS A N 1
ATOM 2678 C CA . HIS A 1 339 ? 27.233 -2.082 -35.551 1.00 89.88 339 HIS A CA 1
ATOM 2679 C C . HIS A 1 339 ? 26.893 -3.031 -34.400 1.00 89.88 339 HIS A C 1
ATOM 2681 O O . HIS A 1 339 ? 25.781 -3.553 -34.310 1.00 89.88 339 HIS A O 1
ATOM 2687 N N . TRP A 1 340 ? 27.863 -3.219 -33.507 1.00 88.94 340 TRP A N 1
ATOM 2688 C CA . TRP A 1 340 ? 27.647 -3.767 -32.174 1.00 88.94 340 TRP A CA 1
ATOM 2689 C C . TRP A 1 340 ? 27.287 -2.626 -31.229 1.00 88.94 340 TRP A C 1
ATOM 2691 O O . TRP A 1 340 ? 27.984 -1.608 -31.219 1.00 88.94 340 TRP A O 1
ATOM 2701 N N . TYR A 1 341 ? 26.230 -2.819 -30.444 1.00 89.81 341 TYR A N 1
ATOM 2702 C CA . TYR A 1 341 ? 25.836 -1.935 -29.354 1.00 89.81 341 TYR A CA 1
ATOM 2703 C C . TYR A 1 341 ? 25.948 -2.698 -28.038 1.00 89.81 341 TYR A C 1
ATOM 2705 O O . TYR A 1 341 ? 25.469 -3.828 -27.951 1.00 89.81 341 TYR A O 1
ATOM 2713 N N . TRP A 1 342 ? 26.596 -2.111 -27.036 1.00 88.44 342 TRP A N 1
ATOM 2714 C CA . TRP A 1 342 ? 26.757 -2.723 -25.715 1.00 88.44 342 TRP A CA 1
ATOM 2715 C C . TRP A 1 342 ? 26.807 -1.664 -24.607 1.00 88.44 342 TRP A C 1
ATOM 2717 O O . TRP A 1 342 ? 26.831 -0.457 -24.868 1.00 88.44 342 TRP A O 1
ATOM 2727 N N . GLY A 1 343 ? 26.824 -2.139 -23.363 1.00 89.44 343 GLY A N 1
ATOM 2728 C CA . GLY A 1 343 ? 26.698 -1.322 -22.157 1.00 89.44 343 GLY A CA 1
ATOM 2729 C C . GLY A 1 343 ? 25.265 -1.304 -21.626 1.00 89.44 343 GLY A C 1
ATOM 2730 O O . GLY A 1 343 ? 24.331 -1.661 -22.338 1.00 89.44 343 GLY A O 1
ATOM 2731 N N . GLU A 1 344 ? 25.097 -0.873 -20.376 1.00 89.12 344 GLU A N 1
ATOM 2732 C CA . GLU A 1 344 ? 23.813 -0.924 -19.655 1.00 89.12 344 GLU A CA 1
ATOM 2733 C C . GLU A 1 344 ? 22.706 -0.077 -20.296 1.00 89.12 344 GLU A C 1
ATOM 2735 O O . GLU A 1 344 ? 21.533 -0.405 -20.176 1.00 89.12 344 GLU A O 1
ATOM 2740 N N . THR A 1 345 ? 23.079 0.986 -21.013 1.00 90.31 345 THR A N 1
ATOM 2741 C CA . THR A 1 345 ? 22.175 1.904 -21.729 1.00 90.31 345 THR A CA 1
ATOM 2742 C C . THR A 1 345 ? 22.414 1.900 -23.243 1.00 90.31 345 THR A C 1
ATOM 2744 O O . THR A 1 345 ? 22.007 2.823 -23.947 1.00 90.31 345 THR A O 1
ATOM 2747 N N . CYS A 1 346 ? 23.122 0.894 -23.775 1.00 91.25 346 CYS A N 1
ATOM 2748 C CA . CYS A 1 346 ? 23.465 0.787 -25.203 1.00 91.25 346 CYS A CA 1
ATOM 2749 C C . CYS A 1 346 ? 24.231 1.995 -25.776 1.00 91.25 346 CYS A C 1
ATOM 2751 O O . CYS A 1 346 ? 24.116 2.321 -26.959 1.00 91.25 346 CYS A O 1
ATOM 2753 N N . GLN A 1 347 ? 25.013 2.667 -24.929 1.00 90.62 347 GLN A N 1
ATOM 2754 C CA . GLN A 1 347 ? 25.785 3.864 -25.270 1.00 90.62 347 GLN A CA 1
ATOM 2755 C C . GLN A 1 347 ? 26.992 3.581 -26.174 1.00 90.62 347 GLN A C 1
ATOM 2757 O O . GLN A 1 347 ? 27.391 4.424 -26.977 1.00 90.62 347 GLN A O 1
ATOM 2762 N N . SER A 1 348 ? 27.602 2.402 -26.042 1.00 88.56 348 SER A N 1
ATOM 2763 C CA . SER A 1 348 ? 28.821 2.067 -26.767 1.00 88.56 348 SER A CA 1
ATOM 2764 C C . SER A 1 348 ? 28.478 1.456 -28.118 1.00 88.56 348 SER A C 1
ATOM 2766 O O . SER A 1 348 ? 27.643 0.559 -28.206 1.00 88.56 348 SER A O 1
ATOM 2768 N N . ARG A 1 349 ? 29.143 1.942 -29.171 1.00 88.44 349 ARG A N 1
ATOM 2769 C CA . ARG A 1 349 ? 28.932 1.524 -30.559 1.00 88.44 349 ARG A CA 1
ATOM 2770 C C . ARG A 1 349 ? 30.271 1.220 -31.228 1.00 88.44 349 ARG A C 1
ATOM 2772 O O . ARG A 1 349 ? 31.152 2.073 -31.250 1.00 88.44 349 ARG A O 1
ATOM 2779 N N . ALA A 1 350 ? 30.390 0.059 -31.868 1.00 87.06 350 ALA A N 1
ATOM 2780 C CA . ALA A 1 350 ? 31.508 -0.269 -32.759 1.00 87.06 350 ALA A CA 1
ATOM 2781 C C . ALA A 1 350 ? 31.004 -0.773 -34.101 1.00 87.06 350 ALA A C 1
ATOM 2783 O O . ALA A 1 350 ? 30.083 -1.582 -34.175 1.00 87.06 350 ALA A O 1
ATOM 2784 N N . SER A 1 351 ? 31.650 -0.324 -35.174 1.00 87.75 351 SER A N 1
ATOM 2785 C CA . SER A 1 351 ? 31.403 -0.853 -36.512 1.00 87.75 351 SER A CA 1
ATOM 2786 C C . SER A 1 351 ? 31.959 -2.267 -36.623 1.00 87.75 351 SER A C 1
ATOM 2788 O O . SER A 1 351 ? 33.160 -2.481 -36.446 1.00 87.75 351 SER A O 1
ATOM 2790 N N . LYS A 1 352 ? 31.100 -3.225 -36.985 1.00 90.50 352 LYS A N 1
ATOM 2791 C CA . LYS A 1 352 ? 31.511 -4.616 -37.216 1.00 90.50 352 LYS A CA 1
ATOM 2792 C C . LYS A 1 352 ? 32.582 -4.686 -38.305 1.00 90.50 352 LYS A C 1
ATOM 2794 O O . LYS A 1 352 ? 33.567 -5.398 -38.158 1.00 90.50 352 LYS A O 1
ATOM 2799 N N . ARG A 1 353 ? 32.441 -3.882 -39.366 1.00 88.00 353 ARG A N 1
ATOM 2800 C CA . ARG A 1 353 ? 33.398 -3.828 -40.486 1.00 88.00 353 ARG A CA 1
ATOM 2801 C C . ARG A 1 353 ? 34.777 -3.344 -40.057 1.00 88.00 353 ARG A C 1
ATOM 2803 O O . ARG A 1 353 ? 35.769 -3.878 -40.535 1.00 88.00 353 ARG A O 1
ATOM 2810 N N . LEU A 1 354 ? 34.840 -2.358 -39.161 1.00 86.50 354 LEU A N 1
ATOM 2811 C CA . LEU A 1 354 ? 36.119 -1.861 -38.656 1.00 86.50 354 LEU A CA 1
ATOM 2812 C C . LEU A 1 354 ? 36.810 -2.925 -37.797 1.00 86.50 354 LEU A C 1
ATOM 2814 O O . LEU A 1 354 ? 37.998 -3.172 -37.968 1.00 86.50 354 LEU A O 1
ATOM 2818 N N . VAL A 1 355 ? 36.052 -3.602 -36.930 1.00 87.25 355 VAL A N 1
ATOM 2819 C CA . VAL A 1 355 ? 36.582 -4.661 -36.060 1.00 87.25 355 VAL A CA 1
ATOM 2820 C C . VAL A 1 355 ? 37.065 -5.859 -36.878 1.00 87.25 355 VAL A C 1
ATOM 2822 O O . VAL A 1 355 ? 38.206 -6.282 -36.717 1.00 87.25 355 VAL A O 1
ATOM 2825 N N . TYR A 1 356 ? 36.246 -6.376 -37.799 1.00 87.50 356 TYR A N 1
ATOM 2826 C CA . TYR A 1 356 ? 36.649 -7.494 -38.658 1.00 87.50 356 TYR A CA 1
ATOM 2827 C C . TYR A 1 356 ? 37.753 -7.106 -39.645 1.00 87.50 356 TYR A C 1
ATOM 2829 O O . TYR A 1 356 ? 38.626 -7.923 -39.929 1.00 87.50 356 TYR A O 1
ATOM 2837 N N . GLY A 1 357 ? 37.763 -5.858 -40.122 1.00 87.88 357 GLY A N 1
ATOM 2838 C CA . GLY A 1 357 ? 38.829 -5.327 -40.965 1.00 87.88 357 GLY A CA 1
ATOM 2839 C C . GLY A 1 357 ? 40.176 -5.310 -40.244 1.00 87.88 357 GLY A C 1
ATOM 2840 O O . GLY A 1 357 ? 41.152 -5.828 -40.777 1.00 87.88 357 GLY A O 1
ATOM 2841 N N . LEU A 1 358 ? 40.227 -4.788 -39.015 1.00 87.06 358 LEU A N 1
ATOM 2842 C CA . LEU A 1 358 ? 41.452 -4.760 -38.209 1.00 87.06 358 LEU A CA 1
ATOM 2843 C C . LEU A 1 358 ? 41.882 -6.160 -37.749 1.00 87.06 358 LEU A C 1
ATOM 2845 O O . LEU A 1 358 ? 43.059 -6.496 -37.816 1.00 87.06 358 LEU A O 1
ATOM 2849 N N . ALA A 1 359 ? 40.945 -7.009 -37.323 1.00 89.00 359 ALA A N 1
ATOM 2850 C CA . ALA A 1 359 ? 41.270 -8.377 -36.919 1.00 89.00 359 ALA A CA 1
ATOM 2851 C C . ALA A 1 359 ? 41.819 -9.204 -38.097 1.00 89.00 359 ALA A C 1
ATOM 2853 O O . ALA A 1 359 ? 42.802 -9.931 -37.944 1.00 89.00 359 ALA A O 1
ATOM 2854 N N . GLY A 1 360 ? 41.225 -9.055 -39.285 1.00 90.00 360 GLY A N 1
ATOM 2855 C CA . GLY A 1 360 ? 41.675 -9.729 -40.500 1.00 90.00 360 GLY A CA 1
ATOM 2856 C C . GLY A 1 360 ? 43.064 -9.277 -40.950 1.00 90.00 360 GLY A C 1
ATOM 2857 O O . GLY A 1 360 ? 43.896 -10.117 -41.294 1.00 90.00 360 GLY A O 1
ATOM 2858 N N . THR A 1 361 ? 43.355 -7.972 -40.904 1.00 89.94 361 THR A N 1
ATOM 2859 C CA . THR A 1 361 ? 44.683 -7.459 -41.274 1.00 89.94 361 THR A CA 1
ATOM 2860 C C . THR A 1 361 ? 45.756 -7.895 -40.284 1.00 89.94 361 THR A C 1
ATOM 2862 O O . THR A 1 361 ? 46.820 -8.335 -40.715 1.00 89.94 361 THR A O 1
ATOM 2865 N N . VAL A 1 362 ? 45.481 -7.861 -38.978 1.00 94.06 362 VAL A N 1
ATOM 2866 C CA . VAL A 1 362 ? 46.421 -8.343 -37.953 1.00 94.06 362 VAL A CA 1
ATOM 2867 C C . VAL A 1 362 ? 46.730 -9.828 -38.149 1.00 94.06 362 VAL A C 1
ATOM 2869 O O . VAL A 1 362 ? 47.899 -10.213 -38.128 1.00 94.06 362 VAL A O 1
ATOM 2872 N N . LEU A 1 363 ? 45.717 -10.660 -38.415 1.00 94.19 363 LEU A N 1
ATOM 2873 C CA . LEU A 1 363 ? 45.919 -12.085 -38.685 1.00 94.19 363 LEU A CA 1
ATOM 2874 C C . LEU A 1 363 ? 46.763 -12.317 -39.947 1.00 94.19 363 LEU A C 1
ATOM 2876 O O . LEU A 1 363 ? 47.696 -13.120 -39.925 1.00 94.19 363 LEU A O 1
ATOM 2880 N N . ALA A 1 364 ? 46.481 -11.592 -41.033 1.00 93.62 364 ALA A N 1
ATOM 2881 C CA . ALA A 1 364 ? 47.249 -11.697 -42.271 1.00 93.62 364 ALA A CA 1
ATOM 2882 C C . ALA A 1 364 ? 48.717 -11.280 -42.074 1.00 93.62 364 ALA A C 1
ATOM 2884 O O . ALA A 1 364 ? 49.624 -11.979 -42.527 1.00 93.62 364 ALA A O 1
ATOM 2885 N N . VAL A 1 365 ? 48.969 -10.185 -41.351 1.00 95.81 365 VAL A N 1
ATOM 2886 C CA . VAL A 1 365 ? 50.329 -9.721 -41.038 1.00 95.81 365 VAL A CA 1
ATOM 2887 C C . VAL A 1 365 ? 51.070 -10.738 -40.167 1.00 95.81 365 VAL A C 1
ATOM 2889 O O . VAL A 1 365 ? 52.220 -11.059 -40.462 1.00 95.81 365 VAL A O 1
ATOM 2892 N N . LEU A 1 366 ? 50.419 -11.309 -39.147 1.00 95.81 366 LEU A N 1
ATOM 2893 C CA . LEU A 1 366 ? 51.009 -12.367 -38.321 1.00 95.81 366 LEU A CA 1
ATOM 2894 C C . LEU A 1 366 ? 51.403 -13.592 -39.155 1.00 95.81 366 LEU A C 1
ATOM 2896 O O . LEU A 1 366 ? 52.505 -14.115 -38.987 1.00 95.81 366 LEU A O 1
ATOM 2900 N N . LEU A 1 367 ? 50.556 -14.019 -40.096 1.00 95.81 367 LEU A N 1
ATOM 2901 C CA . LEU A 1 367 ? 50.875 -15.128 -41.000 1.00 95.81 367 LEU A CA 1
ATOM 2902 C C . LEU A 1 367 ? 52.089 -14.814 -41.884 1.00 95.81 367 LEU A C 1
ATOM 2904 O O . LEU A 1 367 ? 52.980 -15.654 -42.018 1.00 95.81 367 LEU A O 1
ATOM 2908 N N . VAL A 1 368 ? 52.174 -13.601 -42.437 1.00 95.69 368 VAL A N 1
ATOM 2909 C CA . VAL A 1 368 ? 53.334 -13.169 -43.235 1.00 95.69 368 VAL A CA 1
ATOM 2910 C C . VAL A 1 368 ? 54.615 -13.168 -42.396 1.00 95.69 368 VAL A C 1
ATOM 2912 O O . VAL A 1 368 ? 55.644 -13.663 -42.856 1.00 95.69 368 VAL A O 1
ATOM 2915 N N . LEU A 1 369 ? 54.565 -12.689 -41.150 1.00 95.06 369 LEU A N 1
ATOM 2916 C CA . LEU A 1 369 ? 55.718 -12.703 -40.243 1.00 95.06 369 LEU A CA 1
ATOM 2917 C C . LEU A 1 369 ? 56.189 -14.127 -39.921 1.00 95.06 369 LEU A C 1
ATOM 2919 O O . LEU A 1 369 ? 57.393 -14.385 -39.929 1.00 95.06 369 LEU A O 1
ATOM 2923 N N . VAL A 1 370 ? 55.267 -15.070 -39.702 1.00 95.19 370 VAL A N 1
ATOM 2924 C CA . VAL A 1 370 ? 55.609 -16.487 -39.494 1.00 95.19 370 VAL A CA 1
ATOM 2925 C C . VAL A 1 370 ? 56.289 -17.071 -40.733 1.00 95.19 370 VAL A C 1
ATOM 2927 O O . VAL A 1 370 ? 57.323 -17.734 -40.616 1.00 95.19 370 VAL A O 1
ATOM 2930 N N . VAL A 1 371 ? 55.767 -16.792 -41.931 1.00 94.75 371 VAL A N 1
ATOM 2931 C CA . VAL A 1 371 ? 56.378 -17.247 -43.191 1.00 94.75 371 VAL A CA 1
ATOM 2932 C C . VAL A 1 371 ? 57.788 -16.670 -43.361 1.00 94.75 371 VAL A C 1
ATOM 2934 O O . VAL A 1 371 ? 58.715 -17.413 -43.695 1.00 94.75 371 VAL A O 1
ATOM 2937 N N . LEU A 1 372 ? 57.986 -15.380 -43.073 1.00 93.94 372 LEU A N 1
ATOM 2938 C CA . LEU A 1 372 ? 59.302 -14.736 -43.123 1.00 93.94 372 LEU A CA 1
ATOM 2939 C C . LEU A 1 372 ? 60.278 -15.342 -42.108 1.00 93.94 372 LEU A C 1
ATOM 2941 O O . LEU A 1 372 ? 61.415 -15.641 -42.471 1.00 93.94 372 LEU A O 1
ATOM 2945 N N . ALA A 1 373 ? 59.846 -15.597 -40.872 1.00 92.62 373 ALA A N 1
ATOM 2946 C CA . ALA A 1 373 ? 60.677 -16.240 -39.855 1.00 92.62 373 ALA A CA 1
ATOM 2947 C C . ALA A 1 373 ? 61.126 -17.647 -40.291 1.00 92.62 373 ALA A C 1
ATOM 2949 O O . ALA A 1 373 ? 62.300 -18.003 -40.161 1.00 92.62 373 ALA A O 1
ATOM 2950 N N . VAL A 1 374 ? 60.221 -18.430 -40.889 1.00 93.56 374 VAL A N 1
ATOM 2951 C CA . VAL A 1 374 ? 60.544 -19.749 -41.455 1.00 93.56 374 VAL A CA 1
ATOM 2952 C C . VAL A 1 374 ? 61.538 -19.629 -42.615 1.00 93.56 374 VAL A C 1
ATOM 2954 O O . VAL A 1 374 ? 62.476 -20.428 -42.707 1.00 93.56 374 VAL A O 1
ATOM 2957 N N . PHE A 1 375 ? 61.364 -18.644 -43.500 1.00 91.62 375 PHE A N 1
ATOM 2958 C CA . PHE A 1 375 ? 62.253 -18.431 -44.642 1.00 91.62 375 PHE A CA 1
ATOM 2959 C C . PHE A 1 375 ? 63.658 -17.997 -44.207 1.00 91.62 375 PHE A C 1
ATOM 2961 O O . PHE A 1 375 ? 64.648 -18.594 -44.638 1.00 91.62 375 PHE A O 1
ATOM 2968 N N . LEU A 1 376 ? 63.757 -17.027 -43.295 1.00 90.44 376 LEU A N 1
ATOM 2969 C CA . LEU A 1 376 ? 65.025 -16.566 -42.728 1.00 90.44 376 LEU A CA 1
ATOM 2970 C C . LEU A 1 376 ? 65.725 -17.680 -41.940 1.00 90.44 376 LEU A C 1
ATOM 2972 O O . LEU A 1 376 ? 66.922 -17.891 -42.128 1.00 90.44 376 LEU A O 1
ATOM 2976 N N . GLY A 1 377 ? 64.986 -18.472 -41.156 1.00 88.38 377 GLY A N 1
ATOM 2977 C CA . GLY A 1 377 ? 65.533 -19.634 -40.452 1.00 88.38 377 GLY A CA 1
ATOM 2978 C C . GLY A 1 377 ? 66.071 -20.714 -41.400 1.00 88.38 377 GLY A C 1
ATOM 2979 O O . GLY A 1 377 ? 67.140 -21.282 -41.165 1.00 88.38 377 GLY A O 1
ATOM 2980 N N . ARG A 1 378 ? 65.384 -20.981 -42.520 1.00 85.06 378 ARG A N 1
ATOM 2981 C CA . ARG A 1 378 ? 65.889 -21.893 -43.564 1.00 85.06 378 ARG A CA 1
ATOM 2982 C C . ARG A 1 378 ? 67.114 -21.328 -44.282 1.00 85.06 378 ARG A C 1
ATOM 2984 O O . ARG A 1 378 ? 68.052 -22.084 -44.538 1.00 85.06 378 ARG A O 1
ATOM 2991 N N . SER A 1 379 ? 67.120 -20.034 -44.591 1.00 82.12 379 SER A N 1
ATOM 2992 C CA . SER A 1 379 ? 68.234 -19.356 -45.261 1.00 82.12 379 SER A CA 1
ATOM 2993 C C . SER A 1 379 ? 69.497 -19.346 -44.396 1.00 82.12 379 SER A C 1
ATOM 2995 O O . SER A 1 379 ? 70.551 -19.802 -44.841 1.00 82.12 379 SER A O 1
ATOM 2997 N N . GLN A 1 380 ? 69.386 -18.956 -43.122 1.00 78.56 380 GLN A N 1
ATOM 2998 C CA . GLN A 1 380 ? 70.509 -18.999 -42.184 1.00 78.56 380 GLN A CA 1
ATOM 2999 C C . GLN A 1 380 ? 71.040 -20.423 -42.001 1.00 78.56 380 GLN A C 1
ATOM 3001 O O . GLN A 1 380 ? 72.249 -20.626 -42.072 1.00 78.56 380 GLN A O 1
ATOM 3006 N N . ARG A 1 381 ? 70.177 -21.444 -41.869 1.00 72.62 381 ARG A N 1
ATOM 3007 C CA . ARG A 1 381 ? 70.633 -22.850 -41.836 1.00 72.62 381 ARG A CA 1
ATOM 3008 C C . ARG A 1 381 ? 71.407 -23.248 -43.095 1.00 72.62 381 ARG A C 1
ATOM 3010 O O . ARG A 1 381 ? 72.383 -23.986 -42.988 1.00 72.62 381 ARG A O 1
ATOM 3017 N N . ARG A 1 382 ? 71.002 -22.776 -44.280 1.00 69.38 382 ARG A N 1
ATOM 3018 C CA . ARG A 1 382 ? 71.744 -23.018 -45.531 1.00 69.38 382 ARG A CA 1
ATOM 3019 C C . ARG A 1 382 ? 73.101 -22.310 -45.531 1.00 69.38 382 ARG A C 1
ATOM 3021 O O . ARG A 1 382 ? 74.085 -22.931 -45.915 1.00 69.38 382 ARG A O 1
ATOM 3028 N N . GLN A 1 383 ? 73.187 -21.074 -45.039 1.00 63.69 383 GLN A N 1
ATOM 3029 C CA . GLN A 1 383 ? 74.467 -20.363 -44.921 1.00 63.69 383 GLN A CA 1
ATOM 3030 C C . GLN A 1 383 ? 75.398 -20.965 -43.856 1.00 63.69 383 GLN A C 1
ATOM 3032 O O . GLN A 1 383 ? 76.593 -21.097 -44.105 1.00 63.69 383 GLN A O 1
ATOM 3037 N N . HIS A 1 384 ? 74.874 -21.414 -42.711 1.00 57.75 384 HIS A N 1
ATOM 3038 C CA . HIS A 1 384 ? 75.656 -22.157 -41.715 1.00 57.75 384 HIS A CA 1
ATOM 3039 C C . HIS A 1 384 ? 76.160 -23.501 -42.259 1.00 57.75 384 HIS A C 1
ATOM 3041 O O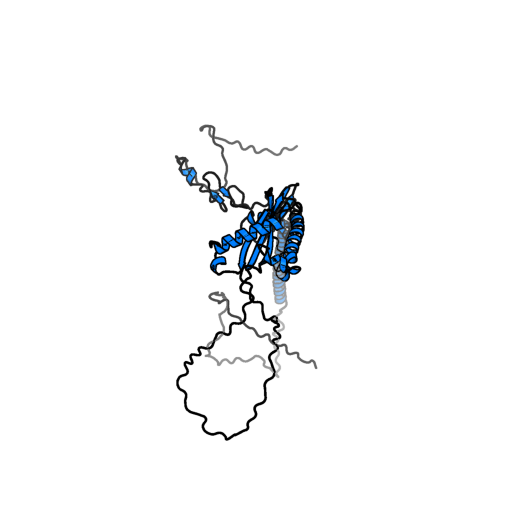 . HIS A 1 384 ? 77.276 -23.899 -41.938 1.00 57.75 384 HIS A O 1
ATOM 3047 N N . ARG A 1 385 ? 75.398 -24.171 -43.137 1.00 55.16 385 ARG A N 1
ATOM 3048 C CA . ARG A 1 385 ? 75.889 -25.355 -43.864 1.00 55.16 385 ARG A CA 1
ATOM 3049 C C . ARG A 1 385 ? 76.984 -25.025 -44.884 1.00 55.16 385 ARG A C 1
ATOM 3051 O O . ARG A 1 385 ? 77.855 -25.856 -45.086 1.00 55.16 385 ARG A O 1
ATOM 3058 N N . ALA A 1 386 ? 76.979 -23.833 -45.482 1.00 56.16 386 ALA A N 1
ATOM 3059 C CA . ALA A 1 386 ? 78.024 -23.389 -46.412 1.00 56.16 386 ALA A CA 1
ATOM 3060 C C . ALA A 1 386 ? 79.309 -22.891 -45.712 1.00 56.16 386 ALA A C 1
ATOM 3062 O O . ALA A 1 386 ? 80.369 -22.880 -46.328 1.00 56.16 386 ALA A O 1
ATOM 3063 N N . LYS A 1 387 ? 79.234 -22.499 -44.430 1.00 50.66 387 LYS A N 1
ATOM 3064 C CA . LYS A 1 387 ? 80.389 -22.086 -43.603 1.00 50.66 387 LYS A CA 1
ATOM 3065 C C . LYS A 1 387 ? 80.995 -23.201 -42.736 1.00 50.66 387 LYS A C 1
ATOM 3067 O O . LYS A 1 387 ? 81.988 -22.948 -42.061 1.00 50.66 387 LYS A O 1
ATOM 3072 N N . TYR A 1 388 ? 80.455 -24.421 -42.756 1.00 49.88 388 TYR A N 1
ATOM 3073 C CA . TYR A 1 388 ? 81.123 -25.589 -42.171 1.00 49.88 388 TYR A CA 1
ATOM 3074 C C . TYR A 1 388 ? 82.078 -26.193 -43.210 1.00 49.88 388 TYR A C 1
ATOM 3076 O O . TYR A 1 388 ? 81.678 -27.029 -44.014 1.00 49.88 388 TYR A O 1
ATOM 3084 N N . ASN A 1 389 ? 83.329 -25.723 -43.219 1.00 45.72 389 ASN A N 1
ATOM 3085 C CA . ASN A 1 389 ? 84.423 -26.288 -44.015 1.00 45.72 389 ASN A CA 1
ATOM 3086 C C . ASN A 1 389 ? 84.979 -27.524 -43.271 1.00 45.72 389 ASN A C 1
ATOM 3088 O O . ASN A 1 389 ? 85.619 -27.348 -42.234 1.00 45.72 389 ASN A O 1
ATOM 3092 N N . PRO A 1 390 ? 84.787 -28.772 -43.745 1.00 49.69 390 PRO A N 1
ATOM 3093 C CA . PRO A 1 390 ? 85.292 -29.969 -43.057 1.00 49.69 390 PRO A CA 1
ATOM 3094 C C . PRO A 1 390 ? 86.818 -30.143 -43.182 1.00 49.69 390 PRO A C 1
ATOM 3096 O O . PRO A 1 390 ? 87.391 -31.078 -42.628 1.00 49.69 390 PRO A O 1
ATOM 3099 N N . SER A 1 391 ? 87.483 -29.268 -43.937 1.00 48.97 391 SER A N 1
ATOM 3100 C CA . SER A 1 391 ? 88.848 -29.438 -44.440 1.00 48.97 391 SER A CA 1
ATOM 3101 C C . SER A 1 391 ? 89.967 -28.977 -43.499 1.00 48.97 391 SER A C 1
ATOM 3103 O O . SER A 1 391 ? 91.128 -29.160 -43.841 1.00 48.97 391 SER A O 1
ATOM 3105 N N . GLN A 1 392 ? 89.665 -28.447 -42.307 1.00 46.62 392 GLN A N 1
ATOM 3106 C CA . GLN A 1 392 ? 90.687 -28.115 -41.294 1.00 46.62 392 GLN A CA 1
ATOM 3107 C C . GLN A 1 392 ? 90.672 -29.030 -40.055 1.00 46.62 392 GLN A C 1
ATOM 3109 O O . GLN A 1 392 ? 91.511 -28.874 -39.175 1.00 46.62 392 GLN A O 1
ATOM 3114 N N . ALA A 1 393 ? 89.769 -30.016 -39.983 1.00 43.19 393 ALA A N 1
ATOM 3115 C CA . ALA A 1 393 ? 89.642 -30.913 -38.824 1.00 43.19 393 ALA A CA 1
ATOM 3116 C C . ALA A 1 393 ? 90.317 -32.296 -38.996 1.00 43.19 393 ALA A C 1
ATOM 3118 O O . ALA A 1 393 ? 90.217 -33.130 -38.100 1.00 43.19 393 ALA A O 1
ATOM 3119 N N . TRP A 1 394 ? 91.007 -32.558 -40.118 1.00 40.62 394 TRP A N 1
ATOM 3120 C CA . TRP A 1 394 ? 91.600 -33.875 -40.434 1.00 40.62 394 TRP A CA 1
ATOM 3121 C C . TRP A 1 394 ? 93.124 -33.884 -40.636 1.00 40.62 394 TRP A C 1
ATOM 3123 O O . TRP A 1 394 ? 93.665 -34.861 -41.151 1.00 40.62 394 TRP A O 1
ATOM 3133 N N . GLN A 1 395 ? 93.847 -32.857 -40.187 1.00 34.53 395 GLN A N 1
ATOM 3134 C CA . GLN A 1 395 ? 95.307 -32.945 -40.069 1.00 34.53 395 GLN A CA 1
ATOM 3135 C C . GLN A 1 395 ? 95.674 -33.518 -38.702 1.00 34.53 395 GLN A C 1
ATOM 3137 O O . GLN A 1 395 ? 95.673 -32.843 -37.677 1.00 34.53 395 GLN A O 1
ATOM 3142 N N . ARG A 1 396 ? 95.921 -34.828 -38.715 1.00 32.47 396 ARG A N 1
ATOM 3143 C CA . ARG A 1 396 ? 96.407 -35.620 -37.594 1.00 32.47 396 ARG A CA 1
ATOM 3144 C C . ARG A 1 396 ? 97.932 -35.676 -37.710 1.00 32.47 396 ARG A C 1
ATOM 3146 O O . ARG A 1 396 ? 98.440 -36.504 -38.457 1.00 32.47 396 ARG A O 1
ATOM 3153 N N . GLU A 1 397 ? 98.646 -34.813 -36.991 1.00 37.84 397 GLU A N 1
ATOM 3154 C CA . GLU A 1 397 ? 100.062 -35.043 -36.691 1.00 37.84 397 GLU A CA 1
ATOM 3155 C C . GLU A 1 397 ? 100.218 -35.548 -35.256 1.00 37.84 397 GLU A C 1
ATOM 3157 O O . GLU A 1 397 ? 99.662 -35.028 -34.290 1.00 37.84 397 GLU A O 1
ATOM 3162 N N . THR A 1 398 ? 100.930 -36.660 -35.182 1.00 38.09 398 THR A N 1
ATOM 3163 C CA . THR A 1 398 ? 101.321 -37.453 -34.025 1.00 38.09 398 THR A CA 1
ATOM 3164 C C . THR A 1 398 ? 102.296 -36.710 -33.119 1.00 38.09 398 THR A C 1
ATOM 3166 O O . THR A 1 398 ? 103.392 -36.395 -33.566 1.00 38.09 398 THR A O 1
ATOM 3169 N N . LEU A 1 399 ? 101.964 -36.564 -31.831 1.00 40.75 399 LEU A N 1
ATOM 3170 C CA . LEU A 1 399 ? 102.932 -36.488 -30.728 1.00 40.75 399 LEU A CA 1
ATOM 3171 C C . LEU A 1 399 ? 102.322 -37.077 -29.437 1.00 40.75 399 LEU A C 1
ATOM 3173 O O . LEU A 1 399 ? 101.124 -36.908 -29.198 1.00 40.75 399 LEU A O 1
ATOM 3177 N N . PRO A 1 400 ? 103.109 -37.813 -28.627 1.00 39.38 400 PRO A N 1
ATOM 3178 C CA . PRO A 1 400 ? 102.606 -38.626 -27.530 1.00 39.38 400 PRO A CA 1
ATOM 3179 C C . PRO A 1 400 ? 102.604 -37.845 -26.213 1.00 39.38 400 PRO A C 1
ATOM 3181 O O . PRO A 1 400 ? 103.604 -37.247 -25.827 1.00 39.38 400 PRO A O 1
ATOM 3184 N N . GLY A 1 401 ? 101.490 -37.909 -25.485 1.00 35.91 401 GLY A N 1
ATOM 3185 C CA . GLY A 1 401 ? 101.423 -37.441 -24.104 1.00 35.91 401 GLY A CA 1
ATOM 3186 C C . GLY A 1 401 ? 100.104 -36.759 -23.772 1.00 35.91 401 GLY A C 1
ATOM 3187 O O . GLY A 1 401 ? 99.848 -35.640 -24.197 1.00 35.91 401 GLY A O 1
ATOM 3188 N N . THR A 1 402 ? 99.322 -37.409 -22.910 1.00 35.91 402 THR A N 1
ATOM 3189 C CA . THR A 1 402 ? 98.134 -36.857 -22.230 1.00 35.91 402 THR A CA 1
ATOM 3190 C C . THR A 1 402 ? 96.838 -36.853 -23.050 1.00 35.91 402 THR A C 1
ATOM 3192 O O . THR A 1 402 ? 96.282 -35.813 -23.391 1.00 35.91 402 THR A O 1
ATOM 3195 N N . PHE A 1 403 ? 96.272 -38.042 -23.278 1.00 32.94 403 PHE A N 1
ATOM 3196 C CA . PHE A 1 403 ? 94.849 -38.162 -23.599 1.00 32.94 403 PHE A CA 1
ATOM 3197 C C . PHE A 1 403 ? 94.029 -38.035 -22.304 1.00 32.94 403 PHE A C 1
ATOM 3199 O O . PHE A 1 403 ? 93.903 -38.988 -21.536 1.00 32.94 403 PHE A O 1
ATOM 3206 N N . LYS A 1 404 ? 93.467 -36.848 -22.044 1.00 34.56 404 LYS A N 1
ATOM 3207 C CA . LYS A 1 404 ? 92.343 -36.709 -21.109 1.00 34.56 404 LYS A CA 1
ATOM 3208 C C . LYS A 1 404 ? 91.094 -37.272 -21.787 1.00 34.56 404 LYS A C 1
ATOM 3210 O O . LYS A 1 404 ? 90.444 -36.605 -22.584 1.00 34.56 404 LYS A O 1
ATOM 3215 N N . SER A 1 405 ? 90.775 -38.514 -21.443 1.00 34.97 405 SER A N 1
ATOM 3216 C CA . SER A 1 405 ? 89.495 -39.149 -21.738 1.00 34.97 405 SER A CA 1
ATOM 3217 C C . SER A 1 405 ? 88.369 -38.421 -21.003 1.00 34.97 405 SER A C 1
ATOM 3219 O O . SER A 1 405 ? 88.312 -38.461 -19.780 1.00 34.97 405 SER A O 1
ATOM 3221 N N . THR A 1 406 ? 87.445 -37.804 -21.737 1.00 36.72 406 THR A N 1
ATOM 3222 C CA . THR A 1 406 ? 86.039 -37.683 -21.304 1.00 36.72 406 THR A CA 1
ATOM 3223 C C . THR A 1 406 ? 85.113 -38.025 -22.470 1.00 36.72 406 THR A C 1
ATOM 3225 O O . THR A 1 406 ? 84.201 -37.292 -22.827 1.00 36.72 406 THR A O 1
ATOM 3228 N N . GLY A 1 407 ? 85.366 -39.184 -23.079 1.00 38.41 407 GLY A N 1
ATOM 3229 C CA . GLY A 1 407 ? 84.285 -40.022 -23.577 1.00 38.41 407 GLY A CA 1
ATOM 3230 C C . GLY A 1 407 ? 83.976 -41.017 -22.468 1.00 38.41 407 GLY A C 1
ATOM 3231 O O . GLY A 1 407 ? 84.854 -41.782 -22.073 1.00 38.41 407 GLY A O 1
ATOM 3232 N N . VAL A 1 408 ? 82.771 -40.947 -21.909 1.00 37.16 408 VAL A N 1
ATOM 3233 C CA . VAL A 1 408 ? 82.240 -42.011 -21.057 1.00 37.16 408 VAL A CA 1
ATOM 3234 C C . VAL A 1 408 ? 82.249 -43.285 -21.898 1.00 37.16 408 VAL A C 1
ATOM 3236 O O . VAL A 1 408 ? 81.634 -43.341 -22.961 1.00 37.16 408 VAL A O 1
ATOM 3239 N N . TRP A 1 409 ? 83.026 -44.267 -21.453 1.00 37.00 409 TRP A N 1
ATOM 3240 C CA . TRP A 1 409 ? 83.044 -45.603 -22.021 1.00 37.00 409 TRP A CA 1
ATOM 3241 C C . TRP A 1 409 ? 81.758 -46.307 -21.604 1.00 37.00 409 TRP A C 1
ATOM 3243 O O . TRP A 1 409 ? 81.572 -46.584 -20.423 1.00 37.00 409 TRP A O 1
ATOM 3253 N N . GLU A 1 410 ? 80.897 -46.625 -22.563 1.00 41.09 410 GLU A N 1
ATOM 3254 C CA . GLU A 1 410 ? 79.910 -47.683 -22.380 1.00 41.09 410 GLU A CA 1
ATOM 3255 C C . GLU A 1 410 ? 80.533 -48.959 -22.949 1.00 41.09 410 GLU A C 1
ATOM 3257 O O . GLU A 1 410 ? 80.740 -49.106 -24.156 1.00 41.09 410 GLU A O 1
ATOM 3262 N N . GLY A 1 411 ? 80.988 -49.823 -22.042 1.00 39.44 411 GLY A N 1
ATOM 3263 C CA . GLY A 1 411 ? 81.680 -51.056 -22.386 1.00 39.44 411 GLY A CA 1
ATOM 3264 C C . GLY A 1 411 ? 80.756 -52.018 -23.127 1.00 39.44 411 GLY A C 1
ATOM 3265 O O . GLY A 1 411 ? 79.650 -52.314 -22.677 1.00 39.44 411 GLY A O 1
ATOM 3266 N N . GLN A 1 412 ? 81.236 -52.567 -24.241 1.00 48.72 412 GLN A N 1
ATOM 3267 C CA . GLN A 1 412 ? 80.622 -53.718 -24.898 1.00 48.72 412 GLN A CA 1
ATOM 3268 C C . GLN A 1 412 ? 80.864 -54.970 -24.048 1.00 48.72 412 GLN A C 1
ATOM 3270 O O . GLN A 1 412 ? 81.760 -55.744 -24.349 1.00 48.72 412 GLN A O 1
ATOM 3275 N N . ASN A 1 413 ? 80.109 -55.117 -22.956 1.00 49.53 413 ASN A N 1
ATOM 3276 C CA . ASN A 1 413 ? 79.863 -56.379 -22.240 1.00 49.53 413 ASN A CA 1
ATOM 3277 C C . ASN A 1 413 ? 78.605 -56.306 -21.343 1.00 49.53 413 ASN A C 1
ATOM 3279 O O . ASN A 1 413 ? 78.536 -56.950 -20.304 1.00 49.53 413 ASN A O 1
ATOM 3283 N N . LEU A 1 414 ? 77.577 -55.561 -21.766 1.00 43.50 414 LEU A N 1
ATOM 3284 C CA . LEU A 1 414 ? 76.199 -55.724 -21.280 1.00 43.50 414 LEU A CA 1
ATOM 3285 C C . LEU A 1 414 ? 75.305 -56.089 -22.468 1.00 43.50 414 LEU A C 1
ATOM 3287 O O . LEU A 1 414 ? 74.457 -55.334 -22.936 1.00 43.50 414 LEU A O 1
ATOM 3291 N N . LYS A 1 415 ? 75.577 -57.273 -23.016 1.00 47.25 415 LYS A N 1
ATOM 3292 C CA . LYS A 1 415 ? 74.595 -58.031 -23.782 1.00 47.25 415 LYS A CA 1
ATOM 3293 C C . LYS A 1 415 ? 73.744 -58.713 -22.715 1.00 47.25 415 LYS A C 1
ATOM 3295 O O . LYS A 1 415 ? 74.304 -59.466 -21.931 1.00 47.25 415 LYS A O 1
ATOM 3300 N N . GLU A 1 416 ? 72.450 -58.406 -22.713 1.00 52.44 416 GLU A N 1
ATOM 3301 C CA . GLU A 1 416 ? 71.447 -58.770 -21.696 1.00 52.44 416 GLU A CA 1
ATOM 3302 C C . GLU A 1 416 ? 71.273 -57.734 -20.580 1.00 52.44 416 GLU A C 1
ATOM 3304 O O . GLU A 1 416 ? 71.556 -57.983 -19.419 1.00 52.44 416 GLU A O 1
ATOM 3309 N N . ASP A 1 417 ? 70.707 -56.578 -20.934 1.00 35.81 417 ASP A N 1
ATOM 3310 C CA . ASP A 1 417 ? 69.523 -56.142 -20.201 1.00 35.81 417 ASP A CA 1
ATOM 3311 C C . ASP A 1 417 ? 68.571 -55.315 -21.069 1.00 35.81 417 ASP A C 1
ATOM 3313 O O . ASP A 1 417 ? 68.931 -54.593 -22.001 1.00 35.81 417 ASP A O 1
ATOM 3317 N N . LYS A 1 418 ? 67.292 -55.558 -20.817 1.00 52.28 418 LYS A N 1
ATOM 3318 C CA . LYS A 1 418 ? 66.172 -55.369 -21.730 1.00 52.28 418 LYS A CA 1
ATOM 3319 C C . LYS A 1 418 ? 65.506 -54.026 -21.457 1.00 52.28 418 LYS A C 1
ATOM 3321 O O . LYS A 1 418 ? 64.519 -54.025 -20.743 1.00 52.28 418 LYS A O 1
ATOM 3326 N N . LEU A 1 419 ? 66.024 -52.917 -22.002 1.00 53.06 419 LEU A N 1
ATOM 3327 C CA . LEU A 1 419 ? 65.318 -51.624 -22.187 1.00 53.06 419 LEU A CA 1
ATOM 3328 C C . LEU A 1 419 ? 66.232 -50.599 -22.900 1.00 53.06 419 LEU A C 1
ATOM 3330 O O . LEU A 1 419 ? 66.687 -49.617 -22.321 1.00 53.06 419 LEU A O 1
ATOM 3334 N N . GLY A 1 420 ? 66.501 -50.838 -24.187 1.00 34.00 420 GLY A N 1
ATOM 3335 C CA . GLY A 1 420 ? 67.184 -49.900 -25.082 1.00 34.00 420 GLY A CA 1
ATOM 3336 C C . GLY A 1 420 ? 66.176 -49.157 -25.953 1.00 34.00 420 GLY A C 1
ATOM 3337 O O . GLY A 1 420 ? 65.471 -49.754 -26.761 1.00 34.00 420 GLY A O 1
ATOM 3338 N N . LEU A 1 421 ? 66.094 -47.854 -25.723 1.00 50.28 421 LEU A N 1
ATOM 3339 C CA . LEU A 1 421 ? 65.120 -46.895 -26.223 1.00 50.28 421 LEU A CA 1
ATOM 3340 C C . LEU A 1 421 ? 65.234 -46.659 -27.744 1.00 50.28 421 LEU A C 1
ATOM 3342 O O . LEU A 1 421 ? 65.777 -45.647 -28.178 1.00 50.28 421 LEU A O 1
ATOM 3346 N N . GLU A 1 422 ? 64.675 -47.546 -28.567 1.00 43.53 422 GLU A N 1
ATOM 3347 C CA . GLU A 1 422 ? 64.418 -47.252 -29.980 1.00 43.53 422 GLU A CA 1
ATOM 3348 C C . GLU A 1 422 ? 62.955 -47.559 -30.326 1.00 43.53 422 GLU A C 1
ATOM 3350 O O . GLU A 1 422 ? 62.487 -48.682 -30.170 1.00 43.53 422 GLU A O 1
ATOM 3355 N N . LYS A 1 423 ? 62.248 -46.532 -30.815 1.00 43.16 423 LYS A N 1
ATOM 3356 C CA . LYS A 1 423 ? 60.817 -46.493 -31.187 1.00 43.16 423 LYS A CA 1
ATOM 3357 C C . LYS A 1 423 ? 59.828 -46.422 -30.023 1.00 43.16 423 LYS A C 1
ATOM 3359 O O . LYS A 1 423 ? 59.279 -47.414 -29.563 1.00 43.16 423 LYS A O 1
ATOM 3364 N N . GLY A 1 424 ? 59.462 -45.197 -29.659 1.00 41.97 424 GLY A N 1
ATOM 3365 C CA . GLY A 1 424 ? 58.246 -44.983 -28.883 1.00 41.97 424 GLY A CA 1
ATOM 3366 C C . GLY A 1 424 ? 58.040 -43.542 -28.464 1.00 41.97 424 GLY A C 1
ATOM 3367 O O . GLY A 1 424 ? 58.285 -43.225 -27.308 1.00 41.97 424 GLY A O 1
ATOM 3368 N N . ARG A 1 425 ? 57.600 -42.680 -29.391 1.00 38.00 425 ARG A N 1
ATOM 3369 C CA . ARG A 1 425 ? 56.732 -41.513 -29.115 1.00 38.00 425 ARG A CA 1
ATOM 3370 C C . ARG A 1 425 ? 56.467 -40.728 -30.401 1.00 38.00 425 ARG A C 1
ATOM 3372 O O . ARG A 1 425 ? 57.167 -39.775 -30.719 1.00 38.00 425 ARG A O 1
ATOM 3379 N N . SER A 1 426 ? 55.423 -41.115 -31.126 1.00 40.03 426 SER A N 1
ATOM 3380 C CA . SER A 1 426 ? 54.801 -40.253 -32.142 1.00 40.03 426 SER A CA 1
ATOM 3381 C C . SER A 1 426 ? 53.284 -40.133 -31.996 1.00 40.03 426 SER A C 1
ATOM 3383 O O . SER A 1 426 ? 52.650 -39.549 -32.862 1.00 40.03 426 SER A O 1
ATOM 3385 N N . HIS A 1 427 ? 52.691 -40.613 -30.897 1.00 36.66 427 HIS A N 1
ATOM 3386 C CA . HIS A 1 427 ? 51.268 -40.420 -30.617 1.00 36.66 427 HIS A CA 1
ATOM 3387 C C . HIS A 1 427 ? 51.045 -40.229 -29.115 1.00 36.66 427 HIS A C 1
ATOM 3389 O O . HIS A 1 427 ? 51.070 -41.186 -28.348 1.00 36.66 427 HIS A O 1
ATOM 3395 N N . PHE A 1 428 ? 50.843 -38.980 -28.693 1.00 40.16 428 PHE A N 1
ATOM 3396 C CA . PHE A 1 428 ? 50.114 -38.683 -27.463 1.00 40.16 428 PHE A CA 1
ATOM 3397 C C . PHE A 1 428 ? 48.693 -38.309 -27.874 1.00 40.16 428 PHE A C 1
ATOM 3399 O O . PHE A 1 428 ? 48.474 -37.291 -28.525 1.00 40.16 428 PHE A O 1
ATOM 3406 N N . GLN A 1 429 ? 47.747 -39.169 -27.521 1.00 41.91 429 GLN A N 1
ATOM 3407 C CA . GLN A 1 429 ? 46.317 -38.964 -27.696 1.00 41.91 429 GLN A CA 1
ATOM 3408 C C . GLN A 1 429 ? 45.738 -38.908 -26.276 1.00 41.91 429 GLN A C 1
ATOM 3410 O O . GLN A 1 429 ? 45.781 -39.926 -25.582 1.00 41.91 429 GLN A O 1
ATOM 3415 N N . PRO A 1 430 ? 45.294 -37.746 -25.768 1.00 41.16 430 PRO A N 1
ATOM 3416 C CA . PRO A 1 430 ? 44.701 -37.694 -24.441 1.00 41.16 430 PRO A CA 1
ATOM 3417 C C . PRO A 1 430 ? 43.314 -38.341 -24.495 1.00 41.16 430 PRO A C 1
ATOM 3419 O O . PRO A 1 430 ? 42.392 -37.813 -25.112 1.00 41.16 430 PRO A O 1
ATOM 3422 N N . ASN A 1 431 ? 43.182 -39.509 -23.867 1.00 36.41 431 ASN A N 1
ATOM 3423 C CA . ASN A 1 431 ? 41.900 -40.157 -23.629 1.00 36.41 431 ASN A CA 1
ATOM 3424 C C . ASN A 1 431 ? 41.292 -39.550 -22.354 1.00 36.41 431 ASN A C 1
ATOM 3426 O O . ASN A 1 431 ? 41.783 -39.792 -21.253 1.00 36.41 431 ASN A O 1
ATOM 3430 N N . LEU A 1 432 ? 40.272 -38.708 -22.508 1.00 44.66 432 LEU A N 1
ATOM 3431 C CA . LEU A 1 432 ? 39.506 -38.136 -21.403 1.00 44.66 432 LEU A CA 1
ATOM 3432 C C . LEU A 1 432 ? 38.362 -39.088 -21.055 1.00 44.66 432 LEU A C 1
ATOM 3434 O O . LEU A 1 432 ? 37.287 -39.007 -21.643 1.00 44.66 432 LEU A O 1
ATOM 3438 N N . GLN A 1 433 ? 38.585 -39.965 -20.078 1.00 39.62 433 GLN A N 1
ATOM 3439 C CA . GLN A 1 433 ? 37.497 -40.619 -19.358 1.00 39.62 433 GLN A CA 1
ATOM 3440 C C . GLN A 1 433 ? 37.745 -40.569 -17.847 1.00 39.62 433 GLN A C 1
ATOM 3442 O O . GLN A 1 433 ? 38.765 -41.039 -17.355 1.00 39.62 433 GLN A O 1
ATOM 3447 N N . HIS A 1 434 ? 36.748 -39.991 -17.166 1.00 48.31 434 HIS A N 1
ATOM 3448 C CA . HIS A 1 434 ? 36.512 -39.908 -15.720 1.00 48.31 434 HIS A CA 1
ATOM 3449 C C . HIS A 1 434 ? 37.519 -39.099 -14.890 1.00 48.31 434 HIS A C 1
ATOM 3451 O O . HIS A 1 434 ? 38.318 -39.644 -14.135 1.00 48.31 434 HIS A O 1
ATOM 3457 N N . VAL A 1 435 ? 37.389 -37.769 -14.947 1.00 48.47 435 VAL A N 1
ATOM 3458 C CA . VAL A 1 435 ? 37.847 -36.883 -13.865 1.00 48.47 435 VAL A CA 1
ATOM 3459 C C . VAL A 1 435 ? 36.616 -36.485 -13.050 1.00 48.47 435 VAL A C 1
ATOM 3461 O O . VAL A 1 435 ? 35.719 -35.822 -13.568 1.00 48.47 435 VAL A O 1
ATOM 3464 N N . HIS A 1 436 ? 36.551 -36.940 -11.798 1.00 42.59 436 HIS A N 1
ATOM 3465 C CA . HIS A 1 436 ? 35.545 -36.503 -10.829 1.00 42.59 436 HIS A CA 1
ATOM 3466 C C . HIS A 1 436 ? 35.827 -35.043 -10.414 1.00 42.59 436 HIS A C 1
ATOM 3468 O O . HIS A 1 436 ? 36.980 -34.729 -10.114 1.00 42.59 436 HIS A O 1
ATOM 3474 N N . PRO A 1 437 ? 34.816 -34.153 -10.387 1.00 53.34 437 PRO A N 1
ATOM 3475 C CA . PRO A 1 437 ? 35.011 -32.710 -10.202 1.00 53.34 437 PRO A CA 1
ATOM 3476 C C . PRO A 1 437 ? 35.362 -32.257 -8.771 1.00 53.34 437 PRO A C 1
ATOM 3478 O O . PRO A 1 437 ? 35.625 -31.075 -8.584 1.00 53.34 437 PRO A O 1
ATOM 3481 N N . ASP A 1 438 ? 35.454 -33.166 -7.793 1.00 52.09 438 ASP A N 1
ATOM 3482 C CA . ASP A 1 438 ? 35.648 -32.815 -6.372 1.00 52.09 438 ASP A CA 1
ATOM 3483 C C . ASP A 1 438 ? 37.043 -33.182 -5.815 1.00 52.09 438 ASP A C 1
ATOM 3485 O O . ASP A 1 438 ? 37.236 -33.301 -4.606 1.00 52.09 438 ASP A O 1
ATOM 3489 N N . ALA A 1 439 ? 38.043 -33.385 -6.681 1.00 50.88 439 ALA A N 1
ATOM 3490 C CA . ALA A 1 439 ? 39.415 -33.662 -6.250 1.00 50.88 439 ALA A CA 1
ATOM 3491 C C . ALA A 1 439 ? 40.215 -32.361 -6.045 1.00 50.88 439 ALA A C 1
ATOM 3493 O O . ALA A 1 439 ? 40.751 -31.777 -6.988 1.00 50.88 439 ALA A O 1
ATOM 3494 N N . GLU A 1 440 ? 40.327 -31.923 -4.792 1.00 41.47 440 GLU A N 1
ATOM 3495 C CA . GLU A 1 440 ? 41.123 -30.763 -4.388 1.00 41.47 440 GLU A CA 1
ATOM 3496 C C . GLU A 1 440 ? 42.628 -31.113 -4.394 1.00 41.47 440 GLU A C 1
ATOM 3498 O O . GLU A 1 440 ? 43.172 -31.715 -3.467 1.00 41.47 440 GLU A O 1
ATOM 3503 N N . LEU A 1 441 ? 43.321 -30.784 -5.489 1.00 51.31 441 LEU A N 1
ATOM 3504 C CA . LEU A 1 441 ? 44.768 -30.977 -5.625 1.00 51.31 441 LEU A CA 1
ATOM 3505 C C . LEU A 1 441 ? 45.525 -29.815 -4.968 1.00 51.31 441 LEU A C 1
ATOM 3507 O O . LEU A 1 441 ? 45.660 -28.735 -5.544 1.00 51.31 441 LEU A O 1
ATOM 3511 N N . SER A 1 442 ? 46.057 -30.050 -3.765 1.00 35.78 442 SER A N 1
ATOM 3512 C CA . SER A 1 442 ? 46.984 -29.117 -3.117 1.00 35.78 442 SER A CA 1
ATOM 3513 C C . SER A 1 442 ? 48.404 -29.286 -3.671 1.00 35.78 442 SER A C 1
ATOM 3515 O O . SER A 1 442 ? 48.990 -30.368 -3.626 1.00 35.78 442 SER A O 1
ATOM 3517 N N . PHE A 1 443 ? 48.976 -28.203 -4.195 1.00 47.47 443 PHE A N 1
ATOM 3518 C CA . PHE A 1 443 ? 50.380 -28.152 -4.600 1.00 47.47 443 PHE A CA 1
ATOM 3519 C C . PHE A 1 443 ? 51.144 -27.256 -3.624 1.00 47.47 443 PHE A C 1
ATOM 3521 O O . PHE A 1 443 ? 50.814 -26.081 -3.466 1.00 47.47 443 PHE A O 1
ATOM 3528 N N . GLN A 1 444 ? 52.177 -27.794 -2.970 1.00 47.19 444 GLN A N 1
ATOM 3529 C CA . GLN A 1 444 ? 53.104 -26.974 -2.190 1.00 47.19 444 GLN A CA 1
ATOM 3530 C C . GLN A 1 444 ? 54.037 -26.202 -3.125 1.00 47.19 444 GLN A C 1
ATOM 3532 O O . GLN A 1 444 ? 54.705 -26.783 -3.981 1.00 47.19 444 GLN A O 1
ATOM 3537 N N . SER A 1 445 ? 54.115 -24.888 -2.938 1.00 40.41 445 SER A N 1
ATOM 3538 C CA . SER A 1 445 ? 55.064 -24.030 -3.641 1.00 40.41 445 SER A CA 1
ATOM 3539 C C . SER A 1 445 ? 56.476 -24.171 -3.040 1.00 40.41 445 SER A C 1
ATOM 3541 O O . SER A 1 445 ? 56.642 -24.090 -1.819 1.00 40.41 445 SER A O 1
ATOM 3543 N N . PRO A 1 446 ? 57.523 -24.379 -3.862 1.00 39.56 446 PRO A N 1
ATOM 3544 C CA . PRO A 1 446 ? 58.886 -24.519 -3.364 1.00 39.56 446 PRO A CA 1
ATOM 3545 C C . PRO A 1 446 ? 59.442 -23.180 -2.854 1.00 39.56 446 PRO A C 1
ATOM 3547 O O . PRO A 1 446 ? 59.289 -22.134 -3.488 1.00 39.56 446 PRO A O 1
ATOM 3550 N N . LYS A 1 447 ? 60.119 -23.217 -1.700 1.00 41.62 447 LYS A N 1
ATOM 3551 C CA . LYS A 1 447 ? 60.809 -22.061 -1.110 1.00 41.62 447 LYS A CA 1
ATOM 3552 C C . LYS A 1 447 ? 62.113 -21.761 -1.851 1.00 41.62 447 LYS A C 1
ATOM 3554 O O . LYS A 1 447 ? 62.933 -22.646 -2.079 1.00 41.62 447 LYS A O 1
ATOM 3559 N N . VAL A 1 448 ? 62.317 -20.483 -2.158 1.00 45.06 448 VAL A N 1
ATOM 3560 C CA . VAL A 1 448 ? 63.540 -19.951 -2.768 1.00 45.06 448 VAL A CA 1
ATOM 3561 C C . VAL A 1 448 ? 64.639 -19.850 -1.708 1.00 45.06 448 VAL A C 1
ATOM 3563 O O . VAL A 1 448 ? 64.497 -19.113 -0.733 1.00 45.06 448 VAL A O 1
ATOM 3566 N N . VAL A 1 449 ? 65.750 -20.556 -1.913 1.00 47.81 449 VAL A N 1
ATOM 3567 C CA . VAL A 1 449 ? 66.989 -20.356 -1.150 1.00 47.81 449 VAL A CA 1
ATOM 3568 C C . VAL A 1 449 ? 67.801 -19.272 -1.857 1.00 47.81 449 VAL A C 1
ATOM 3570 O O . VAL A 1 449 ? 68.161 -19.426 -3.022 1.00 47.81 449 VAL A O 1
ATOM 3573 N N . LYS A 1 450 ? 68.073 -18.158 -1.171 1.00 43.00 450 LYS A N 1
ATOM 3574 C CA . LYS A 1 450 ? 69.016 -17.140 -1.652 1.00 43.00 450 LYS A CA 1
ATOM 3575 C C . LYS A 1 450 ? 70.435 -17.568 -1.285 1.00 43.00 450 LYS A C 1
ATOM 3577 O O . LYS A 1 450 ? 70.721 -17.779 -0.110 1.00 43.00 450 LYS A O 1
ATOM 3582 N N . SER A 1 451 ? 71.316 -17.666 -2.275 1.00 39.34 451 SER A N 1
ATOM 3583 C CA . SER A 1 451 ? 72.759 -17.781 -2.054 1.00 39.34 451 SER A CA 1
ATOM 3584 C C . SER A 1 451 ? 73.333 -16.419 -1.659 1.00 39.34 451 SER A C 1
ATOM 3586 O O . SER A 1 451 ? 73.092 -15.427 -2.351 1.00 39.34 451 SER A O 1
ATOM 3588 N N . ALA A 1 452 ? 74.096 -16.376 -0.567 1.00 41.50 452 ALA A N 1
ATOM 3589 C CA . ALA A 1 452 ? 74.924 -15.230 -0.212 1.00 41.50 452 ALA A CA 1
ATOM 3590 C C . ALA A 1 452 ? 76.065 -15.075 -1.233 1.00 41.50 452 ALA A C 1
ATOM 3592 O O . ALA A 1 452 ? 76.686 -16.063 -1.626 1.00 41.50 452 ALA A O 1
ATOM 3593 N N . ALA A 1 453 ? 76.289 -13.842 -1.684 1.00 41.34 453 ALA A N 1
ATOM 3594 C CA . ALA A 1 453 ? 77.448 -13.466 -2.486 1.00 41.34 453 ALA A CA 1
ATOM 3595 C C . ALA A 1 453 ? 78.687 -13.306 -1.575 1.00 41.34 453 ALA A C 1
ATOM 3597 O O . ALA A 1 453 ? 78.501 -13.022 -0.389 1.00 41.34 453 ALA A O 1
ATOM 3598 N N . PRO A 1 454 ? 79.901 -13.535 -2.112 1.00 52.81 454 PRO A N 1
ATOM 3599 C CA . PRO A 1 454 ? 81.154 -13.560 -1.354 1.00 52.81 454 PRO A CA 1
ATOM 3600 C C . PRO A 1 454 ? 81.553 -12.220 -0.734 1.00 52.81 454 PRO A C 1
ATOM 3602 O O . PRO A 1 454 ? 81.199 -11.164 -1.310 1.00 52.81 454 PRO A O 1
#

Sequence (454 aa):
MTHRPSLQWRLFCPSSFPQDTACFRDDSTQLFATANEVRMKDFQTLYRQDCHNGKWNGHQCECKSGYTGQLCDSILYSFPVEIPNVVNATVSMIVKVTNRNFTSDMKNKSSEAYKNFQNLFLSQMDKVYEGDDLPQYKEVIIRELLLPKAGTPGVCHHTVQGPSPLRRTSHTVALPPHLAAFFFLAGCWRHEGNAEVFPACSNGSIVVESDVILEASYTPEYQTLFRNLTKIVRNKIMNETRAYETDTSLCQNAKLCYNTNFTTVDMETIKFSFSPAELCNQKAAEDFGQYFYPEVVEGRLTCVNNCTQGAKSQLNCNLGRCQLLRSGPHCVCPNTDTHWYWGETCQSRASKRLVYGLAGTVLAVLLVLVVLAVFLGRSQRRQHRAKYNPSQAWQRETLPGTFKSTGVWEGQNLKEDKLGLEKGRSHFQPNLQHVHPDAELSFQSPKVVKSAAP